Protein AF-A0A934XNY0-F1 (afdb_monomer)

Radius of gyration: 29.64 Å; Cα contacts (8 Å, |Δi|>4): 1312; chains: 1; bounding box: 90×47×57 Å

pLDDT: mean 80.92, std 17.66, range [30.84, 98.56]

Solvent-accessible surface area (backbone atoms only — not comparable to full-atom values): 29682 Å² total; per-residue (Å²): 121,48,77,48,66,52,95,84,52,57,95,85,43,47,63,35,40,42,38,36,69,52,98,40,63,52,57,97,87,58,56,65,68,63,50,52,54,54,57,52,42,64,85,30,100,63,83,58,62,68,46,78,81,41,78,51,78,46,67,49,100,87,69,50,75,28,46,38,38,31,36,40,38,45,51,100,90,44,44,24,29,36,40,34,38,40,42,73,26,31,36,36,37,42,32,34,46,43,79,50,67,70,55,57,56,48,50,54,52,53,60,72,67,64,77,80,60,96,84,54,56,39,38,70,36,61,64,69,74,48,92,74,88,77,75,50,56,65,61,52,38,53,52,51,70,75,53,88,78,90,76,70,56,70,68,55,48,51,49,59,64,50,74,72,57,76,82,74,73,87,67,75,72,51,72,67,52,53,51,47,53,51,50,49,51,53,51,53,70,71,41,63,78,80,53,75,64,85,76,68,78,80,67,76,82,72,75,87,83,63,89,37,55,56,44,51,38,58,29,36,44,38,59,84,40,96,65,72,74,36,55,20,28,24,62,52,92,75,45,43,59,42,28,46,37,29,36,38,35,58,38,60,62,69,38,68,26,31,33,35,47,49,29,32,26,77,41,72,50,79,36,52,90,55,40,12,33,31,38,30,33,40,28,79,46,72,34,64,91,43,81,45,46,40,32,42,39,41,19,12,28,71,48,73,66,56,56,77,69,37,78,44,41,52,83,34,63,39,32,21,22,11,48,33,44,45,57,80,74,73,67,98,53,86,47,76,88,53,80,35,21,33,37,37,33,32,24,40,65,92,46,90,53,31,30,22,62,52,60,23,20,31,9,34,41,51,29,61,26,39,45,67,56,42,84,56,14,29,36,39,32,19,61,63,38,60,81,24,38,43,30,37,40,61,59,35,19,50,45,70,53,60,71,21,85,82,23,36,75,44,77,35,35,43,54,101,71,44,70,79,44,70,50,44,38,32,29,30,29,31,66,68,81,73,49,67,37,58,83,49,99,84,33,48,84,46,30,21,37,41,28,30,65,49,40,58,37,66,56,62,46,61,26,39,42,34,39,19,25,29,21,46,39,81,58,9,18,30,27,29,29,32,42,75,92,40,69,43,88,49,23,34,51,32,34,89,21,55,32,74,49,63,37,69,38,52,31,20,78,87,70,46,67,27,36,47,79,44,66,55,38,65,36,38,37,33,39,30,49,23,13,23,38,20,29,38,41,36,36,39,39,27,56,47,91,82,72,72,51,81,84,34,39,74,51,64,63,106

Secondary structure (DSSP, 8-state):
-EEE--TT--TTSS--EEEEE-SSPPPTTS-HHHHHHHHHHHH-SS--EEEEEEEEEEE-TTS-EEEEEEEEEEETTEEEEEEEEEETTEEEEEEES---HH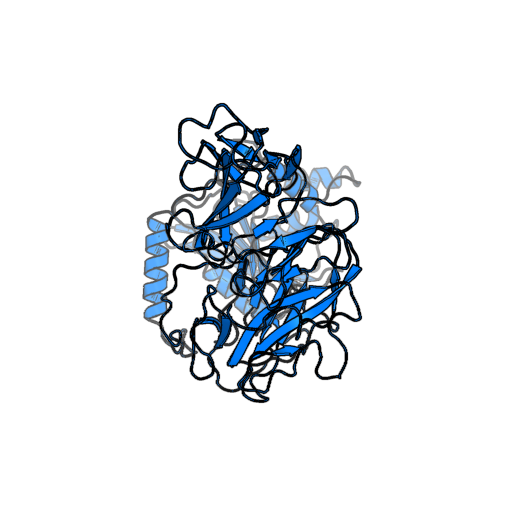HHHHHHHHHHH----TT---SHHHHHT----PPPHHHHHHHHHH--S-S--HHHHHHHHHTT----------HHHHHHHHHHHHHHHH-TTTT-S-------SS-------PPPTT-B-SS--SSS-EEEE---TT--GGGTT-EEE---TT-EEE-SSSEEEEEEEEETTTTEEEEEEEEEEEETTEEEEEEEEEESEEEE-SPTT-EE-TT-EEEEEB-----SSPPSS--S-PPPBEEEEEEESSSTT-EE--TTSBTEEE-TTTTTSSS--EEE--TTSTT--EEE-GGG-SEEE--BTTBEEEEES-BTTBPPPSSS-EEEEES-SS-B---STTTGGGS-EEEEEEEEESS-EEEEEEEEEE-SSTTS--EEEEETTB--TTTS-B----SSS-EEE--BTTSPPPEEEE-SEEEEEEEEESBTT-EEEEEEEES-TT---TTTS-SS--

Nearest PDB structures (foldseek):
  6ue4-assembly1_B  TM=6.953E-01  e=1.603E-07  Vibrio cholerae O1 biovar El Tor str. N16961
  6ue4-assembly1_A  TM=6.720E-01  e=2.760E-07  Vibrio cholerae O1 biovar El Tor str. N16961
  2vu4-assembly1_A  TM=5.791E-01  e=3.660E-02  Spinacia oleracea
  1v2b-assembly1_A  TM=5.330E-01  e=2.642E-02  Nicotiana tabacum
  2dc4-assembly1_B  TM=3.729E-01  e=2.405E+00  Pyrococcus horikoshii

Mean predicted aligned error: 16.73 Å

Foldseek 3Di:
DDKAADVQDDPPDLRIKDKDKDQAFDDPPDAPVNLVQLLVCLVPVDGFDKDWPDWDWDQDPVRDIKTWTWMWGQDPVAIKIWIWIAQQRIIMIIMTRDPDPVVVVVRVVVRVPDDADPQHDRHPCSVQVHDDDDDHSVNSSVVCVVDPDDDADPVRVVCVVVVPGPPDPPDPPDPVVVVVVVVVVVVVVVDCVNVPPPLPVQDPPDDLPDPFAADALQFAAQAADPADKWFWFQADPVCAFQNVQKTWTQDDWFGFGFGRAWFFWADFDQDQPWFGTKTWGWDWDAFLNDIFIKIKMKGQFDFAPDDHGDTHGRGDRGTTWHRGHHHPPGDPDGPDDDRTTIIIFMATPPDRGYTYHCCSHFQWFAFPCPPHRDRTGTMGGRNQDLPGKHKGFLSGFRDKDDDQLSKDWDFDQADPLGDGFPHSGWTFIPDQPLDFFAPDVRTQSSFIKGKRQFNAHAAFFKWFKKWFKAQCAQSRFFKFKDWPPDGDPLGHQFGDRNNSDTDIDQAHPVRDGHMDGDHGGTTMMMMTGRHGRMITGMMMIGPDPPDDCRRTPDRGHD

Sequence (558 aa):
MLTLYPPGSDPLDDNRIDIAFFLFEIASEQDLQTWSNAHITIGRPQLPDTEVVRSQVLVDPAGVLRRVLHSLRTTEIGPSQAVELTHGSLVLSISTYTHADYMTSLLDMIADSIEFAPGAPRNLNELFGRNESWPSLESVVEANRLQPAPTCDLACRDAQLEAGLPVLPSVSPDPDFAEYERRFYEWFDSHPVLRGVDAQTVQPEGDVQSSRKALPANWWSPIHLGSGTVNVNCTSDKHTGNAGFALDIGVPTNTNVYAAQAGQVMYRDWDSSGYGYRMDVHTSVNMANESRVYRHLYAHLTSFISALNDNVTRDTIIAKSGATTGPNPPPATPPVPIAPHLHFHINLHNASTDAVDASPLLGFVPMTTYPNSGATCGTIYPLNSAQSLRIIEPAAFTERYQPRSDHYWFCYQSDSLTSQRTTECFMKGMPNNGQGWNANPWDYWLSPELRYANVSFKQTGRYYIWVCGLGGTVNDDSLHMGRDDYPYDTSREITGYASAAWRWQSIKMNGARPYLDVSEGERVINIWMREDGMRIDRVLLTRQVGYNPTGNIRCGGY

Structure (mmCIF, N/CA/C/O backbone):
data_AF-A0A934XNY0-F1
#
_entry.id   AF-A0A934XNY0-F1
#
loop_
_atom_site.group_PDB
_atom_site.id
_atom_site.type_symbol
_atom_site.label_atom_id
_atom_site.label_alt_id
_atom_site.label_comp_id
_atom_site.label_asym_id
_atom_site.label_entity_id
_atom_site.label_seq_id
_atom_site.pdbx_PDB_ins_code
_atom_site.Cartn_x
_atom_site.Cartn_y
_atom_site.Cartn_z
_atom_site.occupancy
_atom_site.B_iso_or_equiv
_atom_site.auth_seq_id
_atom_site.auth_comp_id
_atom_site.auth_asym_id
_atom_site.auth_atom_id
_atom_site.pdbx_PDB_model_num
ATOM 1 N N . MET A 1 1 ? 29.229 1.493 6.919 1.00 56.34 1 MET A N 1
ATOM 2 C CA . MET A 1 1 ? 29.627 1.076 5.557 1.00 56.34 1 MET A CA 1
ATOM 3 C C . MET A 1 1 ? 28.634 1.663 4.561 1.00 56.34 1 MET A C 1
ATOM 5 O O . MET A 1 1 ? 27.442 1.634 4.840 1.00 56.34 1 MET A O 1
ATOM 9 N N . LEU A 1 2 ? 29.119 2.242 3.464 1.00 72.19 2 LEU A N 1
ATOM 10 C CA . LEU A 1 2 ? 28.342 2.753 2.332 1.00 72.19 2 LEU A CA 1
ATOM 11 C C . LEU A 1 2 ? 28.709 1.914 1.106 1.00 72.19 2 LEU A C 1
ATOM 13 O O . LEU A 1 2 ? 29.889 1.812 0.797 1.00 72.19 2 LEU A O 1
ATOM 17 N N . THR A 1 3 ? 27.731 1.359 0.398 1.00 71.81 3 THR A N 1
ATOM 18 C CA . THR A 1 3 ? 27.984 0.598 -0.835 1.00 71.81 3 THR A CA 1
ATOM 19 C C . THR A 1 3 ? 27.406 1.340 -2.028 1.00 71.81 3 THR A C 1
ATOM 21 O O . THR A 1 3 ? 26.230 1.706 -2.031 1.00 71.81 3 THR A O 1
ATOM 24 N N . LEU A 1 4 ? 28.236 1.553 -3.044 1.00 72.88 4 LEU A N 1
ATOM 25 C CA . LEU A 1 4 ? 27.870 2.133 -4.325 1.00 72.88 4 LEU A CA 1
ATOM 26 C C . LEU A 1 4 ? 27.820 1.023 -5.368 1.00 72.88 4 LEU A C 1
ATOM 28 O O . LEU A 1 4 ? 28.790 0.293 -5.572 1.00 72.88 4 LEU A O 1
ATOM 32 N N . TYR A 1 5 ? 26.699 0.934 -6.063 1.00 63.94 5 TYR A N 1
ATOM 33 C CA . TYR A 1 5 ? 26.550 0.049 -7.205 1.00 63.94 5 TYR A CA 1
ATOM 34 C C . TYR A 1 5 ? 26.599 0.896 -8.479 1.00 63.94 5 TYR A C 1
ATOM 36 O O . TYR A 1 5 ? 25.898 1.911 -8.555 1.00 63.94 5 TYR A O 1
ATOM 44 N N . PRO A 1 6 ? 27.406 0.519 -9.482 1.00 56.31 6 PRO A N 1
ATOM 45 C CA . PRO A 1 6 ? 27.223 0.966 -10.846 1.00 56.31 6 PRO A CA 1
ATOM 46 C C . PRO A 1 6 ? 25.751 0.850 -11.240 1.00 56.31 6 PRO A C 1
ATOM 48 O O . PRO A 1 6 ? 25.087 -0.126 -10.874 1.00 56.31 6 PRO A O 1
ATOM 51 N N . PRO A 1 7 ? 25.229 1.818 -12.005 1.00 45.16 7 PRO A N 1
ATOM 52 C CA . PRO A 1 7 ? 23.890 1.712 -12.552 1.00 45.16 7 PRO A CA 1
ATOM 53 C C . PRO A 1 7 ? 23.768 0.416 -13.368 1.00 45.16 7 PRO A C 1
ATOM 55 O O . PRO A 1 7 ? 24.326 0.307 -14.457 1.00 45.16 7 PRO A O 1
ATOM 58 N N . GLY A 1 8 ? 23.062 -0.572 -12.819 1.00 44.47 8 GLY A N 1
ATOM 59 C CA . GLY A 1 8 ? 22.724 -1.812 -13.512 1.00 44.47 8 GLY A CA 1
ATOM 60 C C . GLY A 1 8 ? 23.591 -3.034 -13.322 1.00 44.47 8 GLY A C 1
ATOM 61 O O . GLY A 1 8 ? 23.346 -4.026 -14.004 1.00 44.47 8 GLY A O 1
ATOM 62 N N . SER A 1 9 ? 24.568 -2.998 -12.420 1.00 41.72 9 SER A N 1
ATOM 63 C CA . SER A 1 9 ? 25.259 -4.214 -11.974 1.00 41.72 9 SER A CA 1
ATOM 64 C C . SER A 1 9 ? 24.443 -4.949 -10.906 1.00 41.72 9 SER A C 1
ATOM 66 O O . SER A 1 9 ? 23.788 -4.299 -10.085 1.00 41.72 9 SER A O 1
ATOM 68 N N . ASP A 1 10 ? 24.516 -6.283 -10.882 1.00 41.25 10 ASP A N 1
ATOM 69 C CA . ASP A 1 10 ? 23.934 -7.098 -9.807 1.00 41.25 10 ASP A CA 1
ATOM 70 C C . ASP A 1 10 ? 24.488 -6.627 -8.444 1.00 41.25 10 ASP A C 1
ATOM 72 O O . ASP A 1 10 ? 25.694 -6.397 -8.327 1.00 41.25 10 ASP A O 1
ATOM 76 N N . PRO A 1 11 ? 23.683 -6.482 -7.378 1.00 38.66 11 PRO A N 1
ATOM 77 C CA . PRO A 1 11 ? 24.225 -6.253 -6.041 1.00 38.66 11 PRO A CA 1
ATOM 78 C C . PRO A 1 11 ? 25.161 -7.374 -5.542 1.00 38.66 11 PRO A C 1
ATOM 80 O O . PRO A 1 11 ? 25.948 -7.161 -4.616 1.00 38.66 11 PRO A O 1
ATOM 83 N N . LEU A 1 12 ? 25.105 -8.554 -6.163 1.00 38.28 12 LEU A N 1
ATOM 84 C CA . LEU A 1 12 ? 26.024 -9.672 -5.959 1.00 38.28 12 LEU A CA 1
ATOM 85 C C . LEU A 1 12 ? 27.202 -9.689 -6.945 1.00 38.28 12 LEU A C 1
ATOM 87 O O . LEU A 1 12 ? 28.105 -10.502 -6.755 1.00 38.28 12 LEU A O 1
ATOM 91 N N . ASP A 1 13 ? 27.224 -8.810 -7.952 1.00 51.78 13 ASP A N 1
ATOM 92 C CA . ASP A 1 13 ? 28.349 -8.701 -8.880 1.00 51.78 13 ASP A CA 1
ATOM 93 C C . ASP A 1 13 ? 29.565 -8.080 -8.190 1.00 51.78 13 ASP A C 1
ATOM 95 O O . ASP A 1 13 ? 29.482 -7.246 -7.280 1.00 51.78 13 ASP A O 1
ATOM 99 N N . ASP A 1 14 ? 30.725 -8.450 -8.718 1.00 52.31 14 ASP A N 1
ATOM 100 C CA . ASP A 1 14 ? 32.033 -7.951 -8.306 1.00 52.31 14 ASP A CA 1
ATOM 101 C C . ASP A 1 14 ? 32.264 -6.471 -8.660 1.00 52.31 14 ASP A C 1
ATOM 103 O O . ASP A 1 14 ? 33.211 -5.834 -8.193 1.00 52.31 14 ASP A O 1
ATOM 107 N N . ASN A 1 15 ? 31.353 -5.900 -9.450 1.00 64.12 15 ASN A N 1
ATOM 108 C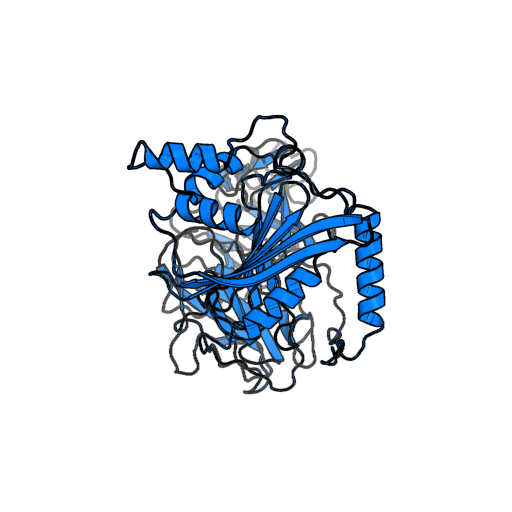 CA . ASN A 1 15 ? 31.335 -4.510 -9.868 1.00 64.12 15 ASN A CA 1
ATOM 109 C C . ASN A 1 15 ? 30.617 -3.631 -8.843 1.00 64.12 15 ASN A C 1
ATOM 111 O O . ASN A 1 15 ? 29.740 -2.881 -9.220 1.00 64.12 15 ASN A O 1
ATOM 115 N N . ARG A 1 16 ? 30.954 -3.692 -7.557 1.00 74.12 16 ARG A N 1
ATOM 116 C CA . ARG A 1 16 ? 30.456 -2.739 -6.545 1.00 74.12 16 ARG A CA 1
ATOM 117 C C . ARG A 1 16 ? 31.611 -2.022 -5.868 1.00 74.12 16 ARG A C 1
ATOM 119 O O . ARG A 1 16 ? 32.737 -2.518 -5.904 1.00 74.12 16 ARG A O 1
ATOM 126 N N . ILE A 1 17 ? 31.333 -0.873 -5.265 1.00 85.25 17 ILE A N 1
ATOM 127 C CA . ILE A 1 17 ? 32.308 -0.098 -4.500 1.00 85.25 17 ILE A CA 1
ATOM 128 C C . ILE A 1 17 ? 31.830 0.009 -3.054 1.00 85.25 17 ILE A C 1
ATOM 130 O O . ILE A 1 17 ? 30.842 0.680 -2.772 1.00 85.25 17 ILE A O 1
ATOM 134 N N . ASP A 1 18 ? 32.545 -0.625 -2.135 1.00 82.56 18 ASP A N 1
ATOM 135 C CA . ASP A 1 18 ? 32.293 -0.541 -0.699 1.00 82.56 18 ASP A CA 1
ATOM 136 C C . ASP A 1 18 ? 33.205 0.511 -0.062 1.00 82.56 18 ASP A C 1
ATOM 138 O O . ASP A 1 18 ? 34.425 0.472 -0.229 1.00 82.56 18 ASP A O 1
ATOM 142 N N . ILE A 1 19 ? 32.610 1.433 0.694 1.00 88.69 19 ILE A N 1
ATOM 143 C CA . ILE A 1 19 ? 33.278 2.521 1.408 1.00 88.69 19 ILE A CA 1
ATOM 144 C C . ILE A 1 19 ? 33.047 2.352 2.911 1.00 88.69 19 ILE A C 1
ATOM 146 O O . ILE A 1 19 ? 31.916 2.419 3.409 1.00 88.69 19 ILE A O 1
ATOM 150 N N . ALA A 1 20 ? 34.118 2.142 3.667 1.00 80.06 20 ALA A N 1
ATOM 151 C CA . ALA A 1 20 ? 34.042 1.969 5.114 1.00 80.06 20 ALA A CA 1
ATOM 152 C C . ALA A 1 20 ? 35.329 2.414 5.804 1.00 80.06 20 ALA A C 1
ATOM 154 O O . ALA A 1 20 ? 36.417 2.269 5.256 1.00 80.06 20 ALA A O 1
ATOM 155 N N . PHE A 1 21 ? 35.210 2.922 7.029 1.00 84.50 21 PHE A N 1
ATOM 156 C CA . PHE A 1 21 ? 36.370 3.064 7.900 1.00 84.50 21 PHE A CA 1
ATOM 157 C C . PHE A 1 21 ? 36.697 1.723 8.546 1.00 84.50 21 PHE A C 1
ATOM 159 O O . PHE A 1 21 ? 35.794 0.992 8.954 1.00 84.50 21 PHE A O 1
ATOM 166 N N . PHE A 1 22 ? 37.984 1.430 8.686 1.00 82.94 22 PHE A N 1
ATOM 167 C CA . PHE A 1 22 ? 38.426 0.349 9.551 1.00 82.94 22 PHE A CA 1
ATOM 168 C C . PHE A 1 22 ? 38.321 0.776 11.016 1.00 82.94 22 PHE A C 1
ATOM 170 O O . PHE A 1 22 ? 38.699 1.890 11.379 1.00 82.94 22 PHE A O 1
ATOM 177 N N . LEU A 1 23 ? 37.849 -0.127 11.878 1.00 81.31 23 LEU A N 1
ATOM 178 C CA . LEU A 1 23 ? 37.702 0.116 13.321 1.00 81.31 23 LEU A CA 1
ATOM 179 C C . LEU A 1 23 ? 39.019 -0.052 14.097 1.00 81.31 23 LEU A C 1
ATOM 181 O O . LEU A 1 23 ? 39.039 -0.503 15.241 1.00 81.31 23 LEU A O 1
ATOM 185 N N . PHE A 1 24 ? 40.128 0.318 13.463 1.00 85.25 24 PHE A N 1
ATOM 186 C CA . PHE A 1 24 ? 41.460 0.337 14.043 1.00 85.25 24 PHE A CA 1
ATOM 187 C C . PHE A 1 24 ? 42.149 1.632 13.653 1.00 85.25 24 PHE A C 1
ATOM 189 O O . PHE A 1 24 ? 42.051 2.086 12.513 1.00 85.25 24 PHE A O 1
ATOM 196 N N . GLU A 1 25 ? 42.876 2.206 14.602 1.00 90.06 25 GLU A N 1
ATOM 197 C CA . GLU A 1 25 ? 43.658 3.403 14.345 1.00 90.06 25 GLU A CA 1
ATOM 198 C C . GLU A 1 25 ? 45.033 3.049 13.765 1.00 90.06 25 GLU A C 1
ATOM 200 O O . GLU A 1 25 ? 45.665 2.067 14.169 1.00 90.06 25 GLU A O 1
ATOM 205 N N . ILE A 1 26 ? 45.505 3.863 12.822 1.00 91.81 26 ILE A N 1
ATOM 206 C CA . ILE A 1 26 ? 46.885 3.836 12.335 1.00 91.81 26 ILE A CA 1
ATOM 207 C C . ILE A 1 26 ? 47.737 4.817 13.138 1.00 91.81 26 ILE A C 1
ATOM 209 O O . ILE A 1 26 ? 47.356 5.970 13.360 1.00 91.81 26 ILE A O 1
ATOM 213 N N . ALA A 1 27 ? 48.920 4.377 13.571 1.00 87.88 27 ALA A N 1
ATOM 214 C CA . ALA A 1 27 ? 49.836 5.254 14.287 1.00 87.88 27 ALA A CA 1
ATOM 215 C C . ALA A 1 27 ? 50.472 6.301 13.352 1.00 87.88 27 ALA A C 1
ATOM 217 O O . ALA A 1 27 ? 50.717 6.071 12.162 1.00 87.88 27 ALA A O 1
ATOM 218 N N . SER A 1 28 ? 50.814 7.464 13.911 1.00 82.75 28 SER A N 1
ATOM 219 C CA . SER A 1 28 ? 51.361 8.592 13.147 1.00 82.75 28 SER A CA 1
ATOM 220 C C . SER A 1 28 ? 52.687 8.291 12.449 1.00 82.75 28 SER A C 1
ATOM 222 O O . SER A 1 28 ? 52.995 8.964 11.482 1.00 82.75 28 SER A O 1
ATOM 224 N N . GLU A 1 29 ? 53.460 7.297 12.881 1.00 83.69 29 GLU A N 1
ATOM 225 C CA . GLU A 1 29 ? 54.734 6.909 12.245 1.00 83.69 29 GLU A CA 1
ATOM 226 C C . GLU A 1 29 ? 54.620 5.628 11.408 1.00 83.69 29 GLU A C 1
ATOM 228 O O . GLU A 1 29 ? 55.590 5.178 10.800 1.00 83.69 29 GLU A O 1
ATOM 233 N N . GLN A 1 30 ? 53.444 5.000 11.391 1.00 86.75 30 GLN A N 1
ATOM 234 C CA . GLN A 1 30 ? 53.268 3.701 10.767 1.00 86.75 30 GLN A CA 1
ATOM 235 C C . GLN A 1 30 ? 52.990 3.832 9.272 1.00 86.75 30 GLN A C 1
ATOM 237 O O . GLN A 1 30 ? 52.105 4.572 8.838 1.00 86.75 30 GLN A O 1
ATOM 242 N N . ASP A 1 31 ? 53.749 3.080 8.483 1.00 91.50 31 ASP A N 1
ATOM 243 C CA . ASP A 1 31 ? 53.526 2.961 7.050 1.00 91.50 31 ASP A CA 1
ATOM 244 C C . ASP A 1 31 ? 52.163 2.306 6.759 1.00 91.50 31 ASP A C 1
ATOM 246 O O . ASP A 1 31 ? 51.807 1.287 7.360 1.00 91.50 31 ASP A O 1
ATOM 250 N N . LEU A 1 32 ? 51.402 2.897 5.831 1.00 93.75 32 LEU A N 1
ATOM 251 C CA . LEU A 1 32 ? 50.031 2.473 5.535 1.00 93.75 32 LEU A CA 1
ATOM 252 C C . LEU A 1 32 ? 49.995 1.072 4.917 1.00 93.75 32 LEU A C 1
ATOM 254 O O . LEU A 1 32 ? 49.122 0.286 5.265 1.00 93.75 32 LEU A O 1
ATOM 258 N N . GLN A 1 33 ? 50.968 0.715 4.075 1.00 92.69 33 GLN A N 1
ATOM 259 C CA . GLN A 1 33 ? 51.046 -0.633 3.506 1.00 92.69 33 GLN A CA 1
ATOM 260 C C . GLN A 1 33 ? 51.327 -1.684 4.580 1.00 92.69 33 GLN A C 1
ATOM 262 O O . GLN A 1 33 ? 50.702 -2.745 4.604 1.00 92.69 33 GLN A O 1
ATOM 267 N N . THR A 1 34 ? 52.241 -1.381 5.496 1.00 90.31 34 THR A N 1
ATOM 268 C CA . THR A 1 34 ? 52.565 -2.251 6.629 1.00 90.31 34 THR A CA 1
ATOM 269 C C . THR A 1 34 ? 51.353 -2.445 7.542 1.00 90.31 34 THR A C 1
ATOM 271 O O . THR A 1 34 ? 51.041 -3.578 7.911 1.00 90.31 34 THR A O 1
ATOM 274 N N . TRP A 1 35 ? 50.639 -1.362 7.862 1.00 92.69 35 TRP A N 1
ATOM 275 C CA . TRP A 1 35 ? 49.403 -1.408 8.646 1.00 92.69 35 TRP A CA 1
ATOM 276 C C . TRP A 1 35 ? 48.300 -2.203 7.927 1.00 92.69 35 TRP A C 1
ATOM 278 O O . TRP A 1 35 ? 47.711 -3.104 8.515 1.00 92.69 35 TRP A O 1
ATOM 288 N N . SER A 1 36 ? 48.088 -1.956 6.632 1.00 91.00 36 SER A N 1
ATOM 289 C CA . SER A 1 36 ? 47.091 -2.647 5.801 1.00 91.00 36 SER A CA 1
ATOM 290 C C . SER A 1 36 ? 47.330 -4.157 5.742 1.00 91.00 36 SER A C 1
ATOM 292 O O . SER A 1 36 ? 46.416 -4.968 5.910 1.00 91.00 36 SER A O 1
ATOM 294 N N . ASN A 1 37 ? 48.592 -4.562 5.586 1.00 88.44 37 ASN A N 1
ATOM 295 C CA . ASN A 1 37 ? 48.977 -5.968 5.627 1.00 88.44 37 ASN A CA 1
ATOM 296 C C . ASN A 1 37 ? 48.693 -6.590 7.003 1.00 88.44 37 ASN A C 1
ATOM 298 O O . ASN A 1 37 ? 48.135 -7.683 7.069 1.00 88.44 37 ASN A O 1
ATOM 302 N N . ALA A 1 38 ? 49.013 -5.898 8.100 1.00 84.62 38 ALA A N 1
ATOM 303 C CA . ALA A 1 38 ? 48.672 -6.367 9.444 1.00 84.62 38 ALA A CA 1
ATOM 304 C C . ALA A 1 38 ? 47.149 -6.463 9.664 1.00 84.62 38 ALA A C 1
ATOM 306 O O . ALA A 1 38 ? 46.679 -7.375 10.336 1.00 84.62 38 ALA A O 1
ATOM 307 N N . HIS A 1 39 ? 46.359 -5.571 9.063 1.00 86.00 39 HIS A N 1
ATOM 308 C CA . HIS A 1 39 ? 44.901 -5.609 9.168 1.00 86.00 39 HIS A CA 1
ATOM 309 C C . HIS A 1 39 ? 44.329 -6.876 8.526 1.00 86.00 39 HIS A C 1
ATOM 311 O O . HIS A 1 39 ? 43.479 -7.560 9.096 1.00 86.00 39 HIS A O 1
ATOM 317 N N . ILE A 1 40 ? 44.859 -7.255 7.367 1.00 78.88 40 ILE A N 1
ATOM 318 C CA . ILE A 1 40 ? 44.413 -8.448 6.641 1.00 78.88 40 ILE A CA 1
ATOM 319 C C . ILE A 1 40 ? 44.730 -9.731 7.395 1.00 78.88 40 ILE A C 1
ATOM 321 O O . ILE A 1 40 ? 43.940 -10.680 7.345 1.00 78.88 40 ILE A O 1
ATOM 325 N N . THR A 1 41 ? 45.840 -9.766 8.132 1.00 76.31 41 THR A N 1
ATOM 326 C CA . THR A 1 41 ? 46.203 -10.962 8.894 1.00 76.31 41 THR A CA 1
ATOM 327 C C . THR A 1 41 ? 45.301 -11.216 10.103 1.00 76.31 41 THR A C 1
ATOM 329 O O . THR A 1 41 ? 45.318 -12.323 10.640 1.00 76.31 41 THR A O 1
ATOM 332 N N . ILE A 1 42 ? 44.441 -10.261 10.497 1.00 67.75 42 ILE A N 1
ATOM 333 C CA . ILE A 1 42 ? 43.392 -10.505 11.503 1.00 67.75 42 ILE A CA 1
ATOM 334 C C . ILE A 1 42 ? 42.440 -11.608 11.027 1.00 67.75 42 ILE A C 1
ATOM 336 O O . ILE A 1 42 ? 42.101 -12.502 11.802 1.00 67.75 42 ILE A O 1
ATOM 340 N N . GLY A 1 43 ? 41.992 -11.528 9.771 1.00 63.75 43 GLY A N 1
ATOM 341 C CA . GLY A 1 43 ? 41.013 -12.450 9.192 1.00 63.75 43 GLY A CA 1
ATOM 342 C C . GLY A 1 43 ? 41.634 -13.630 8.444 1.00 63.75 43 GLY A C 1
ATOM 343 O O . GLY A 1 43 ? 40.917 -14.562 8.080 1.00 63.75 43 GLY A O 1
ATOM 344 N N . ARG A 1 44 ? 42.949 -13.596 8.179 1.00 64.38 44 ARG A N 1
ATOM 345 C CA . ARG A 1 44 ? 43.651 -14.591 7.355 1.00 64.38 44 ARG A CA 1
ATOM 346 C C . ARG A 1 44 ? 45.036 -14.925 7.929 1.00 64.38 44 ARG A C 1
ATOM 348 O O . ARG A 1 44 ? 45.842 -14.026 8.119 1.00 64.38 44 ARG A O 1
ATOM 355 N N . PRO A 1 45 ? 45.390 -16.208 8.128 1.00 62.38 45 PRO A N 1
ATOM 356 C CA . PRO A 1 45 ? 46.703 -16.579 8.672 1.00 62.38 45 PRO A CA 1
ATOM 357 C C . PRO A 1 45 ? 47.897 -16.202 7.781 1.00 62.38 45 PRO A C 1
ATOM 359 O O . PRO A 1 45 ? 49.027 -16.148 8.263 1.00 62.38 45 PRO A O 1
ATOM 362 N N . GLN A 1 46 ? 47.669 -15.994 6.480 1.00 72.62 46 GLN A N 1
ATOM 363 C CA . GLN A 1 46 ? 48.696 -15.648 5.498 1.00 72.62 46 GLN A CA 1
ATOM 364 C C . GLN A 1 46 ? 48.246 -14.451 4.664 1.00 72.62 46 GLN A C 1
ATOM 366 O O . GLN A 1 46 ? 47.060 -14.306 4.361 1.00 72.62 46 GLN A O 1
ATOM 371 N N . LEU A 1 47 ? 49.211 -13.608 4.294 1.00 79.25 47 LEU A N 1
ATOM 372 C CA . LEU A 1 47 ? 48.966 -12.499 3.382 1.00 79.25 47 LEU A CA 1
ATOM 373 C C . LEU A 1 47 ? 48.633 -13.040 1.985 1.00 79.25 47 LEU A C 1
ATOM 375 O O . LEU A 1 47 ? 49.335 -13.933 1.510 1.00 79.25 47 LEU A O 1
ATOM 379 N N . PRO A 1 48 ? 47.592 -12.509 1.329 1.00 81.00 48 PRO A N 1
ATOM 380 C CA . PRO A 1 48 ? 47.292 -12.849 -0.052 1.00 81.00 48 PRO A CA 1
ATOM 381 C C . PRO A 1 48 ? 48.320 -12.243 -1.009 1.00 81.00 48 PRO A C 1
ATOM 383 O O . PRO A 1 48 ? 48.983 -11.253 -0.674 1.00 81.00 48 PRO A O 1
ATOM 386 N N . ASP A 1 49 ? 48.390 -12.791 -2.223 1.00 85.31 49 ASP A N 1
ATOM 387 C CA . ASP A 1 49 ? 49.166 -12.195 -3.310 1.00 85.31 49 ASP A CA 1
ATOM 388 C C . ASP A 1 49 ? 48.678 -10.760 -3.526 1.00 85.31 49 ASP A C 1
ATOM 390 O O . ASP A 1 49 ? 47.515 -10.528 -3.872 1.00 85.31 49 ASP A O 1
ATOM 394 N N . THR A 1 50 ? 49.561 -9.805 -3.234 1.00 88.25 50 THR A N 1
ATOM 395 C CA . THR A 1 50 ? 49.253 -8.375 -3.189 1.00 88.25 50 THR A CA 1
ATOM 396 C C . THR A 1 50 ? 50.187 -7.622 -4.124 1.00 88.25 50 THR A C 1
ATOM 398 O O . THR A 1 50 ? 51.409 -7.714 -4.003 1.00 88.25 50 THR A O 1
ATOM 401 N N . GLU A 1 51 ? 49.602 -6.827 -5.008 1.00 93.88 51 GLU A N 1
ATOM 402 C CA . GLU A 1 51 ? 50.292 -5.873 -5.868 1.00 93.88 51 GLU A CA 1
ATOM 403 C C . GLU A 1 51 ? 49.949 -4.450 -5.415 1.00 93.88 51 GLU A C 1
ATOM 405 O O . GLU A 1 51 ? 48.796 -4.145 -5.113 1.00 93.88 51 GLU A O 1
ATOM 410 N N . VAL A 1 52 ? 50.949 -3.568 -5.347 1.00 94.94 52 VAL A N 1
ATOM 411 C CA . VAL A 1 52 ? 50.739 -2.152 -5.018 1.00 94.94 52 VAL A CA 1
ATOM 412 C C . VAL A 1 52 ? 50.728 -1.342 -6.303 1.00 94.94 52 VAL A C 1
ATOM 414 O O . VAL A 1 52 ? 51.754 -1.223 -6.968 1.00 94.94 52 VAL A O 1
ATOM 417 N N . VAL A 1 53 ? 49.578 -0.744 -6.604 1.00 93.00 53 VAL A N 1
ATOM 418 C CA . VAL A 1 53 ? 49.389 0.163 -7.747 1.00 93.00 53 VAL A CA 1
ATOM 419 C C . VAL A 1 53 ? 49.871 1.564 -7.403 1.00 93.00 53 VAL A C 1
ATOM 421 O O . VAL A 1 53 ? 50.516 2.230 -8.209 1.00 93.00 53 VAL A O 1
ATOM 424 N N . ARG A 1 54 ? 49.565 2.017 -6.182 1.00 92.06 54 ARG A N 1
ATOM 425 C CA . ARG A 1 54 ? 49.837 3.380 -5.718 1.00 92.06 54 ARG A CA 1
ATOM 426 C C . ARG A 1 54 ? 50.197 3.359 -4.244 1.00 92.06 54 ARG A C 1
ATOM 428 O O . ARG A 1 54 ? 49.485 2.762 -3.447 1.00 92.06 54 ARG A O 1
ATOM 435 N N . SER A 1 55 ? 51.271 4.043 -3.873 1.00 94.50 55 SER A N 1
ATOM 436 C CA . SER A 1 55 ? 51.609 4.327 -2.477 1.00 94.50 55 SER A CA 1
ATOM 437 C C . SER A 1 55 ? 52.233 5.711 -2.407 1.00 94.50 55 SER A C 1
ATOM 439 O O . SER A 1 55 ? 53.265 5.965 -3.031 1.00 94.50 55 SER A O 1
ATOM 441 N N . GLN A 1 56 ? 51.564 6.637 -1.727 1.00 90.38 56 GLN A N 1
ATOM 442 C CA . GLN A 1 56 ? 51.957 8.043 -1.713 1.00 90.38 56 GLN A CA 1
ATOM 443 C C . GLN A 1 56 ? 51.490 8.755 -0.442 1.00 90.38 56 GLN A C 1
ATOM 445 O O . GLN A 1 56 ? 50.544 8.337 0.230 1.00 90.38 56 GLN A O 1
ATOM 450 N N . VAL A 1 57 ? 52.121 9.892 -0.161 1.00 88.50 57 VAL A N 1
ATOM 451 C CA . VAL A 1 57 ? 51.662 10.852 0.842 1.00 88.50 57 VAL A CA 1
ATOM 452 C C . VAL A 1 57 ? 51.257 12.127 0.118 1.00 88.50 57 VAL A C 1
ATOM 454 O O . VAL A 1 57 ? 52.070 12.750 -0.561 1.00 88.50 57 VAL A O 1
ATOM 457 N N . LEU A 1 58 ? 49.991 12.491 0.257 1.00 83.50 58 LEU A N 1
ATOM 458 C CA . LEU A 1 58 ? 49.421 13.746 -0.198 1.00 83.50 58 LEU A CA 1
ATOM 459 C C . LEU A 1 58 ? 49.429 14.765 0.935 1.00 83.50 58 LEU A C 1
ATOM 461 O O . LEU A 1 58 ? 49.368 14.416 2.113 1.00 83.50 58 LEU A O 1
ATOM 465 N N . VAL A 1 59 ? 49.473 16.034 0.553 1.00 79.50 59 VAL A N 1
ATOM 466 C CA . VAL A 1 59 ? 49.248 17.161 1.454 1.00 79.50 59 VAL A CA 1
ATOM 467 C C . VAL A 1 59 ? 48.009 17.870 0.940 1.00 79.50 59 VAL A C 1
ATOM 469 O O . VAL A 1 59 ? 47.997 18.304 -0.213 1.00 79.50 59 VAL A O 1
ATOM 472 N N . ASP A 1 60 ? 46.959 17.934 1.752 1.00 66.81 60 ASP A N 1
ATOM 473 C CA . ASP A 1 60 ? 45.751 18.660 1.371 1.00 66.81 60 ASP A CA 1
ATOM 474 C C . ASP A 1 60 ? 45.986 20.191 1.401 1.00 66.81 60 ASP A C 1
ATOM 476 O O . ASP A 1 60 ? 47.005 20.663 1.925 1.00 66.81 60 ASP A O 1
ATOM 480 N N . PRO A 1 61 ? 45.069 21.009 0.848 1.00 61.62 61 PRO A N 1
ATOM 481 C CA . PRO A 1 61 ? 45.201 22.468 0.869 1.00 61.62 61 PRO A CA 1
ATOM 482 C C . PRO A 1 61 ? 45.280 23.084 2.278 1.00 61.62 61 PRO A C 1
ATOM 484 O O . PRO A 1 61 ? 45.749 24.213 2.423 1.00 61.62 61 PRO A O 1
ATOM 487 N N . ALA A 1 62 ? 44.839 22.360 3.311 1.00 65.00 62 ALA A N 1
ATOM 488 C CA . ALA A 1 62 ? 44.922 22.755 4.714 1.00 65.00 62 ALA A CA 1
ATOM 489 C C . ALA A 1 62 ? 46.241 22.315 5.390 1.00 65.00 62 ALA A C 1
ATOM 491 O O . ALA A 1 62 ? 46.444 22.588 6.576 1.00 65.00 62 ALA A O 1
ATOM 492 N N . GLY A 1 63 ? 47.159 21.679 4.653 1.00 70.12 63 GLY A N 1
ATOM 493 C CA . GLY A 1 63 ? 48.458 21.216 5.144 1.00 70.12 63 GLY A CA 1
ATOM 494 C C . GLY A 1 63 ? 48.413 19.878 5.888 1.00 70.12 63 GLY A C 1
ATOM 495 O O . GLY A 1 63 ? 49.403 19.503 6.520 1.00 70.12 63 GLY A O 1
ATOM 496 N N . VAL A 1 64 ? 47.291 19.158 5.848 1.00 76.25 64 VAL A N 1
ATOM 497 C CA . VAL A 1 64 ? 47.130 17.854 6.497 1.00 76.25 64 VAL A CA 1
ATOM 498 C C . VAL A 1 64 ? 47.724 16.767 5.609 1.00 76.25 64 VAL A C 1
ATOM 500 O O . VAL A 1 64 ? 47.456 16.686 4.409 1.00 76.25 64 VAL A O 1
ATOM 503 N N . LEU A 1 65 ? 48.550 15.914 6.215 1.00 82.31 65 LEU A N 1
ATOM 504 C CA . LEU A 1 65 ? 49.134 14.763 5.538 1.00 82.31 65 LEU A CA 1
ATOM 505 C C . LEU A 1 65 ? 48.096 13.649 5.403 1.00 82.31 65 LEU A C 1
ATOM 507 O O . LEU A 1 65 ? 47.519 13.201 6.394 1.00 82.31 65 LEU A O 1
ATOM 511 N N . ARG A 1 66 ? 47.929 13.151 4.180 1.00 86.94 66 ARG A N 1
ATOM 512 C CA . ARG A 1 66 ? 47.065 12.022 3.844 1.00 86.94 66 ARG A CA 1
ATOM 513 C C . ARG A 1 66 ? 47.881 10.938 3.159 1.00 86.94 66 ARG A C 1
ATOM 515 O O . ARG A 1 66 ? 48.457 11.164 2.102 1.00 86.94 66 ARG A O 1
ATOM 522 N N . ARG A 1 67 ? 47.930 9.747 3.742 1.00 93.19 67 ARG A N 1
ATOM 523 C CA . ARG A 1 67 ? 48.535 8.568 3.115 1.00 93.19 67 ARG A CA 1
ATOM 524 C C . ARG A 1 67 ? 47.494 7.905 2.230 1.00 93.19 67 ARG A C 1
ATOM 526 O O . ARG A 1 67 ? 46.337 7.792 2.635 1.00 93.19 67 ARG A O 1
ATOM 533 N N . VAL A 1 68 ? 47.922 7.488 1.045 1.00 94.44 68 VAL A N 1
ATOM 534 C CA . VAL A 1 68 ? 47.094 6.785 0.067 1.00 94.44 68 VAL A CA 1
ATOM 535 C C . VAL A 1 68 ? 47.798 5.503 -0.340 1.00 94.44 68 VAL A C 1
ATOM 537 O O . VAL A 1 68 ? 48.966 5.546 -0.733 1.00 94.44 68 VAL A O 1
ATOM 540 N N . LEU A 1 69 ? 47.081 4.387 -0.273 1.00 97.25 69 LEU A N 1
ATOM 541 C CA . LEU A 1 69 ? 47.541 3.084 -0.737 1.00 97.25 69 LEU A CA 1
ATOM 542 C C . LEU A 1 69 ? 46.478 2.460 -1.638 1.00 97.25 69 LEU A C 1
ATOM 544 O O . LEU A 1 69 ? 45.385 2.171 -1.172 1.00 97.25 69 LEU A O 1
ATOM 548 N N . HIS A 1 70 ? 46.806 2.199 -2.898 1.00 97.19 70 HIS A N 1
ATOM 549 C CA . HIS A 1 70 ? 45.990 1.396 -3.803 1.00 97.19 70 HIS A CA 1
ATOM 550 C C . HIS A 1 70 ? 46.656 0.034 -3.986 1.00 97.19 70 HIS A C 1
ATOM 552 O O . HIS A 1 70 ? 47.802 -0.049 -4.441 1.00 97.19 70 HIS A O 1
ATOM 558 N N . SER A 1 71 ? 45.947 -1.033 -3.624 1.00 95.81 71 SER A N 1
ATOM 559 C CA . SER A 1 71 ? 46.435 -2.407 -3.743 1.00 95.81 71 SER A CA 1
ATOM 560 C C . SER A 1 71 ? 45.447 -3.314 -4.472 1.00 95.81 71 SER A C 1
ATOM 562 O O . SER A 1 71 ? 44.247 -3.260 -4.202 1.00 95.81 71 SER A O 1
ATOM 564 N N . LEU A 1 72 ? 45.966 -4.169 -5.355 1.00 93.62 72 LEU A N 1
ATOM 565 C CA . LEU A 1 72 ? 45.266 -5.322 -5.921 1.00 93.62 72 LEU A CA 1
ATOM 566 C C . LEU A 1 72 ? 45.609 -6.552 -5.092 1.00 93.62 72 LEU A C 1
ATOM 568 O O . LEU A 1 72 ? 46.750 -6.740 -4.668 1.00 93.62 72 LEU A O 1
ATOM 572 N N . ARG A 1 73 ? 44.618 -7.407 -4.864 1.00 87.62 73 ARG A N 1
ATOM 573 C CA . ARG A 1 73 ? 44.752 -8.622 -4.061 1.00 87.62 73 ARG A CA 1
ATOM 574 C C . ARG A 1 73 ? 44.025 -9.776 -4.721 1.00 87.62 73 ARG A C 1
ATOM 576 O O . ARG A 1 73 ? 42.917 -9.591 -5.224 1.00 87.62 73 ARG A O 1
ATOM 583 N N . THR A 1 74 ? 44.620 -10.961 -4.664 1.00 83.12 74 THR A N 1
ATOM 584 C CA . THR A 1 74 ? 43.971 -12.206 -5.095 1.00 83.12 74 THR A CA 1
ATOM 585 C C . THR A 1 74 ? 43.839 -13.142 -3.909 1.00 83.12 74 THR A C 1
ATOM 587 O O . THR A 1 74 ? 44.819 -13.454 -3.234 1.00 83.12 74 THR A O 1
ATOM 590 N N . THR A 1 75 ? 42.617 -13.588 -3.640 1.00 73.44 75 THR A N 1
ATOM 591 C CA . THR A 1 75 ? 42.312 -14.510 -2.540 1.00 73.44 75 THR A CA 1
ATOM 592 C C . THR A 1 75 ? 41.531 -15.718 -3.059 1.00 73.44 75 THR A C 1
ATOM 594 O O . THR A 1 75 ? 41.140 -15.766 -4.222 1.00 73.44 75 THR A O 1
ATOM 597 N N . GLU A 1 76 ? 41.245 -16.685 -2.186 1.00 68.06 76 GLU A N 1
ATOM 598 C CA . GLU A 1 76 ? 40.387 -17.839 -2.505 1.00 68.06 76 GLU A CA 1
ATOM 599 C C . GLU A 1 76 ? 38.945 -17.477 -2.906 1.00 68.06 76 GLU A C 1
ATOM 601 O O . GLU A 1 76 ? 38.261 -18.307 -3.498 1.00 68.06 76 GLU A O 1
ATOM 606 N N . ILE A 1 77 ? 38.493 -16.253 -2.606 1.00 60.09 77 ILE A N 1
ATOM 607 C CA . ILE A 1 77 ? 37.170 -15.733 -2.989 1.00 60.09 77 ILE A CA 1
ATOM 608 C C . ILE A 1 77 ? 37.203 -14.901 -4.280 1.00 60.09 77 ILE A C 1
ATOM 610 O O . ILE A 1 77 ? 36.149 -14.483 -4.738 1.00 60.09 77 ILE A O 1
ATOM 614 N N . GLY A 1 78 ? 38.381 -14.694 -4.883 1.00 74.56 78 GLY A N 1
ATOM 615 C CA . GLY A 1 78 ? 38.533 -13.974 -6.148 1.00 74.56 78 GLY A CA 1
ATOM 616 C C . GLY A 1 78 ? 39.464 -12.755 -6.086 1.00 74.56 78 GLY A C 1
ATOM 617 O O . GLY A 1 78 ? 40.106 -12.503 -5.052 1.00 74.56 78 GLY A O 1
ATOM 618 N N . PRO A 1 79 ? 39.592 -12.032 -7.217 1.00 84.06 79 PRO A N 1
ATOM 619 C CA . PRO A 1 79 ? 40.325 -10.774 -7.299 1.00 84.06 79 PRO A CA 1
ATOM 620 C C . PRO A 1 79 ? 39.593 -9.660 -6.543 1.00 84.06 79 PRO A C 1
ATOM 622 O O . PRO A 1 79 ? 38.375 -9.607 -6.503 1.00 84.06 79 PRO A O 1
ATOM 625 N N . SER A 1 80 ? 40.334 -8.738 -5.948 1.00 87.81 80 SER A N 1
ATOM 626 C CA . SER A 1 80 ? 39.798 -7.520 -5.334 1.00 87.81 80 SER A CA 1
ATOM 627 C C . SER A 1 80 ? 40.831 -6.406 -5.410 1.00 87.81 80 SER A C 1
ATOM 629 O O . SER A 1 80 ? 42.027 -6.685 -5.525 1.00 87.81 80 SER A O 1
ATOM 631 N N . GLN A 1 81 ? 40.397 -5.157 -5.318 1.00 92.56 81 GLN A N 1
ATOM 632 C CA . GLN A 1 81 ? 41.296 -4.020 -5.153 1.00 92.56 81 GLN A CA 1
ATOM 633 C C . GLN A 1 81 ? 40.685 -2.984 -4.217 1.00 92.56 81 GLN A C 1
ATOM 635 O O . GLN A 1 81 ? 39.462 -2.864 -4.120 1.00 92.56 81 GLN A O 1
ATOM 640 N N . ALA A 1 82 ? 41.538 -2.260 -3.501 1.00 93.81 82 ALA A N 1
ATOM 641 C CA . ALA A 1 82 ? 41.106 -1.226 -2.576 1.00 93.81 82 ALA A CA 1
ATOM 642 C C . ALA A 1 82 ? 42.069 -0.043 -2.563 1.00 93.81 82 ALA A C 1
ATOM 644 O O . ALA A 1 82 ? 43.291 -0.234 -2.588 1.00 93.81 82 ALA A O 1
ATOM 645 N N . VAL A 1 83 ? 41.498 1.158 -2.461 1.00 96.81 83 VAL A N 1
ATOM 646 C CA . VAL A 1 83 ? 42.210 2.392 -2.131 1.00 96.81 83 VAL A CA 1
ATOM 647 C C . VAL A 1 83 ? 41.949 2.734 -0.668 1.00 96.81 83 VAL A C 1
ATOM 649 O O . VAL A 1 83 ? 40.808 2.927 -0.252 1.00 96.81 83 VAL A O 1
ATOM 652 N N . GLU A 1 84 ? 43.015 2.802 0.118 1.00 96.75 84 GLU A N 1
ATOM 653 C CA . GLU A 1 84 ? 43.000 3.148 1.534 1.00 96.75 84 GLU A CA 1
ATOM 654 C C . GLU A 1 84 ? 43.552 4.557 1.742 1.00 96.75 84 GLU A C 1
ATOM 656 O O . GLU A 1 84 ? 44.573 4.933 1.163 1.00 96.75 84 GLU A O 1
ATOM 661 N N . LEU A 1 85 ? 42.860 5.339 2.569 1.00 93.50 85 LEU A N 1
ATOM 662 C CA . LEU A 1 85 ? 43.071 6.772 2.736 1.00 93.50 85 LEU A CA 1
ATOM 663 C C . LEU A 1 85 ? 43.057 7.130 4.219 1.00 93.50 85 LEU A C 1
ATOM 665 O O . LEU A 1 85 ? 42.080 6.846 4.911 1.00 93.50 85 LEU A O 1
ATOM 669 N N . THR A 1 86 ? 44.095 7.801 4.715 1.00 93.81 86 THR A N 1
ATOM 670 C CA . THR A 1 86 ? 44.115 8.229 6.125 1.00 93.81 86 THR A CA 1
ATOM 671 C C . THR A 1 86 ? 43.401 9.561 6.339 1.00 93.81 86 THR A C 1
ATOM 673 O O . THR A 1 86 ? 43.593 10.495 5.561 1.00 93.81 86 THR A O 1
ATOM 676 N N . HIS A 1 87 ? 42.678 9.691 7.448 1.00 90.69 87 HIS A N 1
ATOM 677 C CA . HIS A 1 87 ? 42.191 10.969 7.976 1.00 90.69 87 HIS A CA 1
ATOM 678 C C . HIS A 1 87 ? 42.427 11.016 9.485 1.00 90.69 87 HIS A C 1
ATOM 680 O O . HIS A 1 87 ? 41.741 10.350 10.257 1.00 90.69 87 HIS A O 1
ATOM 686 N N . GLY A 1 88 ? 43.460 11.748 9.910 1.00 90.25 88 GLY A N 1
ATOM 687 C CA . GLY A 1 88 ? 43.992 11.592 11.265 1.00 90.25 88 GLY A CA 1
ATOM 688 C C . GLY A 1 88 ? 44.556 10.182 11.474 1.00 90.25 88 GLY A C 1
ATOM 689 O O . GLY A 1 88 ? 45.386 9.735 10.683 1.00 90.25 88 GLY A O 1
ATOM 690 N N . SER A 1 89 ? 44.109 9.496 12.525 1.00 91.88 89 SER A N 1
ATOM 691 C CA . SER A 1 89 ? 44.419 8.087 12.790 1.00 91.88 89 SER A CA 1
ATOM 692 C C . SER A 1 89 ? 43.384 7.116 12.207 1.00 91.88 89 SER A C 1
ATOM 694 O O . SER A 1 89 ? 43.563 5.908 12.325 1.00 91.88 89 SER A O 1
ATOM 696 N N . LEU A 1 90 ? 42.327 7.601 11.543 1.00 93.00 90 LEU A N 1
ATOM 697 C CA . LEU A 1 90 ? 41.354 6.747 10.857 1.00 93.00 90 LEU A CA 1
ATOM 698 C C . LEU A 1 90 ? 41.857 6.331 9.471 1.00 93.00 90 LEU A C 1
ATOM 700 O O . LEU A 1 90 ? 42.511 7.114 8.778 1.00 93.00 90 LEU A O 1
ATOM 704 N N . VAL A 1 91 ? 41.484 5.125 9.037 1.00 94.06 91 VAL A N 1
ATOM 705 C CA . VAL A 1 91 ? 41.747 4.614 7.684 1.00 94.06 91 VAL A CA 1
ATOM 706 C C . VAL A 1 91 ? 40.419 4.317 6.991 1.00 94.06 91 VAL A C 1
ATOM 708 O O . VAL A 1 91 ? 39.658 3.462 7.442 1.00 94.06 91 VAL A O 1
ATOM 711 N N . LEU A 1 92 ? 40.136 5.036 5.906 1.00 93.44 92 LEU A N 1
ATOM 712 C CA . LEU A 1 92 ? 38.990 4.820 5.023 1.00 93.44 92 LEU A CA 1
ATOM 713 C C . LEU A 1 92 ? 39.397 3.875 3.892 1.00 93.44 92 LEU A C 1
ATOM 715 O O . LEU A 1 92 ? 40.373 4.150 3.201 1.00 93.44 92 LEU A O 1
ATOM 719 N N . SER A 1 93 ? 38.642 2.805 3.677 1.00 94.06 93 SER A N 1
ATOM 720 C CA . SER A 1 93 ? 38.804 1.879 2.558 1.00 94.06 93 SER A CA 1
ATOM 721 C C . SER A 1 93 ? 37.709 2.102 1.520 1.00 94.06 93 SER A C 1
ATOM 723 O O . SER A 1 93 ? 36.540 2.250 1.878 1.00 94.06 93 SER A O 1
ATOM 725 N N . ILE A 1 94 ? 38.100 2.120 0.248 1.00 94.69 94 ILE A N 1
ATOM 726 C CA . ILE A 1 94 ? 37.231 2.174 -0.930 1.00 94.69 94 ILE A CA 1
ATOM 727 C C . ILE A 1 94 ? 37.582 0.949 -1.767 1.00 94.69 94 ILE A C 1
ATOM 729 O O . ILE A 1 94 ? 38.673 0.883 -2.330 1.00 94.69 94 ILE A O 1
ATOM 733 N N . SER A 1 95 ? 36.703 -0.043 -1.805 1.00 90.62 95 SER A N 1
ATOM 734 C CA . SER A 1 95 ? 37.049 -1.396 -2.253 1.00 90.62 95 SER A CA 1
ATOM 735 C C . SER A 1 95 ? 36.085 -1.944 -3.296 1.00 90.62 95 SER A C 1
ATOM 737 O O . SER A 1 95 ? 34.907 -1.612 -3.293 1.00 90.62 95 SER A O 1
ATOM 739 N N . THR A 1 96 ? 36.591 -2.787 -4.192 1.00 89.19 96 THR A N 1
ATOM 740 C CA . THR A 1 96 ? 35.823 -3.502 -5.220 1.00 89.19 96 THR A CA 1
ATOM 741 C C . THR A 1 96 ? 36.375 -4.917 -5.399 1.00 89.19 96 THR A C 1
ATOM 743 O O . THR A 1 96 ? 37.502 -5.209 -4.987 1.00 89.19 96 THR A O 1
ATOM 746 N N . TYR A 1 97 ? 35.609 -5.809 -6.023 1.00 87.50 97 TYR A N 1
ATOM 747 C CA . TYR A 1 97 ? 35.902 -7.249 -6.071 1.00 87.50 97 TYR A CA 1
ATOM 748 C C . TYR A 1 97 ? 36.332 -7.697 -7.473 1.00 87.50 97 TYR A C 1
ATOM 750 O O . TYR A 1 97 ? 36.064 -8.802 -7.919 1.00 87.50 97 TYR A O 1
ATOM 758 N N . THR A 1 98 ? 37.023 -6.812 -8.192 1.00 81.81 98 THR A N 1
ATOM 759 C CA . THR A 1 98 ? 37.536 -7.060 -9.543 1.00 81.81 98 THR A CA 1
ATOM 760 C C . THR A 1 98 ? 38.898 -6.398 -9.736 1.00 81.81 98 THR A C 1
ATOM 762 O O . THR A 1 98 ? 39.213 -5.418 -9.065 1.00 81.81 98 THR A O 1
ATOM 765 N N . HIS A 1 99 ? 39.707 -6.894 -10.675 1.00 88.00 99 HIS A N 1
ATOM 766 C CA . HIS A 1 99 ? 40.952 -6.248 -11.135 1.00 88.00 99 HIS A CA 1
ATOM 767 C C . HIS A 1 99 ? 40.758 -5.438 -12.421 1.00 88.00 99 HIS A C 1
ATOM 769 O O . HIS A 1 99 ? 41.724 -5.124 -13.103 1.00 88.00 99 HIS A O 1
ATOM 775 N N . ALA A 1 100 ? 39.517 -5.130 -12.803 1.00 81.00 100 ALA A N 1
ATOM 776 C CA . ALA A 1 100 ? 39.267 -4.409 -14.042 1.00 81.00 100 ALA A CA 1
ATOM 777 C C . ALA A 1 100 ? 39.932 -3.017 -14.046 1.00 81.00 100 ALA A C 1
ATOM 779 O O . ALA A 1 100 ? 39.676 -2.206 -13.156 1.00 81.00 100 ALA A O 1
ATOM 780 N N . ASP A 1 101 ? 40.707 -2.710 -15.092 1.00 81.88 101 ASP A N 1
ATOM 781 C CA . ASP A 1 101 ? 41.467 -1.452 -15.226 1.00 81.88 101 ASP A CA 1
ATOM 782 C C . ASP A 1 101 ? 40.588 -0.192 -15.121 1.00 81.88 101 ASP A C 1
ATOM 784 O O . ASP A 1 101 ? 41.006 0.853 -14.609 1.00 81.88 101 ASP A O 1
ATOM 788 N N . TYR A 1 102 ? 39.340 -0.279 -15.597 1.00 78.00 102 TYR A N 1
ATOM 789 C CA . TYR A 1 102 ? 38.390 0.826 -15.480 1.00 78.00 102 TYR A CA 1
ATOM 790 C C . TYR A 1 102 ? 37.976 1.063 -14.022 1.00 78.00 102 TYR A C 1
ATOM 792 O O . TYR A 1 102 ? 37.798 2.215 -13.632 1.00 78.00 102 TYR A O 1
ATOM 800 N N . MET A 1 103 ? 37.871 0.004 -13.209 1.00 83.38 103 MET A N 1
ATOM 801 C CA . MET A 1 103 ? 37.628 0.130 -11.772 1.00 83.38 103 MET A CA 1
ATOM 802 C C . MET A 1 103 ? 38.862 0.664 -11.056 1.00 83.38 103 MET A C 1
ATOM 804 O O . MET A 1 103 ? 38.717 1.524 -10.197 1.00 83.38 103 MET A O 1
ATOM 808 N N . THR A 1 104 ? 40.066 0.247 -11.453 1.00 88.31 104 THR A N 1
ATOM 809 C CA . THR A 1 104 ? 41.318 0.809 -10.921 1.00 88.31 104 THR A CA 1
ATOM 810 C C . THR A 1 104 ? 41.350 2.326 -11.102 1.00 88.31 104 THR A C 1
ATOM 812 O O . THR A 1 104 ? 41.533 3.073 -10.143 1.00 88.31 104 THR A O 1
ATOM 815 N N . SER A 1 105 ? 41.058 2.790 -12.319 1.00 83.69 105 SER A N 1
ATOM 816 C CA . SER A 1 105 ? 41.002 4.222 -12.637 1.00 83.69 105 SER A CA 1
ATOM 817 C C . SER A 1 105 ? 39.883 4.951 -11.880 1.00 83.69 105 SER A C 1
ATOM 819 O O . SER A 1 105 ? 40.058 6.091 -11.449 1.00 83.69 105 SER A O 1
ATOM 821 N N . LEU A 1 106 ? 38.725 4.304 -11.712 1.00 83.69 106 LEU A N 1
ATOM 822 C CA . LEU A 1 106 ? 37.576 4.868 -11.007 1.00 83.69 106 LEU A CA 1
ATOM 823 C C . LEU A 1 106 ? 37.831 5.019 -9.504 1.00 83.69 106 LEU A C 1
ATOM 825 O O . LEU A 1 106 ? 37.505 6.061 -8.940 1.00 83.69 106 LEU A O 1
ATOM 829 N N . LEU A 1 107 ? 38.427 4.014 -8.860 1.00 90.25 107 LEU A N 1
ATOM 830 C CA . LEU A 1 107 ? 38.752 4.075 -7.438 1.00 90.25 107 LEU A CA 1
ATOM 831 C C . LEU A 1 107 ? 39.753 5.189 -7.132 1.00 90.25 107 LEU A C 1
ATOM 833 O O . LEU A 1 107 ? 39.555 5.911 -6.157 1.00 90.25 107 LEU A O 1
ATOM 837 N N . ASP A 1 108 ? 40.775 5.376 -7.973 1.00 87.56 108 ASP A N 1
ATOM 838 C CA . ASP A 1 108 ? 41.716 6.488 -7.813 1.00 87.56 108 ASP A CA 1
ATOM 839 C C . ASP A 1 108 ? 41.028 7.850 -7.995 1.00 87.56 108 ASP A C 1
ATOM 841 O O . ASP A 1 108 ? 41.262 8.753 -7.192 1.00 87.56 108 ASP A O 1
ATOM 845 N N . MET A 1 109 ? 40.113 7.992 -8.965 1.00 83.31 109 MET A N 1
ATOM 846 C CA . MET A 1 109 ? 39.306 9.216 -9.109 1.00 83.31 109 MET A CA 1
ATOM 847 C C . MET A 1 109 ? 38.455 9.504 -7.869 1.00 83.31 109 MET A C 1
ATOM 849 O O . MET A 1 109 ? 38.441 10.637 -7.389 1.00 83.31 109 MET A O 1
ATOM 853 N N . ILE A 1 110 ? 37.751 8.498 -7.340 1.00 86.00 110 ILE A N 1
ATOM 854 C CA . ILE A 1 110 ? 36.921 8.663 -6.141 1.00 86.00 110 ILE A CA 1
ATOM 855 C C . ILE A 1 110 ? 37.807 9.048 -4.956 1.00 86.00 110 ILE A C 1
ATOM 857 O O . ILE A 1 110 ? 37.518 10.025 -4.269 1.00 86.00 110 ILE A O 1
ATOM 861 N N . ALA A 1 111 ? 38.904 8.324 -4.742 1.00 88.38 111 ALA A N 1
ATOM 862 C CA . ALA A 1 111 ? 39.837 8.578 -3.654 1.00 88.38 111 ALA A CA 1
ATOM 863 C C . ALA A 1 111 ? 40.405 10.004 -3.683 1.00 88.38 111 ALA A C 1
ATOM 865 O O . ALA A 1 111 ? 40.447 10.668 -2.642 1.00 88.38 111 ALA A O 1
ATOM 866 N N . ASP A 1 112 ? 40.785 10.478 -4.870 1.00 83.25 112 ASP A N 1
ATOM 867 C CA . ASP A 1 112 ? 41.330 11.819 -5.080 1.00 83.25 112 ASP A CA 1
ATOM 868 C C . ASP A 1 112 ? 40.265 12.917 -4.946 1.00 83.25 112 ASP A C 1
ATOM 870 O O . ASP A 1 112 ? 40.603 14.051 -4.614 1.00 83.25 112 ASP A O 1
ATOM 874 N N . SER A 1 113 ? 38.984 12.587 -5.145 1.00 82.00 113 SER A N 1
ATOM 875 C CA . SER A 1 113 ? 37.862 13.522 -4.973 1.00 82.00 113 SER A CA 1
ATOM 876 C C . SER A 1 113 ? 37.363 13.664 -3.531 1.00 82.00 113 SER A C 1
ATOM 878 O O . SER A 1 113 ? 36.576 14.562 -3.243 1.00 82.00 113 SER A O 1
ATOM 880 N N . ILE A 1 114 ? 37.779 12.783 -2.614 1.00 83.75 114 ILE A N 1
ATOM 881 C CA . ILE A 1 114 ? 37.305 12.828 -1.225 1.00 83.75 114 ILE A CA 1
ATOM 882 C C . ILE A 1 114 ? 37.982 13.963 -0.468 1.00 83.75 114 ILE A C 1
ATOM 884 O O . ILE A 1 114 ? 39.199 13.946 -0.264 1.00 83.75 114 ILE A O 1
ATOM 888 N N . GLU A 1 115 ? 37.157 14.855 0.066 1.00 80.00 115 GLU A N 1
ATOM 889 C CA . GLU A 1 115 ? 37.544 15.922 0.980 1.00 80.00 115 GLU A CA 1
ATOM 890 C C . GLU A 1 115 ? 36.845 15.731 2.331 1.00 80.00 115 GLU A C 1
ATOM 892 O O . GLU A 1 115 ? 35.656 15.416 2.403 1.00 80.00 115 GLU A O 1
ATOM 897 N N . PHE A 1 116 ? 37.589 15.912 3.422 1.00 80.06 116 PHE A N 1
ATOM 898 C CA . PHE A 1 116 ? 37.035 15.838 4.771 1.00 80.06 116 PHE A CA 1
ATOM 899 C C . PHE A 1 116 ? 36.645 17.232 5.251 1.00 80.06 116 PHE A C 1
ATOM 901 O O . PHE A 1 116 ? 37.449 18.164 5.195 1.00 80.06 116 PHE A O 1
ATOM 908 N N . ALA A 1 117 ? 35.421 17.367 5.764 1.00 76.38 117 ALA A N 1
ATOM 909 C CA . ALA A 1 117 ? 34.969 18.613 6.372 1.00 76.38 117 ALA A CA 1
ATOM 910 C C . ALA A 1 117 ? 35.879 19.012 7.559 1.00 76.38 117 ALA A C 1
ATOM 912 O O . ALA A 1 117 ? 36.415 18.127 8.235 1.00 76.38 117 ALA A O 1
ATOM 913 N N . PRO A 1 118 ? 36.021 20.312 7.885 1.00 72.56 118 PRO A N 1
ATOM 914 C CA . PRO A 1 118 ? 36.891 20.770 8.974 1.00 72.56 118 PRO A CA 1
ATOM 915 C C . PRO A 1 118 ? 36.626 20.097 10.334 1.00 72.56 118 PRO A C 1
ATOM 917 O O . PRO A 1 118 ? 37.567 19.868 11.096 1.00 72.56 118 PRO A O 1
ATOM 920 N N . GLY A 1 119 ? 35.365 19.751 10.619 1.00 77.81 119 GLY A N 1
ATOM 921 C CA . GLY A 1 119 ? 34.929 19.050 11.834 1.00 77.81 119 GLY A CA 1
ATOM 922 C C . GLY A 1 119 ? 34.862 17.522 11.727 1.00 77.81 119 GLY A C 1
ATOM 923 O O . GLY A 1 119 ? 34.333 16.882 12.633 1.00 77.81 119 GLY A O 1
ATOM 924 N N . ALA A 1 120 ? 35.341 16.921 10.633 1.00 83.06 120 ALA A N 1
ATOM 925 C CA . ALA A 1 120 ? 35.296 15.473 10.456 1.00 83.06 120 ALA A CA 1
ATOM 926 C C . ALA A 1 120 ? 36.178 14.756 11.505 1.00 83.06 120 ALA A C 1
ATOM 928 O O . ALA A 1 120 ? 37.349 15.132 11.647 1.00 83.06 120 ALA A O 1
ATOM 929 N N . PRO A 1 121 ? 35.664 13.708 12.183 1.00 86.56 121 PRO A N 1
ATOM 930 C CA . PRO A 1 121 ? 36.393 12.965 13.211 1.00 86.56 121 PRO A CA 1
ATOM 931 C C . PRO A 1 121 ? 37.754 12.456 12.744 1.00 86.56 121 PRO A C 1
ATOM 933 O O . PRO A 1 121 ? 37.864 11.928 11.643 1.00 86.56 121 PRO A O 1
ATOM 936 N N . ARG A 1 122 ? 38.781 12.568 13.588 1.00 89.56 122 ARG A N 1
ATOM 937 C CA . ARG A 1 122 ? 40.172 12.192 13.269 1.00 89.56 122 ARG A CA 1
ATOM 938 C C . ARG A 1 122 ? 40.659 10.933 13.980 1.00 89.56 122 ARG A C 1
ATOM 940 O O . ARG A 1 122 ? 41.781 10.508 13.730 1.00 89.56 122 ARG A O 1
ATOM 947 N N . ASN A 1 123 ? 39.859 10.375 14.882 1.00 90.19 123 ASN A N 1
ATOM 948 C CA . ASN A 1 123 ? 40.142 9.169 15.664 1.00 90.19 123 ASN A CA 1
ATOM 949 C C . ASN A 1 123 ? 38.816 8.504 16.087 1.00 90.19 123 ASN A C 1
ATOM 951 O O . ASN A 1 123 ? 37.742 9.088 15.912 1.00 90.19 123 ASN A O 1
ATOM 955 N N . LEU A 1 124 ? 38.865 7.283 16.628 1.00 84.00 124 LEU A N 1
ATOM 956 C CA . LEU A 1 124 ? 37.666 6.506 16.976 1.00 84.00 124 LEU A CA 1
ATOM 957 C C . LEU A 1 124 ? 36.873 7.142 18.127 1.00 84.00 124 LEU A C 1
ATOM 959 O O . LEU A 1 124 ? 35.646 7.058 18.157 1.00 84.00 124 LEU A O 1
ATOM 963 N N . ASN A 1 125 ? 37.551 7.828 19.048 1.00 86.06 125 ASN A N 1
ATOM 964 C CA . ASN A 1 125 ? 36.901 8.551 20.142 1.00 86.06 125 ASN A CA 1
ATOM 965 C C . ASN A 1 125 ? 36.042 9.716 19.629 1.00 86.06 125 ASN A C 1
ATOM 967 O O . ASN A 1 125 ? 34.890 9.856 20.041 1.00 86.06 125 ASN A O 1
ATOM 971 N N . GLU A 1 126 ? 36.556 10.502 18.683 1.00 87.25 126 GLU A N 1
ATOM 972 C CA . GLU A 1 126 ? 35.784 11.543 17.997 1.00 87.25 126 GLU A CA 1
ATOM 973 C C . GLU A 1 126 ? 34.655 10.945 17.147 1.00 87.25 126 GLU A C 1
ATOM 975 O O . GLU A 1 126 ? 33.545 11.473 17.160 1.00 87.25 126 GLU A O 1
ATOM 980 N N . LEU A 1 127 ? 34.912 9.830 16.450 1.00 81.75 127 LEU A N 1
ATOM 981 C CA . LEU A 1 127 ? 33.934 9.192 15.563 1.00 81.75 127 LEU A CA 1
ATOM 982 C C . LEU A 1 127 ? 32.715 8.670 16.332 1.00 81.75 127 LEU A C 1
ATOM 984 O O . LEU A 1 127 ? 31.582 8.842 15.887 1.00 81.75 127 LEU A O 1
ATOM 988 N N . PHE A 1 128 ? 32.942 8.054 17.494 1.00 78.38 128 PHE A N 1
ATOM 989 C CA . PHE A 1 128 ? 31.884 7.466 18.318 1.00 78.38 128 PHE A CA 1
ATOM 990 C C . PHE A 1 128 ? 31.405 8.366 19.462 1.00 78.38 128 PHE A C 1
ATOM 992 O O . PHE A 1 128 ? 30.499 7.980 20.202 1.00 78.38 128 PHE A O 1
ATOM 999 N N . GLY A 1 129 ? 32.001 9.550 19.639 1.00 77.75 129 GLY A N 1
ATOM 1000 C CA . GLY A 1 129 ? 31.699 10.440 20.763 1.00 77.75 129 GLY A CA 1
ATOM 1001 C C . GLY A 1 129 ? 32.022 9.812 22.123 1.00 77.75 129 GLY A C 1
ATOM 1002 O O . GLY A 1 129 ? 31.294 10.020 23.097 1.00 77.75 129 GLY A O 1
ATOM 1003 N N . ARG A 1 130 ? 33.082 9.001 22.189 1.00 78.81 130 ARG A N 1
ATOM 1004 C CA . ARG A 1 130 ? 33.512 8.269 23.389 1.00 78.81 130 ARG A CA 1
ATOM 1005 C C . ARG A 1 130 ? 34.892 8.729 23.843 1.00 78.81 130 ARG A C 1
ATOM 1007 O O . ARG A 1 130 ? 35.608 9.413 23.125 1.00 78.81 130 ARG A O 1
ATOM 1014 N N . ASN A 1 131 ? 35.247 8.373 25.071 1.00 83.56 131 ASN A N 1
ATOM 1015 C CA . ASN A 1 131 ? 36.577 8.606 25.622 1.00 83.56 131 ASN A CA 1
ATOM 1016 C C . ASN A 1 131 ? 37.075 7.305 26.254 1.00 83.56 131 ASN A C 1
ATOM 1018 O O . ASN A 1 131 ? 37.053 7.141 27.475 1.00 83.56 131 ASN A O 1
ATOM 1022 N N . GLU A 1 132 ? 37.429 6.350 25.398 1.00 79.88 132 GLU A N 1
ATOM 1023 C CA . GLU A 1 132 ? 37.908 5.028 25.792 1.00 79.88 132 GLU A CA 1
ATOM 1024 C C . GLU A 1 132 ? 39.227 4.665 25.098 1.00 79.88 132 GLU A C 1
ATOM 1026 O O . GLU A 1 132 ? 39.662 5.311 24.141 1.00 79.88 132 GLU A O 1
ATOM 1031 N N . SER A 1 133 ? 39.913 3.657 25.641 1.00 81.56 133 SER A N 1
ATOM 1032 C CA . SER A 1 133 ? 41.146 3.134 25.056 1.00 81.56 133 SER A CA 1
ATOM 1033 C 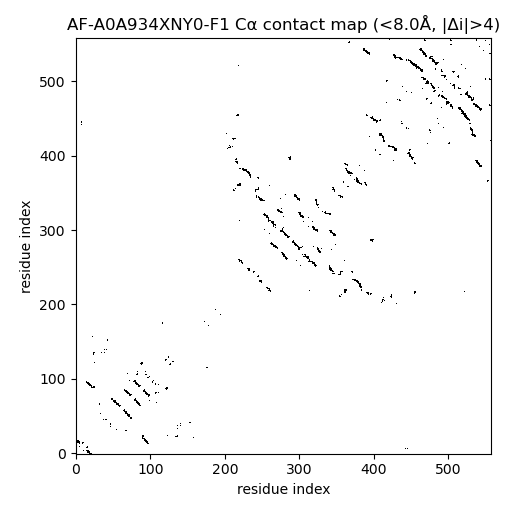C . SER A 1 133 ? 40.795 2.024 24.077 1.00 81.56 133 SER A C 1
ATOM 1035 O O . SER A 1 133 ? 40.369 0.946 24.489 1.00 81.56 133 SER A O 1
ATOM 1037 N N . TRP A 1 134 ? 41.019 2.275 22.793 1.00 78.81 134 TRP A N 1
ATOM 1038 C CA . TRP A 1 134 ? 40.815 1.291 21.735 1.00 78.81 134 TRP A CA 1
ATOM 1039 C C . TRP A 1 134 ? 42.024 0.344 21.639 1.00 78.81 134 TRP A C 1
ATOM 1041 O O . TRP A 1 134 ? 43.162 0.781 21.836 1.00 78.81 134 TRP A O 1
ATOM 1051 N N . PRO A 1 135 ? 41.818 -0.959 21.380 1.00 78.31 135 PRO A N 1
ATOM 1052 C CA . PRO A 1 135 ? 42.921 -1.892 21.172 1.00 78.31 135 PRO A CA 1
ATOM 1053 C C . PRO A 1 135 ? 43.671 -1.560 19.875 1.00 78.31 135 PRO A C 1
ATOM 1055 O O . PRO A 1 135 ? 43.051 -1.264 18.855 1.00 78.31 135 PRO A O 1
ATOM 1058 N N . SER A 1 136 ? 45.006 -1.645 19.893 1.00 81.62 136 SER A N 1
ATOM 1059 C CA . SER A 1 136 ? 45.795 -1.463 18.668 1.00 81.62 136 SER A CA 1
ATOM 1060 C C . SER A 1 136 ? 45.644 -2.672 17.747 1.00 81.62 136 SER A C 1
ATOM 1062 O O . SER A 1 136 ? 45.436 -3.799 18.215 1.00 81.62 136 SER A O 1
ATOM 1064 N N . LEU A 1 137 ? 45.808 -2.453 16.445 1.00 82.75 137 LEU A N 1
ATOM 1065 C CA . LEU A 1 137 ? 45.776 -3.517 15.449 1.00 82.75 137 LEU A CA 1
ATOM 1066 C C . LEU A 1 137 ? 46.785 -4.633 15.777 1.00 82.75 137 LEU A C 1
ATOM 1068 O O . LEU A 1 137 ? 46.440 -5.813 15.797 1.00 82.75 137 LEU A O 1
ATOM 1072 N N . GLU A 1 138 ? 48.013 -4.263 16.128 1.00 81.19 138 GLU A N 1
ATOM 1073 C CA . GLU A 1 138 ? 49.099 -5.191 16.462 1.00 81.19 138 GLU A CA 1
ATOM 1074 C C . GLU A 1 138 ? 48.756 -6.038 17.687 1.00 81.19 138 GLU A C 1
ATOM 1076 O O . GLU A 1 138 ? 49.032 -7.237 17.707 1.00 81.19 138 GLU A O 1
ATOM 1081 N N . SER A 1 139 ? 48.121 -5.430 18.698 1.00 78.94 139 SER A N 1
ATOM 1082 C CA . SER A 1 139 ? 47.705 -6.145 19.906 1.00 78.94 139 SER A CA 1
ATOM 1083 C C . SER A 1 139 ? 46.664 -7.226 19.601 1.00 78.94 139 SER A C 1
ATOM 1085 O O . SER A 1 139 ? 46.708 -8.308 20.186 1.00 78.94 139 SER A O 1
ATOM 1087 N N . VAL A 1 140 ? 45.770 -6.970 18.640 1.00 74.69 140 VAL A N 1
ATOM 1088 C CA . VAL A 1 140 ? 44.750 -7.930 18.197 1.00 74.69 140 VAL A CA 1
ATOM 1089 C C . VAL A 1 140 ? 45.358 -9.020 17.317 1.00 74.69 140 VAL A C 1
ATOM 1091 O O . VAL A 1 140 ? 45.034 -10.193 17.501 1.00 74.69 140 VAL A O 1
ATOM 1094 N N . VAL A 1 141 ? 46.271 -8.668 16.409 1.00 74.25 141 VAL A N 1
ATOM 1095 C CA . VAL A 1 141 ? 46.990 -9.642 15.571 1.00 74.25 141 VAL A CA 1
ATOM 1096 C C . VAL A 1 141 ? 47.807 -10.610 16.437 1.00 74.25 141 VAL A C 1
ATOM 1098 O O . VAL A 1 141 ? 47.740 -11.822 16.229 1.00 74.25 141 VAL A O 1
ATOM 1101 N N . GLU A 1 142 ? 48.522 -10.112 17.452 1.00 76.31 142 GLU A N 1
ATOM 1102 C CA . GLU A 1 142 ? 49.294 -10.966 18.364 1.00 76.31 142 GLU A CA 1
ATOM 1103 C C . GLU A 1 142 ? 48.385 -11.843 19.241 1.00 76.31 142 GLU A C 1
ATOM 1105 O O . GLU A 1 142 ? 48.664 -13.029 19.424 1.00 76.31 142 GLU A O 1
ATOM 1110 N N . ALA A 1 143 ? 47.255 -11.313 19.725 1.00 69.75 143 ALA A N 1
ATOM 1111 C CA . ALA A 1 143 ? 46.273 -12.104 20.470 1.00 69.75 143 ALA A CA 1
ATOM 1112 C C . ALA A 1 143 ? 45.703 -13.265 19.630 1.00 69.75 143 ALA A C 1
ATOM 1114 O O . ALA A 1 143 ? 45.645 -14.401 20.110 1.00 69.75 143 ALA A O 1
ATOM 1115 N N . ASN A 1 144 ? 45.365 -13.012 18.360 1.00 65.19 144 ASN A N 1
ATOM 1116 C CA . ASN A 1 144 ? 44.875 -14.037 17.431 1.00 65.19 144 ASN A CA 1
ATOM 1117 C C . ASN A 1 144 ? 45.933 -15.112 17.128 1.00 65.19 144 ASN A C 1
ATOM 1119 O O . ASN A 1 144 ? 45.595 -16.281 16.933 1.00 65.19 144 ASN A O 1
ATOM 1123 N N . ARG A 1 145 ? 47.222 -14.749 17.129 1.00 66.75 145 ARG A N 1
ATOM 1124 C CA . ARG A 1 145 ? 48.340 -15.684 16.924 1.00 66.75 145 ARG A CA 1
ATOM 1125 C C . ARG A 1 145 ? 48.520 -16.663 18.090 1.00 66.75 145 ARG A C 1
ATOM 1127 O O . ARG A 1 145 ? 48.974 -17.787 17.876 1.00 66.75 145 ARG A O 1
ATOM 1134 N N . LEU A 1 146 ? 48.184 -16.245 19.312 1.00 65.69 146 LEU A N 1
ATOM 1135 C CA . LEU A 1 146 ? 48.404 -17.014 20.544 1.00 65.69 146 LEU A CA 1
ATOM 1136 C C . LEU A 1 146 ? 47.250 -17.974 20.901 1.00 65.69 146 LEU A C 1
ATOM 1138 O O . LEU A 1 146 ? 47.483 -18.927 21.647 1.00 65.69 146 LEU A O 1
ATOM 1142 N N . GLN A 1 147 ? 46.034 -17.772 20.376 1.00 57.78 147 GLN A N 1
ATOM 1143 C CA . GLN A 1 147 ? 44.873 -18.653 20.602 1.00 57.78 147 GLN A CA 1
ATOM 1144 C C . GLN A 1 147 ? 44.026 -18.849 19.327 1.00 57.78 147 GLN A C 1
ATOM 1146 O O . GLN A 1 147 ? 43.081 -18.098 19.087 1.00 57.78 147 GLN A O 1
ATOM 1151 N N . PRO A 1 148 ? 44.299 -19.882 18.511 1.00 54.22 148 PRO A N 1
ATOM 1152 C CA . PRO A 1 148 ? 43.513 -20.138 17.310 1.00 54.22 148 PRO A CA 1
ATOM 1153 C C . PRO A 1 148 ? 42.280 -21.012 17.626 1.00 54.22 148 PRO A C 1
ATOM 1155 O O . PRO A 1 148 ? 42.402 -22.235 17.604 1.00 54.22 148 PRO A O 1
ATOM 1158 N N . ALA A 1 149 ? 41.126 -20.389 17.944 1.00 38.25 149 ALA A N 1
ATOM 1159 C CA . ALA A 1 149 ? 39.712 -20.839 17.761 1.00 38.25 149 ALA A CA 1
ATOM 1160 C C . ALA A 1 149 ? 38.781 -20.409 18.928 1.00 38.25 149 ALA A C 1
ATOM 1162 O O . ALA A 1 149 ? 39.264 -20.203 20.037 1.00 38.25 149 ALA A O 1
ATOM 1163 N N . PRO A 1 150 ? 37.438 -20.509 18.803 1.00 47.16 150 PRO A N 1
ATOM 1164 C CA . PRO A 1 150 ? 36.510 -19.985 17.804 1.00 47.16 150 PRO A CA 1
ATOM 1165 C C . PRO A 1 150 ? 35.575 -18.961 18.484 1.00 47.16 150 PRO A C 1
ATOM 1167 O O . PRO A 1 150 ? 34.696 -19.327 19.263 1.00 47.16 150 PRO A O 1
ATOM 1170 N N . THR A 1 151 ? 35.731 -17.674 18.212 1.00 38.78 151 THR A N 1
ATOM 1171 C CA . THR A 1 151 ? 34.917 -16.638 18.862 1.00 38.78 151 THR A CA 1
ATOM 1172 C C . THR A 1 151 ? 34.760 -15.470 17.914 1.00 38.78 151 THR A C 1
ATOM 1174 O O . THR A 1 151 ? 35.755 -14.815 17.644 1.00 38.78 151 THR A O 1
ATOM 1177 N N . CYS A 1 152 ? 33.523 -15.250 17.449 1.00 42.12 152 CYS A N 1
ATOM 1178 C CA . CYS A 1 152 ? 33.005 -14.002 16.873 1.00 42.12 152 CYS A CA 1
ATOM 1179 C C . CYS A 1 152 ? 33.936 -13.354 15.825 1.00 42.12 152 CYS A C 1
ATOM 1181 O O . CYS A 1 152 ? 34.916 -12.696 16.165 1.00 42.12 152 CYS A O 1
ATOM 1183 N N . ASP A 1 153 ? 33.627 -13.558 14.541 1.00 40.06 153 ASP A N 1
ATOM 1184 C CA . ASP A 1 153 ? 34.348 -12.908 13.442 1.00 40.06 153 ASP A CA 1
ATOM 1185 C C . ASP A 1 153 ? 34.234 -11.368 13.487 1.00 40.06 153 ASP A C 1
ATOM 1187 O O . ASP A 1 153 ? 33.555 -10.795 14.343 1.00 40.06 153 ASP A O 1
ATOM 1191 N N . LEU A 1 154 ? 34.929 -10.690 12.566 1.00 38.94 154 LEU A N 1
ATOM 1192 C CA . LEU A 1 154 ? 34.972 -9.226 12.481 1.00 38.94 154 LEU A CA 1
ATOM 1193 C C . LEU A 1 154 ? 33.562 -8.614 12.481 1.00 38.94 154 LEU A C 1
ATOM 1195 O O . LEU A 1 154 ? 33.282 -7.711 13.260 1.00 38.94 154 LEU A O 1
ATOM 1199 N N . ALA A 1 155 ? 32.654 -9.185 11.687 1.00 36.59 155 ALA A N 1
ATOM 1200 C CA . ALA A 1 155 ? 31.276 -8.725 11.568 1.00 36.59 155 ALA A CA 1
ATOM 1201 C C . ALA A 1 155 ? 30.497 -8.888 12.880 1.00 36.59 155 ALA A C 1
ATOM 1203 O O . ALA A 1 155 ? 29.738 -8.009 13.276 1.00 36.59 155 ALA A O 1
ATOM 1204 N N . CYS A 1 156 ? 30.710 -9.994 13.591 1.00 41.75 156 CYS A N 1
ATOM 1205 C CA . CYS A 1 156 ? 30.115 -10.235 14.897 1.00 41.75 156 CYS A CA 1
ATOM 1206 C C . CYS A 1 156 ? 30.647 -9.256 15.965 1.00 41.75 156 CYS A C 1
ATOM 1208 O O . CYS A 1 156 ? 29.886 -8.827 16.836 1.00 41.75 156 CYS A O 1
ATOM 1210 N N . ARG A 1 157 ? 31.926 -8.866 15.897 1.00 50.34 157 ARG A N 1
ATOM 1211 C CA . ARG A 1 157 ? 32.546 -7.936 16.854 1.00 50.34 157 ARG A CA 1
ATOM 1212 C C . ARG A 1 157 ? 32.171 -6.480 16.572 1.00 50.34 157 ARG A C 1
ATOM 1214 O O . ARG A 1 157 ? 31.859 -5.755 17.514 1.00 50.34 157 ARG A O 1
ATOM 1221 N N . ASP A 1 158 ? 32.116 -6.098 15.299 1.00 43.59 158 ASP A N 1
ATOM 1222 C CA . ASP A 1 158 ? 31.633 -4.793 14.839 1.00 43.59 158 ASP A CA 1
ATOM 1223 C C . ASP A 1 158 ? 30.153 -4.627 15.206 1.00 43.59 158 ASP A C 1
ATOM 1225 O O . ASP A 1 158 ? 29.788 -3.643 15.841 1.00 43.59 158 ASP A O 1
ATOM 1229 N N . ALA A 1 159 ? 29.326 -5.654 14.979 1.00 42.66 159 ALA A N 1
ATOM 1230 C CA . ALA A 1 159 ? 27.925 -5.658 15.401 1.00 42.66 159 ALA A CA 1
ATOM 1231 C C . ALA A 1 159 ? 27.752 -5.537 16.928 1.00 42.66 159 ALA A C 1
ATOM 1233 O O . ALA A 1 159 ? 26.812 -4.895 17.396 1.00 42.66 159 ALA A O 1
ATOM 1234 N N . GLN A 1 160 ? 28.646 -6.127 17.728 1.00 51.28 160 GLN A N 1
ATOM 1235 C CA . GLN A 1 160 ? 28.619 -5.988 19.191 1.00 51.28 160 GLN A CA 1
ATOM 1236 C C . GLN A 1 160 ? 29.054 -4.595 19.665 1.00 51.28 160 GLN A C 1
ATOM 1238 O O . GLN A 1 160 ? 28.492 -4.086 20.637 1.00 51.28 160 GLN A O 1
ATOM 1243 N N . LEU A 1 161 ? 30.024 -3.972 18.989 1.00 49.56 161 LEU A N 1
ATOM 1244 C CA . LEU A 1 161 ? 30.460 -2.599 19.265 1.00 49.56 161 LEU A CA 1
ATOM 1245 C C . LEU A 1 161 ? 29.401 -1.573 18.826 1.00 49.56 161 LEU A C 1
ATOM 1247 O O . LEU A 1 161 ? 29.177 -0.589 19.536 1.00 49.56 161 LEU A O 1
ATOM 1251 N N . GLU A 1 162 ? 28.700 -1.842 17.722 1.00 45.97 162 GLU A N 1
ATOM 1252 C CA . GLU A 1 162 ? 27.619 -1.014 17.178 1.00 45.97 162 GLU A CA 1
ATOM 1253 C C . GLU A 1 162 ? 26.309 -1.119 17.972 1.00 45.97 162 GLU A C 1
ATOM 1255 O O . GLU A 1 162 ? 25.601 -0.122 18.117 1.00 45.97 162 GLU A O 1
ATOM 1260 N N . ALA A 1 163 ? 25.998 -2.281 18.562 1.00 46.00 163 ALA A N 1
ATOM 1261 C CA . ALA A 1 163 ? 24.741 -2.533 19.282 1.00 46.00 163 ALA A CA 1
ATOM 1262 C C . ALA A 1 163 ? 24.485 -1.602 20.488 1.00 46.00 163 ALA A C 1
ATOM 1264 O O . ALA A 1 163 ? 23.359 -1.529 20.983 1.00 46.00 163 ALA A O 1
ATOM 1265 N N . GLY A 1 164 ? 25.516 -0.902 20.973 1.00 50.06 164 GLY A N 1
ATOM 1266 C CA . GLY A 1 164 ? 25.427 0.078 22.060 1.00 50.06 164 GLY A CA 1
ATOM 1267 C C . GLY A 1 164 ? 25.665 1.528 21.632 1.00 50.06 164 GLY A C 1
ATOM 1268 O O . GLY A 1 164 ? 25.816 2.389 22.503 1.00 50.06 164 GLY A O 1
ATOM 1269 N N . LEU A 1 165 ? 25.771 1.819 20.332 1.00 43.53 165 LEU A N 1
ATOM 1270 C CA . LEU A 1 165 ? 25.946 3.187 19.851 1.00 43.53 165 LEU A CA 1
ATOM 1271 C C . LEU A 1 165 ? 24.591 3.910 19.842 1.00 43.53 165 LEU A C 1
ATOM 1273 O O . LEU A 1 165 ? 23.624 3.400 19.273 1.00 43.53 165 LEU A O 1
ATOM 1277 N N . PRO A 1 166 ? 24.476 5.095 20.468 1.00 42.53 166 PRO A N 1
ATOM 1278 C CA . PRO A 1 166 ? 23.285 5.908 20.297 1.00 42.53 166 PRO A CA 1
ATOM 1279 C C . PRO A 1 166 ? 23.168 6.306 18.823 1.00 42.53 166 PRO A C 1
ATOM 1281 O O . PRO A 1 166 ? 24.144 6.743 18.215 1.00 42.53 166 PRO A O 1
ATOM 1284 N N . VAL A 1 167 ? 21.963 6.191 18.259 1.00 42.56 167 VAL A N 1
ATOM 1285 C CA . VAL A 1 167 ? 21.638 6.832 16.981 1.00 42.56 167 VAL A CA 1
ATOM 1286 C C . VAL A 1 167 ? 21.863 8.324 17.187 1.00 42.56 167 VAL A C 1
ATOM 1288 O O . VAL A 1 167 ? 21.115 8.964 17.933 1.00 42.56 167 VAL A O 1
ATOM 1291 N N . LEU A 1 168 ? 22.929 8.868 16.595 1.00 38.62 168 LEU A N 1
ATOM 1292 C CA . LEU A 1 168 ? 23.154 10.305 16.637 1.00 38.62 168 LEU A CA 1
ATOM 1293 C C . LEU A 1 168 ? 21.928 10.965 15.987 1.00 38.62 168 LEU A C 1
ATOM 1295 O O . LEU A 1 168 ? 21.526 10.548 14.896 1.00 38.62 168 LEU A O 1
ATOM 1299 N N . PRO A 1 169 ? 21.282 11.941 16.652 1.00 36.88 169 PRO A N 1
ATOM 1300 C CA . PRO A 1 169 ? 20.197 12.680 16.025 1.00 36.88 169 PRO A CA 1
ATOM 1301 C C . PRO A 1 169 ? 20.714 13.276 14.716 1.00 36.88 169 PRO A C 1
ATOM 1303 O O . PRO A 1 169 ? 21.888 13.640 14.639 1.00 36.88 169 PRO A O 1
ATOM 1306 N N . SER A 1 170 ? 19.852 13.383 13.700 1.00 39.22 170 SER A N 1
ATOM 1307 C CA . SER A 1 170 ? 20.193 14.102 12.474 1.00 39.22 170 SER A CA 1
ATOM 1308 C C . SER A 1 170 ? 20.580 15.527 12.862 1.00 39.22 170 SER A C 1
ATOM 1310 O O . SER A 1 170 ? 19.718 16.363 13.154 1.00 39.22 170 SER A O 1
ATOM 1312 N N . VAL A 1 171 ? 21.879 15.790 12.951 1.00 40.53 171 VAL A N 1
ATOM 1313 C CA . VAL A 1 171 ? 22.379 17.142 13.129 1.00 40.53 171 VAL A CA 1
ATOM 1314 C C . VAL A 1 171 ? 21.984 17.864 11.849 1.00 40.53 171 VAL A C 1
ATOM 1316 O O . VAL A 1 171 ? 22.168 17.326 10.756 1.00 40.53 171 VAL A O 1
ATOM 1319 N N . SER A 1 172 ? 21.377 19.045 11.978 1.00 45.59 172 SER A N 1
ATOM 1320 C CA . SER A 1 172 ? 21.270 19.961 10.842 1.00 45.59 172 SER A CA 1
ATOM 1321 C C . SER A 1 172 ? 22.646 20.004 10.169 1.00 45.59 172 SER A C 1
ATOM 1323 O O . SER A 1 172 ? 23.624 20.146 10.911 1.00 45.59 172 SER A O 1
ATOM 1325 N N . PRO A 1 173 ? 22.751 19.817 8.840 1.00 47.00 173 PRO A N 1
ATOM 1326 C CA . PRO A 1 173 ? 24.046 19.765 8.180 1.00 47.00 173 PRO A CA 1
ATOM 1327 C C . PRO A 1 173 ? 24.873 20.979 8.593 1.00 47.00 173 PRO A C 1
ATOM 1329 O O . PRO A 1 173 ? 24.342 22.089 8.709 1.00 47.00 173 PRO A O 1
ATOM 1332 N N . ASP A 1 174 ? 26.144 20.724 8.892 1.00 52.19 174 ASP A N 1
ATOM 1333 C CA . ASP A 1 174 ? 27.103 21.748 9.280 1.00 52.19 174 ASP A CA 1
ATOM 1334 C C . ASP A 1 174 ? 27.026 22.933 8.287 1.00 52.19 174 ASP A C 1
ATOM 1336 O O . ASP A 1 174 ? 26.889 22.697 7.083 1.00 52.19 174 ASP A O 1
ATOM 1340 N N . PRO A 1 175 ? 27.052 24.201 8.737 1.00 54.59 175 PRO A N 1
ATOM 1341 C CA . PRO A 1 175 ? 26.946 25.351 7.838 1.00 54.59 175 PRO A CA 1
ATOM 1342 C C . PRO A 1 175 ? 27.992 25.351 6.715 1.00 54.59 175 PRO A C 1
ATOM 1344 O O . PRO A 1 175 ? 27.687 25.790 5.605 1.00 54.59 175 PRO A O 1
ATOM 1347 N N . ASP A 1 176 ? 29.187 24.813 6.971 1.00 48.16 176 ASP A N 1
ATOM 1348 C CA . ASP A 1 176 ? 30.237 24.664 5.967 1.00 48.16 176 ASP A CA 1
ATOM 1349 C C . ASP A 1 176 ? 29.921 23.514 5.002 1.00 48.16 176 ASP A C 1
ATOM 1351 O O . ASP A 1 176 ? 30.232 23.618 3.819 1.00 48.16 176 ASP A O 1
ATOM 1355 N N . PHE A 1 177 ? 29.238 22.454 5.456 1.00 45.00 177 PHE A N 1
ATOM 1356 C CA . PHE A 1 177 ? 28.703 21.411 4.572 1.00 45.00 177 PHE A CA 1
ATOM 1357 C C . PHE A 1 177 ? 27.593 21.954 3.668 1.00 45.00 177 PHE A C 1
ATOM 1359 O O . PHE A 1 177 ? 27.599 21.676 2.475 1.00 45.00 177 PHE A O 1
ATOM 1366 N N . ALA A 1 178 ? 26.674 22.765 4.195 1.00 49.06 178 ALA A N 1
ATOM 1367 C CA . ALA A 1 178 ? 25.628 23.398 3.389 1.00 49.06 178 ALA A CA 1
ATOM 1368 C C . ALA A 1 178 ? 26.219 24.370 2.348 1.00 49.06 178 ALA A C 1
ATOM 1370 O O . ALA A 1 178 ? 25.743 24.445 1.216 1.00 49.06 178 ALA A O 1
ATOM 1371 N N . GLU A 1 179 ? 27.287 25.088 2.705 1.00 53.66 179 GLU A N 1
ATOM 1372 C CA . GLU A 1 179 ? 28.037 25.945 1.782 1.00 53.66 179 GLU A CA 1
ATOM 1373 C C . GLU A 1 179 ? 28.835 25.130 0.752 1.00 53.66 179 GLU A C 1
ATOM 1375 O O . GLU A 1 179 ? 28.912 25.518 -0.415 1.00 53.66 179 GLU A O 1
ATOM 1380 N N . TYR A 1 180 ? 29.399 23.988 1.150 1.00 45.09 180 TYR A N 1
ATOM 1381 C CA . TYR A 1 180 ? 30.073 23.057 0.248 1.00 45.09 180 TYR A CA 1
ATOM 1382 C C . TYR A 1 180 ? 29.094 22.435 -0.747 1.00 45.09 180 TYR A C 1
ATOM 1384 O O . TYR A 1 180 ? 29.353 22.435 -1.944 1.00 45.09 180 TYR A O 1
ATOM 1392 N N . GLU A 1 181 ? 27.938 21.983 -0.271 1.00 44.34 181 GLU A N 1
ATOM 1393 C CA . GLU A 1 181 ? 26.844 21.455 -1.079 1.00 44.34 181 GLU A CA 1
ATOM 1394 C C . GLU A 1 181 ? 26.333 22.523 -2.060 1.00 44.34 181 GLU A C 1
ATOM 1396 O O . GLU A 1 181 ? 26.200 22.258 -3.254 1.00 44.34 181 GLU A O 1
ATOM 1401 N N . ARG A 1 182 ? 26.167 23.771 -1.605 1.00 60.09 182 ARG A N 1
ATOM 1402 C CA . ARG A 1 182 ? 25.837 24.913 -2.471 1.00 60.09 182 ARG A CA 1
ATOM 1403 C C . ARG A 1 182 ? 26.888 25.121 -3.566 1.00 60.09 182 ARG A C 1
ATOM 1405 O O . ARG A 1 182 ? 26.520 25.248 -4.730 1.00 60.09 182 ARG A O 1
ATOM 1412 N N . ARG A 1 183 ? 28.182 25.128 -3.224 1.00 48.81 183 ARG A N 1
ATOM 1413 C CA . ARG A 1 183 ? 29.288 25.287 -4.191 1.00 48.81 183 ARG A CA 1
ATOM 1414 C C . ARG A 1 183 ? 29.411 24.108 -5.141 1.00 48.81 183 ARG A C 1
ATOM 1416 O O . ARG A 1 183 ? 29.723 24.316 -6.308 1.00 48.81 183 ARG A O 1
ATOM 1423 N N . PHE A 1 184 ? 29.160 22.897 -4.658 1.00 43.91 184 PHE A N 1
ATOM 1424 C CA . PHE A 1 184 ? 29.083 21.702 -5.480 1.00 43.91 184 PHE A CA 1
ATOM 1425 C C . PHE A 1 184 ? 27.958 21.846 -6.502 1.00 43.91 184 PHE A C 1
ATOM 1427 O O . PHE A 1 184 ? 28.215 21.641 -7.681 1.00 43.91 184 PHE A O 1
ATOM 1434 N N . TYR A 1 185 ? 26.764 22.294 -6.102 1.00 45.06 185 TYR A N 1
ATOM 1435 C CA . TYR A 1 185 ? 25.670 22.562 -7.040 1.00 45.06 185 TYR A CA 1
ATOM 1436 C C . TYR A 1 185 ? 25.986 23.707 -8.015 1.00 45.06 185 TYR A C 1
ATOM 1438 O O . TYR A 1 185 ? 25.693 23.577 -9.198 1.00 45.06 185 TYR A O 1
ATOM 1446 N N . GLU A 1 186 ? 26.658 24.780 -7.586 1.00 54.44 186 GLU A N 1
ATOM 1447 C CA . GLU A 1 186 ? 27.118 25.860 -8.482 1.00 54.44 186 GLU A CA 1
ATOM 1448 C C . GLU A 1 186 ? 28.189 25.392 -9.483 1.00 54.44 186 GLU A C 1
ATOM 1450 O O . GLU A 1 186 ? 28.185 25.766 -10.662 1.00 54.44 186 GLU A O 1
ATOM 1455 N N . TRP A 1 187 ? 29.121 24.556 -9.029 1.00 45.75 187 TRP A N 1
ATOM 1456 C CA . TRP A 1 187 ? 30.131 23.927 -9.872 1.00 45.75 187 TRP A CA 1
ATOM 1457 C C . TRP A 1 187 ? 29.484 22.931 -10.843 1.00 45.75 187 TRP A C 1
ATOM 1459 O O . TRP A 1 187 ? 29.766 22.963 -12.039 1.00 45.75 187 TRP A O 1
ATOM 1469 N N . PHE A 1 188 ? 28.545 22.118 -10.369 1.00 39.69 188 PHE A N 1
ATOM 1470 C CA . PHE A 1 188 ? 27.779 21.172 -11.176 1.00 39.69 188 PHE A CA 1
ATOM 1471 C C . PHE A 1 188 ? 26.936 21.894 -12.241 1.00 39.69 188 PHE A C 1
ATOM 1473 O O . PHE A 1 188 ? 26.931 21.503 -13.409 1.00 39.69 188 PHE A O 1
ATOM 1480 N N . ASP A 1 189 ? 26.312 23.019 -11.886 1.00 46.47 189 ASP A N 1
ATOM 1481 C CA . ASP A 1 189 ? 25.544 23.863 -12.806 1.00 46.47 189 ASP A CA 1
ATOM 1482 C C . ASP A 1 189 ? 26.402 24.557 -13.870 1.00 46.47 189 ASP A C 1
ATOM 1484 O O . ASP A 1 189 ? 25.915 24.844 -14.967 1.00 46.47 189 ASP A O 1
ATOM 1488 N N . SER A 1 190 ? 27.683 24.798 -13.583 1.00 42.03 190 SER A N 1
ATOM 1489 C CA . SER A 1 190 ? 28.623 25.425 -14.520 1.00 42.03 190 SER A CA 1
ATOM 1490 C C . SER A 1 190 ? 29.339 24.441 -15.458 1.00 42.03 190 SER A C 1
ATOM 1492 O O . SER A 1 190 ? 30.030 24.889 -16.374 1.00 42.03 190 SER A O 1
ATOM 1494 N N . HIS A 1 191 ? 29.128 23.125 -15.311 1.00 40.00 191 HIS A N 1
ATOM 1495 C CA . HIS A 1 191 ? 29.750 22.078 -16.140 1.00 40.00 191 HIS A CA 1
ATOM 1496 C C . HIS A 1 191 ? 28.701 21.246 -16.920 1.00 40.00 191 HIS A C 1
ATOM 1498 O O . HIS A 1 191 ? 28.479 20.068 -16.634 1.00 40.00 191 HIS A O 1
ATOM 1504 N N . PRO A 1 192 ? 28.076 21.816 -17.973 1.00 37.62 192 PRO A N 1
ATOM 1505 C CA . PRO A 1 192 ? 26.925 21.236 -18.679 1.00 37.62 192 PRO A CA 1
ATOM 1506 C C . PRO A 1 192 ? 27.208 19.943 -19.460 1.00 37.62 192 PRO A C 1
ATOM 1508 O O . PRO A 1 192 ? 26.272 19.276 -19.882 1.00 37.62 192 PRO A O 1
ATOM 1511 N N . VAL A 1 193 ? 28.469 19.538 -19.633 1.00 34.03 193 VAL A N 1
ATOM 1512 C CA . VAL A 1 193 ? 28.811 18.229 -20.227 1.00 34.03 193 VAL A CA 1
ATOM 1513 C C . VAL A 1 193 ? 28.452 17.074 -19.275 1.00 34.03 193 VAL A C 1
ATOM 1515 O O . VAL A 1 193 ? 28.153 15.979 -19.739 1.00 34.03 193 VAL A O 1
ATOM 1518 N N . LEU A 1 194 ? 28.378 17.332 -17.961 1.00 35.06 194 LEU A N 1
ATOM 1519 C CA . LEU A 1 194 ? 27.826 16.398 -16.971 1.00 35.06 194 LEU A CA 1
ATOM 1520 C C . LEU A 1 194 ? 26.286 16.453 -16.887 1.00 35.06 194 LEU A C 1
ATOM 1522 O O . LEU A 1 194 ? 25.684 15.541 -16.333 1.00 35.06 194 LEU A O 1
ATOM 1526 N N . ARG A 1 195 ? 25.631 17.455 -17.506 1.00 41.22 195 ARG A N 1
ATOM 1527 C CA . ARG A 1 195 ? 24.169 17.479 -17.749 1.00 41.22 195 ARG A CA 1
ATOM 1528 C C . ARG A 1 195 ? 23.751 16.627 -18.955 1.00 41.22 195 ARG A C 1
ATOM 1530 O O . ARG A 1 195 ? 22.646 16.785 -19.462 1.00 41.22 195 ARG A O 1
ATOM 1537 N N . GLY A 1 196 ? 24.625 15.760 -19.457 1.00 32.12 196 GLY A N 1
ATOM 1538 C CA . GLY A 1 196 ? 24.426 14.990 -20.682 1.00 32.12 196 GLY A CA 1
ATOM 1539 C C . GLY A 1 196 ? 23.398 13.859 -20.601 1.00 32.12 196 GLY A C 1
ATOM 1540 O O . GLY A 1 196 ? 23.727 12.757 -21.011 1.00 32.12 196 GLY A O 1
ATOM 1541 N N . VAL A 1 197 ? 22.183 14.133 -20.122 1.00 30.84 197 VAL A N 1
ATOM 1542 C CA . VAL A 1 197 ? 20.915 13.715 -20.739 1.00 30.84 197 VAL A CA 1
ATOM 1543 C C . VAL A 1 197 ? 19.933 14.841 -20.413 1.00 30.84 197 VAL A C 1
ATOM 1545 O O . VAL A 1 197 ? 19.793 15.203 -19.246 1.00 30.84 197 VAL A O 1
ATOM 1548 N N . ASP A 1 198 ? 19.299 15.441 -21.421 1.00 33.41 198 ASP A N 1
ATOM 1549 C CA . ASP A 1 198 ? 18.196 16.381 -21.221 1.00 33.41 198 ASP A CA 1
ATOM 1550 C C . ASP A 1 198 ? 17.159 15.735 -20.290 1.00 33.41 198 ASP A C 1
ATOM 1552 O O . ASP A 1 198 ? 16.320 14.949 -20.731 1.00 33.41 198 ASP A O 1
ATOM 1556 N N . ALA A 1 199 ? 17.170 16.108 -19.009 1.00 34.16 199 ALA A N 1
ATOM 1557 C CA . ALA A 1 199 ? 15.979 16.048 -18.188 1.00 34.16 199 ALA A CA 1
ATOM 1558 C C . ALA A 1 199 ? 15.003 17.044 -18.819 1.00 34.16 199 ALA A C 1
ATOM 1560 O O . ALA A 1 199 ? 14.896 18.202 -18.402 1.00 34.16 199 ALA A O 1
ATOM 1561 N N . GLN A 1 200 ? 14.292 16.600 -19.861 1.00 33.72 200 GLN A N 1
ATOM 1562 C CA . GLN A 1 200 ? 12.974 17.135 -20.130 1.00 33.72 200 GLN A CA 1
ATOM 1563 C C . GLN A 1 200 ? 12.287 17.132 -18.775 1.00 33.72 200 GLN A C 1
ATOM 1565 O O . GLN A 1 200 ? 12.112 16.088 -18.150 1.00 33.72 200 GLN A O 1
ATOM 1570 N N . THR A 1 201 ? 11.981 18.319 -18.269 1.00 35.38 201 THR A N 1
ATOM 1571 C CA . THR A 1 201 ? 11.111 18.452 -17.116 1.00 35.38 201 THR A CA 1
ATOM 1572 C C . THR A 1 201 ? 9.781 17.867 -17.565 1.00 35.38 201 THR A C 1
ATOM 1574 O O . THR A 1 201 ? 8.978 18.551 -18.196 1.00 35.38 201 THR A O 1
ATOM 1577 N N . VAL A 1 202 ? 9.574 16.572 -17.316 1.00 41.00 202 VAL A N 1
ATOM 1578 C CA . VAL A 1 202 ? 8.279 15.925 -17.489 1.00 41.00 202 VAL A CA 1
ATOM 1579 C C . VAL A 1 202 ? 7.406 16.523 -16.399 1.00 41.00 202 VAL A C 1
ATOM 1581 O O . VAL A 1 202 ? 7.368 16.058 -15.261 1.00 41.00 202 VAL A O 1
ATOM 1584 N N . GLN A 1 203 ? 6.791 17.655 -16.726 1.00 39.56 203 GLN A N 1
ATOM 1585 C CA . GLN A 1 203 ? 5.793 18.280 -15.882 1.00 39.56 203 GLN A CA 1
ATOM 1586 C C . GLN A 1 203 ? 4.599 17.320 -15.816 1.00 39.56 203 GLN A C 1
ATOM 1588 O O . GLN A 1 203 ? 4.194 16.788 -16.855 1.00 39.56 203 GLN A O 1
ATOM 1593 N N . PRO A 1 204 ? 4.031 17.061 -14.629 1.00 42.06 204 PRO A N 1
ATOM 1594 C CA . PRO A 1 204 ? 2.826 16.257 -14.543 1.00 42.06 204 PRO A CA 1
ATOM 1595 C C . PRO A 1 204 ? 1.719 16.873 -15.418 1.00 42.06 204 PRO A C 1
ATOM 1597 O O . PRO A 1 204 ? 1.408 18.055 -15.302 1.00 42.06 204 PRO A O 1
ATOM 1600 N N . GLU A 1 205 ? 1.122 16.078 -16.309 1.00 43.44 205 GLU A N 1
ATOM 1601 C CA . GLU A 1 205 ? -0.074 16.464 -17.072 1.00 43.44 205 GLU A CA 1
ATOM 1602 C C . GLU A 1 205 ? -1.302 16.722 -16.168 1.00 43.44 205 GLU A C 1
ATOM 1604 O O . GLU A 1 205 ? -2.070 15.813 -15.875 1.00 43.44 205 GLU A O 1
ATOM 1609 N N . GLY A 1 206 ? -1.548 17.966 -15.761 1.00 41.97 206 GLY A N 1
ATOM 1610 C CA . GLY A 1 206 ? -2.840 18.378 -15.192 1.00 41.97 206 GLY A CA 1
ATOM 1611 C C . GLY A 1 206 ? -2.831 18.777 -13.716 1.00 41.97 206 GLY A C 1
ATOM 1612 O O . GLY A 1 206 ? -1.801 18.821 -13.048 1.00 41.97 206 GLY A O 1
ATOM 1613 N N . ASP A 1 207 ? -4.021 19.125 -13.231 1.00 40.22 207 ASP A N 1
ATOM 1614 C CA . ASP A 1 207 ? -4.258 19.693 -11.906 1.00 40.22 207 ASP A CA 1
ATOM 1615 C C . ASP A 1 207 ? -4.396 18.602 -10.828 1.00 40.22 207 ASP A C 1
ATOM 1617 O O . ASP A 1 207 ? -5.331 17.798 -10.843 1.00 40.22 207 ASP A O 1
ATOM 1621 N N . VAL A 1 208 ? -3.512 18.613 -9.824 1.00 43.62 208 VAL A N 1
ATOM 1622 C CA . VAL A 1 208 ? -3.692 17.845 -8.577 1.00 43.62 208 VAL A CA 1
ATOM 1623 C C . VAL A 1 208 ? -4.602 18.653 -7.642 1.00 43.62 208 VAL A C 1
ATOM 1625 O O . VAL A 1 208 ? -4.142 19.255 -6.676 1.00 43.62 208 VAL A O 1
ATOM 1628 N N . GLN A 1 209 ? -5.899 18.739 -7.952 1.00 44.25 209 GLN A N 1
ATOM 1629 C CA . GLN A 1 209 ? -6.869 19.539 -7.179 1.00 44.25 209 GLN A CA 1
ATOM 1630 C C . GLN A 1 209 ? -7.825 18.705 -6.310 1.00 44.25 209 GLN A C 1
ATOM 1632 O O . GLN A 1 209 ? -8.972 19.091 -6.086 1.00 44.25 209 GLN A O 1
ATOM 1637 N N . SER A 1 210 ? -7.357 17.591 -5.738 1.00 54.50 210 SER A N 1
ATOM 1638 C CA . SER A 1 210 ? -8.112 16.900 -4.687 1.00 54.50 210 SER A CA 1
ATOM 1639 C C . SER A 1 210 ? -7.323 16.734 -3.412 1.00 54.50 210 SER A C 1
ATOM 1641 O O . SER A 1 210 ? -6.177 16.294 -3.392 1.00 54.50 210 SER A O 1
ATOM 1643 N N . SER A 1 211 ? -8.012 17.052 -2.329 1.00 63.72 211 SER A N 1
ATOM 1644 C CA . SER A 1 211 ? -7.573 16.886 -0.958 1.00 63.72 211 SER A CA 1
ATOM 1645 C C . SER A 1 211 ? -7.858 15.482 -0.401 1.00 63.72 211 SER A C 1
ATOM 1647 O O . SER A 1 211 ? -7.422 15.172 0.705 1.00 63.72 211 SER A O 1
ATOM 1649 N N . ARG A 1 212 ? -8.522 14.593 -1.162 1.00 75.88 212 ARG A N 1
ATOM 1650 C CA . ARG A 1 212 ? -8.754 13.193 -0.761 1.00 75.88 212 ARG A CA 1
ATOM 1651 C C . ARG A 1 212 ? -7.472 12.374 -0.836 1.00 75.88 212 ARG A C 1
ATOM 1653 O O . ARG A 1 212 ? -6.648 12.578 -1.721 1.00 75.88 212 ARG A O 1
ATOM 1660 N N . LYS A 1 213 ? -7.339 11.398 0.065 1.00 86.50 213 LYS A N 1
ATOM 1661 C CA . LYS A 1 213 ? -6.145 10.552 0.199 1.00 86.50 213 LYS A CA 1
ATOM 1662 C C . LYS A 1 213 ? -6.510 9.072 0.276 1.00 86.50 213 LYS A C 1
ATOM 1664 O O . LYS A 1 213 ? -7.491 8.703 0.919 1.00 86.50 213 LYS A O 1
ATOM 1669 N N . ALA A 1 214 ? -5.731 8.239 -0.405 1.00 90.38 214 ALA A N 1
ATOM 1670 C CA . ALA A 1 214 ? -5.900 6.796 -0.488 1.00 90.38 214 ALA A CA 1
ATOM 1671 C C . ALA A 1 214 ? -5.494 6.088 0.811 1.00 90.38 214 ALA A C 1
ATOM 1673 O O . ALA A 1 214 ? -4.463 6.410 1.403 1.00 90.38 214 ALA A O 1
ATOM 1674 N N . LEU A 1 215 ? -6.277 5.088 1.222 1.00 93.38 215 LEU A N 1
ATOM 1675 C CA . LEU A 1 215 ? -6.028 4.324 2.441 1.00 93.38 215 LEU A CA 1
ATOM 1676 C C . LEU A 1 215 ? -4.943 3.247 2.223 1.00 93.38 215 LEU A C 1
ATOM 1678 O O . LEU A 1 215 ? -5.039 2.478 1.264 1.00 93.38 215 LEU A O 1
ATOM 1682 N N . PRO A 1 216 ? -3.945 3.117 3.117 1.00 92.56 216 PRO A N 1
ATOM 1683 C CA . PRO A 1 216 ? -2.979 2.021 3.065 1.00 92.56 216 PRO A CA 1
ATOM 1684 C C . PRO A 1 216 ? -3.625 0.637 3.226 1.00 92.56 216 PRO A C 1
ATOM 1686 O O . PRO A 1 216 ? -4.501 0.438 4.069 1.00 92.56 216 PRO A O 1
ATOM 1689 N N . ALA A 1 217 ? -3.096 -0.368 2.523 1.00 90.81 217 ALA A N 1
ATOM 1690 C CA . ALA A 1 217 ? -3.575 -1.760 2.554 1.00 90.81 217 ALA A CA 1
ATOM 1691 C C . ALA A 1 217 ? -3.231 -2.539 3.850 1.00 90.81 217 ALA A C 1
ATOM 1693 O O . ALA A 1 217 ? -3.201 -3.773 3.871 1.00 90.81 217 ALA A O 1
ATOM 1694 N N . ASN A 1 218 ? -2.929 -1.827 4.936 1.00 92.31 218 ASN A N 1
ATOM 1695 C CA . ASN A 1 218 ? -2.562 -2.387 6.236 1.00 92.31 218 ASN A CA 1
ATOM 1696 C C . ASN A 1 218 ? -3.583 -2.062 7.342 1.00 92.31 218 ASN A C 1
ATOM 1698 O O . ASN A 1 218 ? -3.315 -2.307 8.519 1.00 92.31 218 ASN A O 1
ATOM 1702 N N . TRP A 1 219 ? -4.751 -1.538 6.970 1.00 96.06 219 TRP A N 1
ATOM 1703 C CA . TRP A 1 219 ? -5.880 -1.267 7.859 1.00 96.06 219 TRP A CA 1
ATOM 1704 C C . TRP A 1 219 ? -6.847 -2.448 7.904 1.00 96.06 219 TRP A C 1
ATOM 1706 O O . TRP A 1 219 ? -7.021 -3.141 6.901 1.00 96.06 219 TRP A O 1
ATOM 1716 N N . TRP A 1 220 ? -7.479 -2.698 9.051 1.00 95.75 220 TRP A N 1
ATOM 1717 C CA . TRP A 1 220 ? -8.380 -3.839 9.253 1.00 95.75 220 TRP A CA 1
ATOM 1718 C C . TRP A 1 220 ? -9.803 -3.385 9.567 1.00 95.75 220 TRP A C 1
ATOM 1720 O O . TRP A 1 220 ? -10.026 -2.310 10.119 1.00 95.75 220 TRP A O 1
ATOM 1730 N N . SER A 1 221 ? -10.782 -4.216 9.216 1.00 96.44 221 SER A N 1
ATOM 1731 C CA . SER A 1 221 ? -12.164 -4.013 9.636 1.00 96.44 221 SER A CA 1
ATOM 1732 C C . SER A 1 221 ? -12.239 -3.914 11.164 1.00 96.44 221 SER A C 1
ATOM 1734 O O . SER A 1 221 ? -11.645 -4.746 11.848 1.00 96.44 221 SER A O 1
ATOM 1736 N N . PRO A 1 222 ? -13.021 -2.973 11.719 1.00 97.56 222 PRO A N 1
ATOM 1737 C CA . PRO A 1 222 ? -13.149 -2.806 13.166 1.00 97.56 222 PRO A CA 1
ATOM 1738 C 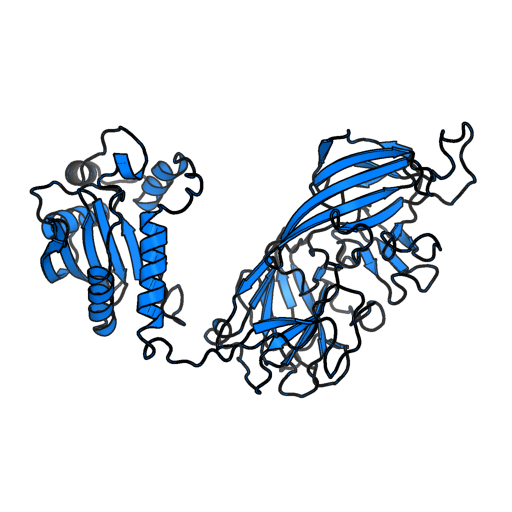C . PRO A 1 222 ? -13.954 -3.925 13.848 1.00 97.56 222 PRO A C 1
ATOM 1740 O O . PRO A 1 222 ? -14.127 -3.912 15.067 1.00 97.56 222 PRO A O 1
ATOM 1743 N N . ILE A 1 223 ? -14.472 -4.888 13.076 1.00 97.50 223 ILE A N 1
ATOM 1744 C CA . ILE A 1 223 ? -15.197 -6.062 13.560 1.00 97.50 223 ILE A CA 1
ATOM 1745 C C . ILE A 1 223 ? -14.427 -7.318 13.154 1.00 97.50 223 ILE A C 1
ATOM 1747 O O . ILE A 1 223 ? -14.366 -7.684 11.980 1.00 97.50 223 ILE A O 1
ATOM 1751 N N . HIS A 1 224 ? -13.868 -8.017 14.140 1.00 94.75 224 HIS A N 1
ATOM 1752 C CA . HIS A 1 224 ? -13.162 -9.275 13.915 1.00 94.75 224 HIS A CA 1
ATOM 1753 C C . HIS A 1 224 ? -14.123 -10.455 14.087 1.00 94.75 224 HIS A C 1
ATOM 1755 O O . HIS A 1 224 ? -14.636 -10.712 15.177 1.00 94.75 224 HIS A O 1
ATOM 1761 N N . LEU A 1 225 ? -14.364 -11.188 13.000 1.00 94.69 225 LEU A N 1
ATOM 1762 C CA . LEU A 1 225 ? -15.216 -12.376 12.996 1.00 94.69 225 LEU A CA 1
ATOM 1763 C C . LEU A 1 225 ? -14.370 -13.640 13.175 1.00 94.69 225 LEU A C 1
ATOM 1765 O O . LEU A 1 225 ? -13.378 -13.823 12.475 1.00 94.69 225 LEU A O 1
ATOM 1769 N N . GLY A 1 226 ? -14.788 -14.540 14.068 1.00 90.50 226 GLY A N 1
ATOM 1770 C CA . GLY A 1 226 ? -14.199 -15.883 14.170 1.00 90.50 226 GLY A CA 1
ATOM 1771 C C . GLY A 1 226 ? -14.714 -16.851 13.095 1.00 90.50 226 GLY A C 1
ATOM 1772 O O . GLY A 1 226 ? -14.018 -17.784 12.709 1.00 90.50 226 GLY A O 1
ATOM 1773 N N . SER A 1 227 ? -15.938 -16.631 12.606 1.00 90.81 227 SER A N 1
ATOM 1774 C CA . SER A 1 227 ? -16.573 -17.355 11.496 1.00 90.81 227 SER A CA 1
ATOM 1775 C C . SER A 1 227 ? -17.776 -16.555 10.971 1.00 90.81 227 SER A C 1
ATOM 1777 O O . SER A 1 227 ? -18.168 -15.561 11.584 1.00 90.81 227 SER A O 1
ATOM 1779 N N . GLY A 1 228 ? -18.370 -16.986 9.853 1.00 94.38 228 GLY A N 1
ATOM 1780 C CA . GLY A 1 228 ? -19.536 -16.323 9.260 1.00 94.38 228 GLY A CA 1
ATOM 1781 C C . GLY A 1 228 ? -19.201 -14.989 8.590 1.00 94.38 228 GLY A C 1
ATOM 1782 O O . GLY A 1 228 ? -18.044 -14.718 8.281 1.00 94.38 228 GLY A O 1
ATOM 1783 N N . THR A 1 229 ? -20.226 -14.179 8.329 1.00 96.56 229 THR A N 1
ATOM 1784 C CA . THR A 1 229 ? -20.113 -12.888 7.635 1.00 96.56 229 THR A CA 1
ATOM 1785 C C . THR A 1 229 ? -21.108 -11.882 8.193 1.00 96.56 229 THR A C 1
ATOM 1787 O O . THR A 1 229 ? -22.149 -12.273 8.721 1.00 96.56 229 THR A O 1
ATOM 1790 N N . VAL A 1 230 ? -20.827 -10.592 8.020 1.00 96.00 230 VAL A N 1
ATOM 1791 C CA . VAL A 1 230 ? -21.739 -9.506 8.408 1.00 96.00 230 VAL A CA 1
ATOM 1792 C C . VAL A 1 230 ? -21.981 -8.573 7.228 1.00 96.00 230 VAL A C 1
ATOM 1794 O O . VAL A 1 230 ? -21.036 -8.157 6.563 1.00 96.00 230 VAL A O 1
ATOM 1797 N N . ASN A 1 231 ? -23.243 -8.230 6.972 1.00 94.56 231 ASN A N 1
ATOM 1798 C CA . ASN A 1 231 ? -23.596 -7.270 5.930 1.00 94.56 231 ASN A CA 1
ATOM 1799 C C . ASN A 1 231 ? -23.225 -5.845 6.349 1.00 94.56 231 ASN A C 1
ATOM 1801 O O . ASN A 1 231 ? -23.365 -5.465 7.515 1.00 94.56 231 ASN A O 1
ATOM 1805 N N . VAL A 1 232 ? -22.800 -5.055 5.367 1.00 95.44 232 VAL A N 1
ATOM 1806 C CA . VAL A 1 232 ? -22.515 -3.630 5.523 1.00 95.44 232 VAL A CA 1
ATOM 1807 C C . VAL A 1 232 ? -23.508 -2.839 4.682 1.00 95.44 232 VAL A C 1
ATOM 1809 O O . VAL A 1 232 ? -23.686 -3.119 3.492 1.00 95.44 232 VAL A O 1
ATOM 1812 N N . AS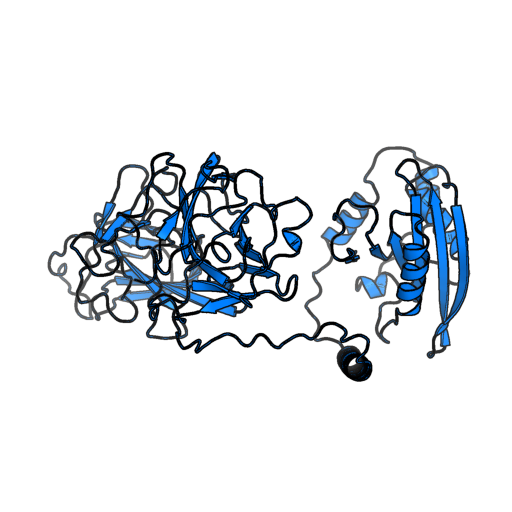N A 1 233 ? -24.163 -1.866 5.306 1.00 92.69 233 ASN A N 1
ATOM 1813 C CA . ASN A 1 233 ? -25.041 -0.909 4.647 1.00 92.69 233 ASN A CA 1
ATOM 1814 C C . ASN A 1 233 ? -24.340 0.455 4.553 1.00 92.69 233 ASN A C 1
ATOM 1816 O O . ASN A 1 233 ? -23.536 0.807 5.410 1.00 92.69 233 ASN A O 1
ATOM 1820 N N . CYS A 1 234 ? -24.639 1.201 3.498 1.00 89.44 234 CYS A N 1
ATOM 1821 C CA . CYS A 1 234 ? -24.082 2.520 3.240 1.00 89.44 234 CYS A CA 1
ATOM 1822 C C . CYS A 1 234 ? -25.129 3.499 2.657 1.00 89.44 234 CYS A C 1
ATOM 1824 O O . CYS A 1 234 ? -24.788 4.501 2.041 1.00 89.44 234 CYS A O 1
ATOM 1826 N N . THR A 1 235 ? -26.433 3.207 2.777 1.00 83.00 235 THR A N 1
ATOM 1827 C CA . THR A 1 235 ? -27.510 4.034 2.187 1.00 83.00 235 THR A CA 1
ATOM 1828 C C . THR A 1 235 ? -28.045 5.116 3.116 1.00 83.00 235 THR A C 1
ATOM 1830 O O . THR A 1 235 ? -29.155 5.600 2.909 1.00 83.00 235 THR A O 1
ATOM 1833 N N . SER A 1 236 ? -27.346 5.440 4.198 1.00 84.81 236 SER A N 1
ATOM 1834 C CA . SER A 1 236 ? -27.824 6.463 5.122 1.00 84.81 236 SER A CA 1
ATOM 1835 C C . SER A 1 236 ? -27.640 7.846 4.502 1.00 84.81 236 SER A C 1
ATOM 1837 O O . SER A 1 236 ? -26.535 8.203 4.109 1.00 84.81 236 SER A O 1
ATOM 1839 N N . ASP A 1 237 ? -28.680 8.683 4.515 1.00 84.81 237 ASP A N 1
ATOM 1840 C CA . ASP A 1 237 ? -28.596 10.090 4.076 1.00 84.81 237 ASP A CA 1
ATOM 1841 C C . ASP A 1 237 ? -27.578 10.913 4.896 1.00 84.81 237 ASP A C 1
ATOM 1843 O O . ASP A 1 237 ? -27.247 12.051 4.560 1.00 84.81 237 ASP A O 1
ATOM 1847 N N . LYS A 1 238 ? -27.082 10.356 6.011 1.00 85.19 238 LYS A N 1
ATOM 1848 C CA . LYS A 1 238 ? -26.015 10.935 6.834 1.00 85.19 238 LYS A CA 1
ATOM 1849 C C . LYS A 1 238 ? -24.608 10.588 6.341 1.00 85.19 238 LYS A C 1
ATOM 1851 O O . LYS A 1 238 ? -23.660 11.224 6.795 1.00 85.19 238 LYS A O 1
ATOM 1856 N N . HIS A 1 239 ? -24.451 9.645 5.409 1.00 89.12 239 HIS A N 1
ATOM 1857 C CA . HIS A 1 239 ? -23.172 9.279 4.784 1.00 89.12 239 HIS A CA 1
ATOM 1858 C C . HIS A 1 239 ? -22.784 10.317 3.720 1.00 89.12 239 HIS A C 1
ATOM 1860 O O . HIS A 1 239 ? -22.779 10.073 2.517 1.00 89.12 239 HIS A O 1
ATOM 1866 N N . THR A 1 240 ? -22.501 11.536 4.173 1.00 86.75 240 THR A N 1
ATOM 1867 C CA . THR A 1 240 ? -22.134 12.683 3.330 1.00 86.75 240 THR A CA 1
ATOM 1868 C C . THR A 1 240 ? -20.906 13.393 3.899 1.00 86.75 240 THR A C 1
ATOM 1870 O O . THR A 1 240 ? -20.526 13.169 5.051 1.00 86.75 240 THR A O 1
ATOM 1873 N N . GLY A 1 241 ? -20.248 14.235 3.093 1.00 86.44 241 GLY A N 1
ATOM 1874 C CA . GLY A 1 241 ? -19.028 14.943 3.503 1.00 86.44 241 GLY A CA 1
ATOM 1875 C C . GLY A 1 241 ? -17.965 13.973 4.028 1.00 86.44 241 GLY A C 1
ATOM 1876 O O . GLY A 1 241 ? -17.623 13.014 3.342 1.00 86.44 241 GLY A O 1
ATOM 1877 N N . ASN A 1 242 ? -17.529 14.170 5.277 1.00 87.88 242 ASN A N 1
ATOM 1878 C CA . ASN A 1 242 ? -16.552 13.326 5.987 1.00 87.88 242 ASN A CA 1
ATOM 1879 C C . ASN A 1 242 ? -16.962 11.858 6.161 1.00 87.88 242 ASN A C 1
ATOM 1881 O O . ASN A 1 242 ? -16.104 11.007 6.384 1.00 87.88 242 ASN A O 1
ATOM 1885 N N . ALA A 1 243 ? -18.257 11.564 6.070 1.00 89.56 243 ALA A N 1
ATOM 1886 C CA . ALA A 1 243 ? -18.813 10.221 6.171 1.00 89.56 243 ALA A CA 1
ATOM 1887 C C . ALA A 1 243 ? -19.241 9.670 4.798 1.00 89.56 243 ALA A C 1
ATOM 1889 O O . ALA A 1 243 ? -19.973 8.691 4.736 1.00 89.56 243 ALA A O 1
ATOM 1890 N N . GLY A 1 244 ? -18.806 10.276 3.686 1.00 89.88 244 GLY A N 1
ATOM 1891 C CA . GLY A 1 244 ? -19.221 9.884 2.330 1.00 89.88 244 GLY A CA 1
ATOM 1892 C C . GLY A 1 244 ? -18.837 8.460 1.900 1.00 89.88 244 GLY A C 1
ATOM 1893 O O . GLY A 1 244 ? -19.361 7.973 0.903 1.00 89.88 244 GLY A O 1
ATOM 1894 N N . PHE A 1 245 ? -17.935 7.812 2.645 1.00 91.56 245 PHE A N 1
ATOM 1895 C CA . PHE A 1 245 ? -17.484 6.424 2.471 1.00 91.56 245 PHE A CA 1
ATOM 1896 C C . PHE A 1 245 ? -17.774 5.555 3.708 1.00 91.56 245 PHE A C 1
ATOM 1898 O O . PHE A 1 245 ? -17.136 4.516 3.907 1.00 91.56 245 PHE A O 1
ATOM 1905 N N . ALA A 1 246 ? -18.694 6.004 4.567 1.00 93.81 246 ALA A N 1
ATOM 1906 C CA . ALA A 1 246 ? -19.003 5.339 5.820 1.00 93.81 246 ALA A CA 1
ATOM 1907 C C . ALA A 1 246 ? -19.629 3.955 5.634 1.00 93.81 246 ALA A C 1
ATOM 1909 O O . ALA A 1 246 ? -20.229 3.634 4.612 1.00 93.81 246 ALA A O 1
ATOM 1910 N N . LEU A 1 247 ? -19.465 3.137 6.668 1.00 95.25 247 LEU A N 1
ATOM 1911 C CA . LEU A 1 247 ? -19.908 1.759 6.756 1.00 95.25 247 LEU A CA 1
ATOM 1912 C C . LEU A 1 247 ? -20.818 1.622 7.977 1.00 95.25 247 LEU A C 1
ATOM 1914 O O . LEU A 1 247 ? -20.367 1.818 9.105 1.00 95.25 247 LEU A O 1
ATOM 1918 N N . ASP A 1 248 ? -22.064 1.213 7.766 1.00 94.75 248 ASP A N 1
ATOM 1919 C CA . ASP A 1 248 ? -22.958 0.771 8.835 1.00 94.75 248 ASP A CA 1
ATOM 1920 C C . ASP A 1 248 ? -22.914 -0.765 8.891 1.00 94.75 248 ASP A C 1
ATOM 1922 O O . ASP A 1 248 ? -23.532 -1.473 8.090 1.00 94.75 248 ASP A O 1
ATOM 1926 N N . ILE A 1 249 ? -22.119 -1.299 9.819 1.00 96.00 249 ILE A N 1
ATOM 1927 C CA . ILE A 1 249 ? -21.824 -2.731 9.944 1.00 96.00 249 ILE A CA 1
ATOM 1928 C C . ILE A 1 249 ? -22.844 -3.371 10.892 1.00 96.00 249 ILE A C 1
ATOM 1930 O O . ILE A 1 249 ? -22.840 -3.092 12.094 1.00 96.00 249 ILE A O 1
ATOM 1934 N N . GLY A 1 250 ? -23.715 -4.238 10.368 1.00 93.38 250 GLY A N 1
ATOM 1935 C CA . GLY A 1 250 ? -24.843 -4.816 11.108 1.00 93.38 250 GLY A CA 1
ATOM 1936 C C . GLY A 1 250 ? -24.434 -5.857 12.153 1.00 93.38 250 GLY A C 1
ATOM 1937 O O . GLY A 1 250 ? -24.462 -7.056 11.882 1.00 93.38 250 GLY A O 1
ATOM 1938 N N . VAL A 1 251 ? -24.077 -5.412 13.358 1.00 94.19 251 VAL A N 1
ATOM 1939 C CA . VAL A 1 251 ? -23.659 -6.271 14.477 1.00 94.19 251 VAL A CA 1
ATOM 1940 C C . VAL A 1 251 ? -24.575 -6.116 15.693 1.00 94.19 251 VAL A C 1
ATOM 1942 O O . VAL A 1 251 ? -25.068 -5.018 15.950 1.00 94.19 251 VAL A O 1
ATOM 1945 N N . PRO A 1 252 ? -24.768 -7.170 16.510 1.00 92.88 252 PRO A N 1
ATOM 1946 C CA . PRO A 1 252 ? -25.494 -7.050 17.770 1.00 92.88 252 PRO A CA 1
ATOM 1947 C C . PRO A 1 252 ? -24.870 -6.007 18.700 1.00 92.88 252 PRO A C 1
ATOM 1949 O O . PRO A 1 252 ? -23.665 -5.744 18.648 1.00 92.88 252 PRO A O 1
ATOM 1952 N N . THR A 1 253 ? -25.675 -5.467 19.613 1.00 91.62 253 THR A N 1
ATOM 1953 C CA . THR A 1 253 ? -25.180 -4.666 20.737 1.00 91.62 253 THR A CA 1
ATOM 1954 C C . THR A 1 253 ? -24.138 -5.446 21.547 1.00 91.62 253 THR A C 1
ATOM 1956 O O . THR A 1 253 ? -24.248 -6.661 21.708 1.00 91.62 253 THR A O 1
ATOM 1959 N N . ASN A 1 254 ? -23.148 -4.743 22.094 1.00 94.06 254 ASN A N 1
ATOM 1960 C CA . ASN A 1 254 ? -22.033 -5.281 22.878 1.00 94.06 254 ASN A CA 1
ATOM 1961 C C . ASN A 1 254 ? -21.018 -6.144 22.105 1.00 94.06 254 ASN A C 1
ATOM 1963 O O . ASN A 1 254 ? -20.172 -6.801 22.731 1.00 94.06 254 ASN A O 1
ATOM 1967 N N . THR A 1 255 ? -21.030 -6.092 20.769 1.00 96.56 255 THR A N 1
ATOM 1968 C CA . THR A 1 255 ? -19.951 -6.663 19.948 1.00 96.56 255 THR A CA 1
ATOM 1969 C C . THR A 1 255 ? -18.660 -5.879 20.191 1.00 96.56 255 THR A C 1
ATOM 1971 O O . THR A 1 255 ? -18.689 -4.658 20.338 1.00 96.56 255 THR A O 1
ATOM 1974 N N . ASN A 1 256 ? -17.524 -6.578 20.287 1.00 98.12 256 ASN A N 1
ATOM 1975 C CA . ASN A 1 256 ? -16.212 -5.938 20.408 1.00 98.12 256 ASN A CA 1
ATOM 1976 C C . ASN A 1 256 ? -15.918 -5.089 19.170 1.00 98.12 256 ASN A C 1
ATOM 1978 O O . ASN A 1 256 ? -16.032 -5.585 18.050 1.00 98.12 256 ASN A O 1
ATOM 1982 N N . VAL A 1 257 ? -15.494 -3.849 19.396 1.00 98.56 257 VAL A N 1
ATOM 1983 C CA . VAL A 1 257 ? -14.989 -2.951 18.358 1.00 98.56 257 VAL A CA 1
ATOM 1984 C C . VAL A 1 257 ? -13.482 -2.845 18.524 1.00 98.56 257 VAL A C 1
ATOM 1986 O O . VAL A 1 257 ? -13.001 -2.498 19.605 1.00 98.56 257 VAL A O 1
ATOM 1989 N N . TYR A 1 258 ? -12.758 -3.162 17.460 1.00 98.44 258 TYR A N 1
ATOM 1990 C CA . TYR A 1 258 ? -11.303 -3.137 17.395 1.00 98.44 258 TYR A CA 1
ATOM 1991 C C . TYR A 1 258 ? -10.835 -1.859 16.700 1.00 98.44 258 TYR A C 1
ATOM 1993 O O . TYR A 1 258 ? -11.514 -1.353 15.803 1.00 98.44 258 TYR A O 1
ATOM 2001 N N . ALA A 1 259 ? -9.679 -1.334 17.100 1.00 98.12 259 ALA A N 1
ATOM 2002 C CA . ALA A 1 259 ? -9.058 -0.241 16.363 1.00 98.12 259 ALA A CA 1
ATOM 2003 C C . ALA A 1 259 ? -8.661 -0.721 14.956 1.00 98.12 259 ALA A C 1
ATOM 2005 O O . ALA A 1 259 ? -7.879 -1.651 14.809 1.00 98.12 259 ALA A O 1
ATOM 2006 N N . ALA A 1 260 ? -9.158 -0.069 13.907 1.00 97.31 260 ALA A N 1
ATOM 2007 C CA . ALA A 1 260 ? -8.861 -0.427 12.518 1.00 97.31 260 ALA A CA 1
ATOM 2008 C C . ALA A 1 260 ? -7.378 -0.220 12.139 1.00 97.31 260 ALA A C 1
ATOM 2010 O O . ALA A 1 260 ? -6.886 -0.803 11.172 1.00 97.31 260 ALA A O 1
ATOM 2011 N N . GLN A 1 261 ? -6.664 0.614 12.898 1.00 96.56 261 GLN A N 1
ATOM 2012 C CA . GLN A 1 261 ? -5.235 0.895 12.766 1.00 96.56 261 GLN A CA 1
ATOM 2013 C C . GLN A 1 261 ? -4.649 1.312 14.124 1.00 96.56 261 GLN A C 1
ATOM 2015 O O . GLN A 1 261 ? -5.384 1.758 15.004 1.00 96.56 261 GLN A O 1
ATOM 2020 N N . ALA A 1 262 ? -3.337 1.152 14.305 1.00 95.81 262 ALA A N 1
ATOM 2021 C CA . ALA A 1 262 ? -2.633 1.694 15.457 1.00 95.81 262 ALA A CA 1
ATOM 2022 C C . ALA A 1 262 ? -2.701 3.229 15.471 1.00 95.81 262 ALA A C 1
ATOM 2024 O O . ALA A 1 262 ? -2.620 3.870 14.423 1.00 95.81 262 ALA A O 1
ATOM 2025 N N . GLY A 1 263 ? -2.843 3.827 16.647 1.00 96.00 263 GLY A N 1
ATOM 2026 C CA . GLY A 1 263 ? -3.022 5.271 16.772 1.00 96.00 263 GLY A CA 1
ATOM 2027 C C . GLY A 1 263 ? -3.299 5.700 18.203 1.00 96.00 263 GLY A C 1
ATOM 2028 O O . GLY A 1 263 ? -3.196 4.896 19.128 1.00 96.00 263 GLY A O 1
ATOM 2029 N N . GLN A 1 264 ? -3.672 6.964 18.376 1.00 97.31 264 GLN A N 1
ATOM 2030 C CA . GLN A 1 264 ? -4.042 7.528 19.673 1.00 97.31 264 GLN A CA 1
ATOM 2031 C C . GLN A 1 264 ? -5.540 7.837 19.725 1.00 97.31 264 GLN A C 1
ATOM 2033 O O . GLN A 1 264 ? -6.089 8.387 18.771 1.00 97.31 264 GLN A O 1
ATOM 2038 N N . VAL A 1 265 ? -6.212 7.511 20.831 1.00 97.06 265 VAL A N 1
ATOM 2039 C CA . VAL A 1 265 ? -7.608 7.908 21.076 1.00 97.06 265 VAL A CA 1
ATOM 2040 C C . VAL A 1 265 ? -7.665 9.415 21.310 1.00 97.06 265 VAL A C 1
ATOM 2042 O O . VAL A 1 265 ? -7.215 9.900 22.345 1.00 97.06 265 VAL A O 1
ATOM 2045 N N . MET A 1 266 ? -8.263 10.152 20.378 1.00 95.19 266 MET A N 1
ATOM 2046 C CA . MET A 1 266 ? -8.306 11.621 20.412 1.00 95.19 266 MET A CA 1
ATOM 2047 C C . MET A 1 266 ? -9.671 12.181 20.806 1.00 95.19 266 MET A C 1
ATOM 2049 O O . MET A 1 266 ? -9.790 13.358 21.140 1.00 95.19 266 MET A O 1
ATOM 2053 N N . TYR A 1 267 ? -10.708 11.346 20.800 1.00 94.81 267 TYR A N 1
ATOM 2054 C CA . TYR A 1 267 ? -12.043 11.726 21.242 1.00 94.81 267 TYR A CA 1
ATOM 2055 C C . TYR A 1 267 ? -12.796 10.500 21.749 1.00 94.81 267 TYR A C 1
ATOM 2057 O O . TYR A 1 267 ? -12.713 9.430 21.147 1.00 94.81 267 TYR A O 1
ATOM 2065 N N . ARG A 1 268 ? -13.555 10.660 22.836 1.00 95.00 268 ARG A N 1
ATOM 2066 C CA . ARG A 1 268 ? -14.529 9.664 23.302 1.00 95.00 268 ARG A CA 1
ATOM 2067 C C . ARG A 1 268 ? -15.621 10.303 24.150 1.00 95.00 268 ARG A C 1
ATOM 2069 O O . ARG A 1 268 ? -15.450 10.471 25.355 1.00 95.00 268 ARG A O 1
ATOM 2076 N N . ASP A 1 269 ? -16.739 10.646 23.529 1.00 94.25 269 ASP A N 1
ATOM 2077 C CA . ASP A 1 269 ? -17.891 11.203 24.239 1.00 94.25 269 ASP A CA 1
ATOM 2078 C C . ASP A 1 269 ? -19.184 11.051 23.419 1.00 94.25 269 ASP A C 1
ATOM 2080 O O . ASP A 1 269 ? -19.210 10.400 22.369 1.00 94.25 269 ASP A O 1
ATOM 2084 N N . TRP A 1 270 ? -20.275 11.615 23.926 1.00 91.44 270 TRP A N 1
ATOM 2085 C CA . TRP A 1 270 ? -21.537 11.760 23.223 1.00 91.44 270 TRP A CA 1
ATOM 2086 C C . TRP A 1 270 ? -21.477 12.869 22.164 1.00 91.44 270 TRP A C 1
ATOM 2088 O O . TRP A 1 270 ? -21.129 14.014 22.456 1.00 91.44 270 TRP A O 1
ATOM 2098 N N . ASP A 1 271 ? -21.920 12.548 20.951 1.00 89.38 271 ASP A N 1
ATOM 2099 C CA . ASP A 1 271 ? -22.074 13.481 19.840 1.00 89.38 271 ASP A CA 1
ATOM 2100 C C . ASP A 1 271 ? -23.540 13.515 19.371 1.00 89.38 271 ASP A C 1
ATOM 2102 O O . ASP A 1 271 ? -24.109 12.514 18.921 1.00 89.38 271 ASP A O 1
ATOM 2106 N N . SER A 1 272 ? -24.154 14.699 19.460 1.00 85.06 272 SER A N 1
ATOM 2107 C CA . SER A 1 272 ? -25.568 14.918 19.134 1.00 85.06 272 SER A CA 1
ATOM 2108 C C . SER A 1 272 ? -25.878 15.064 17.644 1.00 85.06 272 SER A C 1
ATOM 2110 O O . SER A 1 272 ? -27.039 15.229 17.276 1.00 85.06 272 SER A O 1
ATOM 2112 N N . SER A 1 273 ? -24.875 15.013 16.767 1.00 83.75 273 SER A N 1
ATOM 2113 C CA . SER A 1 273 ? -25.018 15.190 15.307 1.00 83.75 273 SER A CA 1
ATOM 2114 C C . SER A 1 273 ? -25.479 13.914 14.596 1.00 83.75 273 SER A C 1
ATOM 2116 O O . SER A 1 273 ? -25.438 13.823 13.370 1.00 83.75 273 SER A O 1
ATOM 2118 N N . GLY A 1 274 ? -25.923 12.922 15.367 1.00 83.31 274 GLY A N 1
ATOM 2119 C CA . GLY A 1 274 ? -26.389 11.628 14.886 1.00 83.31 274 GLY A CA 1
ATOM 2120 C C . GLY A 1 274 ? -25.481 10.466 15.267 1.00 83.31 274 GLY A C 1
ATOM 2121 O O . GLY A 1 274 ? -25.950 9.342 15.211 1.00 83.31 274 GLY A O 1
ATOM 2122 N N . TYR A 1 275 ? -24.244 10.702 15.716 1.00 89.25 275 TYR A N 1
ATOM 2123 C CA . TYR A 1 275 ? -23.291 9.631 16.039 1.00 89.25 275 TYR A CA 1
ATOM 2124 C C . TYR A 1 275 ? -23.552 8.932 17.385 1.00 89.25 275 TYR A C 1
ATOM 2126 O O . TYR A 1 275 ? -23.157 7.777 17.547 1.00 89.25 275 TYR A O 1
ATOM 2134 N N . GLY A 1 276 ? -24.208 9.594 18.347 1.00 90.69 276 GLY A N 1
ATOM 2135 C CA . GLY A 1 276 ? -24.388 9.044 19.695 1.00 90.69 276 GLY A CA 1
ATOM 2136 C C . GLY A 1 276 ? -23.051 8.929 20.425 1.00 90.69 276 GLY A C 1
ATOM 2137 O O . GLY A 1 276 ? -22.206 9.814 20.298 1.00 90.69 276 GLY A O 1
ATOM 2138 N N . TYR A 1 277 ? -22.825 7.848 21.177 1.00 93.06 277 TYR A N 1
ATOM 2139 C CA . TYR A 1 277 ? -21.493 7.620 21.745 1.00 93.06 277 TYR A CA 1
ATOM 2140 C C . TYR A 1 277 ? -20.503 7.294 20.634 1.00 93.06 277 TYR A C 1
ATOM 2142 O O . TYR A 1 277 ? -20.661 6.309 19.905 1.00 93.06 277 TYR A O 1
ATOM 2150 N N . ARG A 1 278 ? -19.469 8.127 20.543 1.00 94.50 278 ARG A N 1
ATOM 2151 C CA . ARG A 1 278 ? -18.473 8.092 19.484 1.00 94.50 278 ARG A CA 1
ATOM 2152 C C . ARG A 1 278 ? -17.071 8.086 20.061 1.00 94.50 278 ARG A C 1
ATOM 2154 O O . ARG A 1 278 ? -16.793 8.780 21.034 1.00 94.50 278 ARG A O 1
ATOM 2161 N N . MET A 1 279 ? -16.186 7.337 19.421 1.00 97.56 279 MET A N 1
ATOM 2162 C CA . MET A 1 279 ? -14.750 7.373 19.653 1.00 97.56 279 MET A CA 1
ATOM 2163 C C . MET A 1 279 ? -14.030 7.710 18.349 1.00 97.56 279 MET A C 1
ATOM 2165 O O . MET A 1 279 ? -14.413 7.215 17.293 1.00 97.56 279 MET A O 1
ATOM 2169 N N . ASP A 1 280 ? -12.985 8.526 18.436 1.00 95.81 280 ASP A N 1
ATOM 2170 C CA . ASP A 1 280 ? -12.071 8.796 17.330 1.00 95.81 280 ASP A CA 1
ATOM 2171 C C . ASP A 1 280 ? -10.664 8.372 17.725 1.00 95.81 280 ASP A C 1
ATOM 2173 O O . ASP A 1 280 ? -10.187 8.698 18.817 1.00 95.81 280 ASP A O 1
ATOM 2177 N N . VAL A 1 281 ? -9.988 7.682 16.817 1.00 96.94 281 VAL A N 1
ATOM 2178 C CA . VAL A 1 281 ? -8.562 7.383 16.938 1.00 96.94 281 VAL A CA 1
ATOM 2179 C C . VAL A 1 281 ? -7.841 8.025 15.747 1.00 96.94 281 VAL A C 1
ATOM 2181 O O . VAL A 1 281 ? -8.366 8.083 14.630 1.00 96.94 281 VAL A O 1
ATOM 2184 N N . HIS A 1 282 ? -6.685 8.632 16.002 1.00 94.81 282 HIS A N 1
ATOM 2185 C CA . HIS A 1 282 ? -5.873 9.279 14.975 1.00 94.81 282 HIS A CA 1
ATOM 2186 C C . HIS A 1 282 ? -4.619 8.449 14.712 1.00 94.81 282 HIS A C 1
ATOM 2188 O O . HIS A 1 282 ? -3.889 8.090 15.638 1.00 94.81 282 HIS A O 1
ATOM 2194 N N . THR A 1 283 ? -4.360 8.188 13.436 1.00 93.75 283 THR A N 1
ATOM 2195 C CA . THR A 1 283 ? -3.190 7.465 12.945 1.00 93.75 283 THR A CA 1
ATOM 2196 C C . THR A 1 283 ? -2.384 8.384 12.040 1.00 93.75 283 THR A C 1
ATOM 2198 O O . THR A 1 283 ? -2.880 8.817 11.000 1.00 93.75 283 THR A O 1
ATOM 2201 N N . SER A 1 284 ? -1.118 8.604 12.387 1.00 90.44 284 SER A N 1
ATOM 2202 C CA . SER A 1 284 ? -0.147 9.265 11.513 1.00 90.44 284 SER A CA 1
ATOM 2203 C C . SER A 1 284 ? 0.637 8.229 10.709 1.00 90.44 284 SER A C 1
ATOM 2205 O O . SER A 1 284 ? 1.142 7.261 11.276 1.00 90.44 284 SER A O 1
ATOM 2207 N N . VAL A 1 285 ? 0.761 8.432 9.398 1.00 84.38 285 VAL A N 1
ATOM 2208 C CA . VAL A 1 285 ? 1.583 7.600 8.507 1.00 84.38 285 VAL A CA 1
ATOM 2209 C C . VAL A 1 285 ? 2.381 8.473 7.546 1.00 84.38 285 VAL A C 1
ATOM 2211 O O . VAL A 1 285 ? 1.890 9.501 7.085 1.00 84.38 285 VAL A O 1
ATOM 2214 N N . ASN A 1 286 ? 3.594 8.039 7.211 1.00 79.94 286 ASN A N 1
ATOM 2215 C CA . ASN A 1 286 ? 4.381 8.631 6.133 1.00 79.94 286 ASN A CA 1
ATOM 2216 C C . ASN A 1 286 ? 4.233 7.747 4.896 1.00 79.94 286 ASN A C 1
ATOM 2218 O O . ASN A 1 286 ? 4.534 6.554 4.944 1.00 79.94 286 ASN A O 1
ATOM 2222 N N . MET A 1 287 ? 3.707 8.315 3.821 1.00 81.06 287 MET A N 1
ATOM 2223 C CA . MET A 1 287 ? 3.432 7.612 2.570 1.00 81.06 287 MET A CA 1
ATOM 2224 C C . MET A 1 287 ? 3.260 8.630 1.449 1.00 81.06 287 MET A C 1
ATOM 2226 O O . MET A 1 287 ? 2.959 9.790 1.716 1.00 81.06 287 MET A O 1
ATOM 2230 N N . ALA A 1 288 ? 3.420 8.208 0.200 1.00 71.19 288 ALA A N 1
ATOM 2231 C CA . ALA A 1 288 ? 3.272 9.077 -0.962 1.00 71.19 288 ALA A CA 1
ATOM 2232 C C . ALA A 1 288 ? 4.107 10.376 -0.876 1.00 71.19 288 ALA A C 1
ATOM 2234 O O . ALA A 1 288 ? 3.685 11.427 -1.351 1.00 71.19 288 ALA A O 1
ATOM 2235 N N . ASN A 1 289 ? 5.294 10.297 -0.257 1.00 68.81 289 ASN A N 1
ATOM 2236 C CA . ASN A 1 289 ? 6.199 11.421 0.020 1.00 68.81 289 ASN A CA 1
ATOM 2237 C C . ASN A 1 289 ? 5.596 12.546 0.888 1.00 68.81 289 ASN A C 1
ATOM 2239 O O . ASN A 1 289 ? 6.049 13.687 0.829 1.00 68.81 289 ASN A O 1
ATOM 2243 N N . GLU A 1 290 ? 4.597 12.242 1.716 1.00 71.81 290 GLU A N 1
ATOM 2244 C CA . GLU A 1 290 ? 3.981 13.193 2.641 1.00 71.81 290 GLU A CA 1
ATOM 2245 C C . GLU A 1 290 ? 3.616 12.524 3.976 1.00 71.81 290 GLU A C 1
ATOM 2247 O O . GLU A 1 290 ? 3.537 11.298 4.096 1.00 71.81 290 GLU A O 1
ATOM 2252 N N . SER A 1 291 ? 3.378 13.342 5.001 1.00 80.81 291 SER A N 1
ATOM 2253 C CA . SER A 1 291 ? 2.823 12.867 6.268 1.00 80.81 291 SER A CA 1
ATOM 2254 C C . SER A 1 291 ? 1.306 13.026 6.253 1.00 80.81 291 SER A C 1
ATOM 2256 O O . SER A 1 291 ? 0.791 14.124 6.034 1.00 80.81 291 SER A O 1
ATOM 2258 N N . ARG A 1 292 ? 0.578 11.931 6.480 1.00 83.69 292 ARG A N 1
ATOM 2259 C CA . ARG A 1 292 ? -0.889 11.896 6.516 1.00 83.69 292 ARG A CA 1
ATOM 2260 C C . ARG A 1 292 ? -1.364 11.559 7.917 1.00 83.69 292 ARG A C 1
ATOM 2262 O O . ARG A 1 292 ? -0.841 10.645 8.549 1.00 83.69 292 ARG A O 1
ATOM 2269 N N . VAL A 1 293 ? -2.409 12.247 8.365 1.00 88.06 293 VAL A N 1
ATOM 2270 C CA . VAL A 1 293 ? -3.100 11.925 9.617 1.00 88.06 293 VAL A CA 1
ATOM 2271 C C . VAL A 1 293 ? -4.527 11.510 9.290 1.00 88.06 293 VAL A C 1
ATOM 2273 O O . VAL A 1 293 ? -5.351 12.332 8.883 1.00 88.06 293 VAL A O 1
ATOM 2276 N N . TYR A 1 294 ? -4.806 10.224 9.466 1.00 92.81 294 TYR A N 1
ATOM 2277 C CA . TYR A 1 294 ? -6.133 9.648 9.311 1.00 92.81 294 TYR A CA 1
ATOM 2278 C C . TYR A 1 294 ? -6.856 9.649 10.648 1.00 92.81 294 TYR A C 1
ATOM 2280 O O . TYR A 1 294 ? -6.307 9.229 11.665 1.00 92.81 294 TYR A O 1
ATOM 2288 N N . ARG A 1 295 ? -8.118 10.056 10.628 1.00 93.25 295 ARG A N 1
ATOM 2289 C CA . ARG A 1 295 ? -9.055 9.876 11.726 1.00 93.25 295 ARG A CA 1
ATOM 2290 C C . ARG A 1 295 ? -10.021 8.767 11.345 1.00 93.25 295 ARG A C 1
ATOM 2292 O O . ARG A 1 295 ? -10.759 8.908 10.373 1.00 93.25 295 ARG A O 1
ATOM 2299 N N . HIS A 1 296 ? -10.049 7.694 12.128 1.00 94.38 296 HIS A N 1
ATOM 2300 C CA . HIS A 1 296 ? -11.129 6.710 12.061 1.00 94.38 296 HIS A CA 1
ATOM 2301 C C . HIS A 1 296 ? -12.109 6.889 13.218 1.00 94.38 296 HIS A C 1
ATOM 2303 O O . HIS A 1 296 ? -11.729 7.002 14.385 1.00 94.38 296 HIS A O 1
ATOM 2309 N N . LEU A 1 297 ? -13.383 6.952 12.857 1.00 96.00 297 LEU A N 1
ATOM 2310 C CA . LEU A 1 297 ? -14.490 7.259 13.743 1.00 96.00 297 LEU A CA 1
ATOM 2311 C C . LEU A 1 297 ? -15.333 6.006 13.937 1.00 96.00 297 LEU A C 1
ATOM 2313 O O . LEU A 1 297 ? -15.715 5.351 12.969 1.00 96.00 297 LEU A O 1
ATOM 2317 N N . TYR A 1 298 ? -15.654 5.717 15.193 1.00 98.00 298 TYR A N 1
ATOM 2318 C CA . TYR A 1 298 ? -16.477 4.592 15.624 1.00 98.00 298 TYR A CA 1
ATOM 2319 C C . TYR A 1 298 ? -17.678 5.158 16.377 1.00 98.00 298 TYR A C 1
ATOM 2321 O O . TYR A 1 298 ? -17.496 5.862 17.368 1.00 98.00 298 TYR A O 1
ATOM 2329 N N . ALA A 1 299 ? -18.894 4.884 15.919 1.00 95.69 299 ALA A N 1
ATOM 2330 C CA . ALA A 1 299 ? -20.111 5.499 16.447 1.00 95.69 299 ALA A CA 1
ATOM 2331 C C . ALA A 1 299 ? -21.210 4.478 16.755 1.00 95.69 299 ALA A C 1
ATOM 2333 O O . ALA A 1 299 ? -21.084 3.282 16.480 1.00 95.69 299 ALA A O 1
ATOM 2334 N N . HIS A 1 300 ? -22.281 4.977 17.372 1.00 92.88 300 HIS A N 1
ATOM 2335 C CA . HIS A 1 300 ? -23.379 4.196 17.936 1.00 92.88 300 HIS A CA 1
ATOM 2336 C C . HIS A 1 300 ? -22.936 3.232 19.040 1.00 92.88 300 HIS A C 1
ATOM 2338 O O . HIS A 1 300 ? -23.554 2.190 19.241 1.00 92.88 300 HIS A O 1
ATOM 2344 N N . LEU A 1 301 ? -21.875 3.566 19.776 1.00 94.94 301 LEU A N 1
ATOM 2345 C CA . LEU A 1 301 ? -21.278 2.699 20.792 1.00 94.94 301 LEU A CA 1
ATOM 2346 C C . LEU A 1 301 ? -22.167 2.579 22.046 1.00 94.94 301 LEU A C 1
ATOM 2348 O O . LEU A 1 301 ? -23.001 3.445 22.318 1.00 94.94 301 LEU A O 1
ATOM 2352 N N . THR A 1 302 ? -21.992 1.513 22.834 1.00 91.62 302 THR A N 1
ATOM 2353 C CA . THR A 1 302 ? -22.603 1.376 24.176 1.00 91.62 302 THR A CA 1
ATOM 2354 C C . THR A 1 302 ? -21.632 1.631 25.315 1.00 91.62 302 THR A C 1
ATOM 2356 O O . THR A 1 302 ? -22.054 2.058 26.388 1.00 91.62 302 THR A O 1
ATOM 2359 N N . SER A 1 303 ? -20.344 1.360 25.115 1.00 93.56 303 SER A N 1
ATOM 2360 C CA . SER A 1 303 ? -19.314 1.625 26.113 1.00 93.56 303 SER A CA 1
ATOM 2361 C C . SER A 1 303 ? -17.949 1.846 25.475 1.00 93.56 303 SER A C 1
ATOM 2363 O O . SER A 1 303 ? -17.646 1.330 24.397 1.00 93.56 303 SER A O 1
ATOM 2365 N N . PHE A 1 304 ? -17.120 2.612 26.181 1.00 97.44 304 PHE A N 1
ATOM 2366 C CA . PHE A 1 304 ? -15.716 2.828 25.857 1.00 97.44 304 PHE A CA 1
ATOM 2367 C C . PHE A 1 304 ? -14.852 1.912 26.722 1.00 97.44 304 PHE A C 1
ATOM 2369 O O . PHE A 1 304 ? -15.058 1.842 27.934 1.00 97.44 304 PHE A O 1
ATOM 2376 N N . ILE A 1 305 ? -13.889 1.234 26.102 1.00 98.06 305 ILE A N 1
ATOM 2377 C CA . ILE A 1 305 ? -12.891 0.413 26.797 1.00 98.06 305 ILE A CA 1
ATOM 2378 C C . ILE A 1 305 ? -11.588 1.203 26.925 1.00 98.06 305 ILE A C 1
ATOM 2380 O O . ILE A 1 305 ? -11.067 1.320 28.030 1.00 98.06 305 ILE A O 1
ATOM 2384 N N . SER A 1 306 ? -11.116 1.818 25.838 1.00 97.75 306 SER A N 1
ATOM 2385 C CA . SER A 1 306 ? -9.935 2.689 25.864 1.00 97.75 306 SER A CA 1
ATOM 2386 C C . SER A 1 306 ? -10.263 4.090 26.390 1.00 97.75 306 SER A C 1
ATOM 2388 O O . SER A 1 306 ? -11.347 4.640 26.148 1.00 97.75 306 SER A O 1
ATOM 2390 N N . ALA A 1 307 ? -9.336 4.676 27.139 1.00 96.88 307 ALA A N 1
ATOM 2391 C CA . ALA A 1 307 ? -9.383 6.040 27.648 1.00 96.88 307 ALA A CA 1
ATOM 2392 C C . ALA A 1 307 ? -8.935 7.068 26.599 1.00 96.88 307 ALA A C 1
ATOM 2394 O O . ALA A 1 307 ? -8.371 6.737 25.561 1.00 96.88 307 ALA A O 1
ATOM 2395 N N . LEU A 1 308 ? -9.247 8.340 26.861 1.00 95.88 308 LEU A N 1
ATOM 2396 C CA . LEU A 1 308 ? -8.757 9.447 26.046 1.00 95.88 308 LEU A CA 1
ATOM 2397 C C . LEU A 1 308 ? -7.230 9.508 26.180 1.00 95.88 308 LEU A C 1
ATOM 2399 O O . LEU A 1 308 ? -6.718 9.398 27.292 1.00 95.88 308 LEU A O 1
ATOM 2403 N N . ASN A 1 309 ? -6.534 9.731 25.066 1.00 93.75 309 ASN A N 1
ATOM 2404 C CA . ASN A 1 309 ? -5.076 9.726 24.913 1.00 93.75 309 ASN A CA 1
ATOM 2405 C C . ASN A 1 309 ? -4.395 8.348 24.977 1.00 93.75 309 ASN A C 1
ATOM 2407 O O . ASN A 1 309 ? -3.168 8.295 24.860 1.00 93.75 309 ASN A O 1
ATOM 2411 N N . ASP A 1 310 ? -5.145 7.248 25.104 1.00 97.06 310 ASP A N 1
ATOM 2412 C CA . ASP A 1 310 ? -4.571 5.903 25.014 1.00 97.06 310 ASP A CA 1
ATOM 2413 C C . ASP A 1 310 ? -3.963 5.663 23.629 1.00 97.06 310 ASP A C 1
ATOM 2415 O O . ASP A 1 310 ? -4.573 5.980 22.605 1.00 97.06 310 ASP A O 1
ATOM 2419 N N . ASN A 1 311 ? -2.790 5.028 23.602 1.00 97.50 311 ASN A N 1
ATOM 2420 C CA . ASN A 1 311 ? -2.226 4.459 22.385 1.00 97.50 311 ASN A CA 1
ATOM 2421 C C . ASN A 1 311 ? -2.782 3.048 22.187 1.00 97.50 311 ASN A C 1
ATOM 2423 O O . ASN A 1 311 ? -2.686 2.201 23.076 1.00 97.50 311 ASN A O 1
ATOM 2427 N N . VAL A 1 312 ? -3.344 2.790 21.012 1.00 96.69 312 VAL A N 1
ATOM 2428 C CA . VAL A 1 312 ? -3.979 1.521 20.653 1.00 96.69 312 VAL A CA 1
ATOM 2429 C C . VAL A 1 312 ? -3.260 0.886 19.471 1.00 96.69 312 VAL A C 1
ATOM 2431 O O . VAL A 1 312 ? -2.674 1.567 18.630 1.00 96.69 312 VAL A O 1
ATOM 2434 N N . THR A 1 313 ? -3.313 -0.438 19.394 1.00 95.25 313 THR A N 1
ATOM 2435 C CA . THR A 1 313 ? -2.856 -1.225 18.241 1.00 95.25 313 THR A CA 1
ATOM 2436 C C . THR A 1 313 ? -4.055 -1.822 17.504 1.00 95.25 313 THR A C 1
ATOM 2438 O O . THR A 1 313 ? -5.155 -1.868 18.052 1.00 95.25 313 THR A O 1
ATOM 2441 N N . ARG A 1 314 ? -3.848 -2.342 16.287 1.00 89.19 314 ARG A N 1
ATOM 2442 C CA . ARG A 1 314 ? -4.905 -2.936 15.439 1.00 89.19 314 ARG A CA 1
ATOM 2443 C C . ARG A 1 314 ? -5.750 -4.049 16.088 1.00 89.19 314 ARG A C 1
ATOM 2445 O O . ARG A 1 314 ? -6.872 -4.292 15.670 1.00 89.19 314 ARG A O 1
ATOM 2452 N N . ASP A 1 315 ? -5.228 -4.737 17.101 1.00 87.94 315 ASP A N 1
ATOM 2453 C CA . ASP A 1 315 ? -5.951 -5.800 17.821 1.00 87.94 315 ASP A CA 1
ATOM 2454 C C . ASP A 1 315 ? -6.558 -5.328 19.152 1.00 87.94 315 ASP A C 1
ATOM 2456 O O . ASP A 1 315 ? -7.182 -6.107 19.877 1.00 87.94 315 ASP A O 1
ATOM 2460 N N . THR A 1 316 ? -6.397 -4.049 19.495 1.00 97.56 316 THR A N 1
ATOM 2461 C CA . THR A 1 316 ? -6.937 -3.494 20.738 1.00 97.56 316 THR A CA 1
ATOM 2462 C C . THR A 1 316 ? -8.450 -3.354 20.624 1.00 97.56 316 THR A C 1
ATOM 2464 O O . THR A 1 316 ? -8.953 -2.702 19.709 1.00 97.56 316 THR A O 1
ATOM 2467 N N . ILE A 1 317 ? -9.182 -3.937 21.576 1.00 98.44 317 ILE A N 1
ATOM 2468 C CA . ILE A 1 317 ? -10.618 -3.690 21.720 1.00 98.44 317 ILE A CA 1
ATOM 2469 C C . ILE A 1 317 ? -10.784 -2.315 22.370 1.00 98.44 317 ILE A C 1
ATOM 2471 O O . ILE A 1 317 ? -10.420 -2.132 23.529 1.00 98.44 317 ILE A O 1
ATOM 2475 N N . ILE A 1 318 ? -11.355 -1.367 21.635 1.00 98.44 318 ILE A N 1
ATOM 2476 C CA . ILE A 1 318 ? -11.457 0.037 22.057 1.00 98.44 318 ILE A CA 1
ATOM 2477 C C . ILE A 1 318 ? -12.841 0.403 22.591 1.00 98.44 318 ILE A C 1
ATOM 2479 O O . ILE A 1 318 ? -12.979 1.317 23.407 1.00 98.44 318 ILE A O 1
ATOM 2483 N N . ALA A 1 319 ? -13.878 -0.323 22.166 1.00 98.31 319 ALA A N 1
ATOM 2484 C CA . ALA A 1 319 ? -15.261 -0.030 22.515 1.00 98.31 319 ALA A CA 1
ATOM 2485 C C . ALA A 1 319 ? -16.186 -1.237 22.291 1.00 98.31 319 ALA A C 1
ATOM 2487 O O . ALA A 1 319 ? -15.768 -2.316 21.857 1.00 98.31 319 ALA A O 1
ATOM 2488 N N . LYS A 1 320 ? -17.470 -1.032 22.585 1.00 97.38 320 LYS A N 1
ATOM 2489 C CA . LYS A 1 320 ? -18.562 -1.968 22.312 1.00 97.38 320 LYS A CA 1
ATOM 2490 C C . LYS A 1 320 ? -19.600 -1.337 21.385 1.00 97.38 320 LYS A C 1
ATOM 2492 O O . LYS A 1 320 ? -19.996 -0.194 21.606 1.00 97.38 320 LYS A O 1
ATOM 2497 N N . SER A 1 321 ? -20.050 -2.077 20.370 1.00 94.88 321 SER A N 1
ATOM 2498 C CA . SER A 1 321 ? -21.084 -1.623 19.429 1.00 94.88 321 SER A CA 1
ATOM 2499 C C . SER A 1 321 ? -22.450 -1.487 20.101 1.00 94.88 321 SER A C 1
ATOM 2501 O O . SER A 1 321 ? -22.745 -2.146 21.103 1.00 94.88 321 SER A O 1
ATOM 2503 N N . GLY A 1 322 ? -23.325 -0.679 19.512 1.00 89.56 322 GLY A N 1
ATOM 2504 C CA . GLY A 1 322 ? -24.633 -0.390 20.076 1.00 89.56 322 GLY A CA 1
ATOM 2505 C C . GLY A 1 322 ? -25.661 0.066 19.057 1.00 89.56 322 GLY A C 1
ATOM 2506 O O . GLY A 1 322 ? -25.734 -0.446 17.945 1.00 89.56 322 GLY A O 1
ATOM 2507 N N . ALA A 1 323 ? -26.516 0.974 19.514 1.00 86.56 323 ALA A N 1
ATOM 2508 C CA . ALA A 1 323 ? -27.623 1.562 18.766 1.00 86.56 323 ALA A CA 1
ATOM 2509 C C . ALA A 1 323 ? -27.862 3.017 19.225 1.00 86.56 323 ALA A C 1
ATOM 2511 O O . ALA A 1 323 ? -28.996 3.489 19.279 1.00 86.56 323 ALA A O 1
ATOM 2512 N N . THR A 1 324 ? -26.807 3.712 19.667 1.00 82.88 324 THR A N 1
ATOM 2513 C CA . THR A 1 324 ? -26.951 5.023 20.313 1.00 82.88 324 THR A CA 1
ATOM 2514 C C . THR A 1 324 ? -27.033 6.150 19.289 1.00 82.88 324 THR A C 1
ATOM 2516 O O . THR A 1 324 ? -26.168 6.300 18.435 1.00 82.88 324 THR A O 1
ATOM 2519 N N . THR A 1 325 ? -28.094 6.952 19.374 1.00 77.62 325 THR A N 1
ATOM 2520 C CA . THR A 1 325 ? -28.334 8.163 18.570 1.00 77.62 325 THR A CA 1
ATOM 2521 C C . THR A 1 325 ? -29.141 9.165 19.405 1.00 77.62 325 THR A C 1
ATOM 2523 O O . THR A 1 325 ? -29.742 8.775 20.407 1.00 77.62 325 THR A O 1
ATOM 2526 N N . GLY A 1 326 ? -29.183 10.446 19.021 1.00 68.12 326 GLY A N 1
ATOM 2527 C CA . GLY A 1 326 ? -30.090 11.433 19.631 1.00 68.12 326 GLY A CA 1
ATOM 2528 C C . GLY A 1 326 ? -29.427 12.719 20.151 1.00 68.12 326 GLY A C 1
ATOM 2529 O O . GLY A 1 326 ? -28.244 12.944 19.906 1.00 68.12 326 GLY A O 1
ATOM 2530 N N . PRO A 1 327 ? -30.195 13.593 20.834 1.00 64.50 327 PRO A N 1
ATOM 2531 C CA . PRO A 1 327 ? -29.738 14.909 21.300 1.00 64.50 327 PRO A CA 1
ATOM 2532 C C . PRO A 1 327 ? -28.775 14.825 22.500 1.00 64.50 327 PRO A C 1
ATOM 2534 O O . PRO A 1 327 ? -28.601 13.761 23.084 1.00 64.50 327 PRO A O 1
ATOM 2537 N N . ASN A 1 328 ? -28.144 15.950 22.866 1.00 63.66 328 ASN A N 1
ATOM 2538 C CA . ASN A 1 328 ? -27.310 16.110 24.070 1.00 63.66 328 ASN A CA 1
ATOM 2539 C C . ASN A 1 328 ? -28.072 16.956 25.122 1.00 63.66 328 ASN A C 1
ATOM 2541 O O . ASN A 1 328 ? -28.554 18.027 24.739 1.00 63.66 328 ASN A O 1
ATOM 2545 N N . PRO A 1 329 ? -28.193 16.552 26.409 1.00 67.50 329 PRO A N 1
ATOM 2546 C CA . PRO A 1 329 ? -27.680 15.324 27.037 1.00 67.50 329 PRO A CA 1
ATOM 2547 C C . PRO A 1 329 ? -28.329 14.045 26.485 1.00 67.50 329 PRO A C 1
ATOM 2549 O O . PRO A 1 329 ? -29.463 14.117 26.004 1.00 67.50 329 PRO A O 1
ATOM 2552 N N . PRO A 1 330 ? -27.635 12.887 26.552 1.00 66.38 330 PRO A N 1
ATOM 2553 C CA . PRO A 1 330 ? -28.174 11.613 26.084 1.00 66.38 330 PRO A CA 1
ATOM 2554 C C . PRO A 1 330 ? -29.561 11.343 26.691 1.00 66.38 330 PRO A C 1
ATOM 2556 O O . PRO A 1 330 ? -29.756 11.596 27.886 1.00 66.38 330 PRO A O 1
ATOM 2559 N N . PRO A 1 331 ? -30.537 10.826 25.922 1.00 65.94 331 PRO A N 1
ATOM 2560 C CA . PRO A 1 331 ? -31.864 10.554 26.457 1.00 65.94 331 PRO A CA 1
ATOM 2561 C C . PRO A 1 331 ? -31.797 9.514 27.588 1.00 65.94 331 PRO A C 1
ATOM 2563 O O . PRO A 1 331 ? -31.143 8.481 27.471 1.00 65.94 331 PRO A O 1
ATOM 2566 N N . ALA A 1 332 ? -32.512 9.776 28.688 1.00 60.41 332 ALA A N 1
ATOM 2567 C CA . ALA A 1 332 ? -32.574 8.887 29.858 1.00 60.41 332 ALA A CA 1
ATOM 2568 C C . ALA A 1 332 ? -33.293 7.548 29.583 1.00 60.41 332 ALA A C 1
ATOM 2570 O O . ALA A 1 332 ? -33.261 6.635 30.404 1.00 60.41 332 ALA A O 1
ATOM 2571 N N . THR A 1 333 ? -33.961 7.439 28.433 1.00 57.62 333 THR A N 1
ATOM 2572 C CA . THR A 1 333 ? -34.595 6.221 27.915 1.00 57.62 333 THR A CA 1
ATOM 2573 C C . THR A 1 333 ? -33.908 5.838 26.607 1.00 57.62 333 THR A C 1
ATOM 2575 O O . THR A 1 333 ? -33.466 6.740 25.889 1.00 57.62 333 THR A O 1
ATOM 2578 N N . PRO A 1 334 ? -33.764 4.532 26.302 1.00 53.28 334 PRO A N 1
ATOM 2579 C CA . PRO A 1 334 ? -33.028 4.095 25.125 1.00 53.28 334 PRO A CA 1
ATOM 2580 C C . PRO A 1 334 ? -33.582 4.800 23.879 1.00 53.28 334 PRO A C 1
ATOM 2582 O O . PRO A 1 334 ? -34.805 4.848 23.710 1.00 53.28 334 PRO A O 1
ATOM 2585 N N . PRO A 1 335 ? -32.710 5.388 23.041 1.00 54.28 335 PRO A N 1
ATOM 2586 C CA . PRO A 1 335 ? -33.144 6.075 21.835 1.00 54.28 335 PRO A CA 1
ATOM 2587 C C . PRO A 1 335 ? -33.933 5.123 20.929 1.00 54.28 335 PRO A C 1
ATOM 2589 O O . PRO A 1 335 ? -33.807 3.902 21.042 1.00 54.28 335 PRO A O 1
ATOM 2592 N N . VAL A 1 336 ? -34.775 5.706 20.065 1.00 48.94 336 VAL A N 1
ATOM 2593 C CA . VAL A 1 336 ? -35.633 5.012 19.083 1.00 48.94 336 VAL A CA 1
ATOM 2594 C C . VAL A 1 336 ? -34.913 3.771 18.538 1.00 48.94 336 VAL A C 1
ATOM 2596 O O . VAL A 1 336 ? -33.763 3.912 18.119 1.00 48.94 336 VAL A O 1
ATOM 2599 N N . PRO A 1 337 ? -35.536 2.575 18.549 1.00 54.00 337 PRO A N 1
ATOM 2600 C CA . PRO A 1 337 ? -34.853 1.334 18.203 1.00 54.00 337 PRO A CA 1
ATOM 2601 C C . PRO A 1 337 ? -34.454 1.343 16.726 1.00 54.00 337 PRO A C 1
ATOM 2603 O O . PRO A 1 337 ? -35.212 0.935 15.850 1.00 54.00 337 PRO A O 1
ATOM 2606 N N . ILE A 1 338 ? -33.244 1.813 16.450 1.00 64.81 338 ILE A N 1
ATOM 2607 C CA . ILE A 1 338 ? -32.518 1.459 15.241 1.00 64.81 338 ILE A CA 1
ATOM 2608 C C . ILE A 1 338 ? -31.977 0.046 15.430 1.00 64.81 338 ILE A C 1
ATOM 2610 O O . ILE A 1 338 ? -31.625 -0.358 16.543 1.00 64.81 338 ILE A O 1
ATOM 2614 N N . ALA A 1 339 ? -31.920 -0.726 14.348 1.00 78.31 339 ALA A N 1
ATOM 2615 C CA . ALA A 1 339 ? -31.207 -1.992 14.390 1.00 78.31 339 ALA A CA 1
ATOM 2616 C C . ALA A 1 339 ? -29.753 -1.720 14.832 1.00 78.31 339 ALA A C 1
ATOM 2618 O O . ALA A 1 339 ? -29.136 -0.777 14.316 1.00 78.31 339 ALA A O 1
ATOM 2619 N N . PRO A 1 340 ? -29.214 -2.488 15.796 1.00 86.12 340 PRO A N 1
ATOM 2620 C CA . PRO A 1 340 ? -27.866 -2.258 16.281 1.00 86.12 340 PRO A CA 1
ATOM 2621 C C . PRO A 1 340 ? -26.868 -2.444 15.139 1.00 86.12 340 PRO A C 1
ATOM 2623 O O . PRO A 1 340 ? -26.965 -3.388 14.351 1.00 86.12 340 PRO A O 1
ATOM 2626 N N . HIS A 1 341 ? -25.939 -1.503 15.037 1.00 92.06 341 HIS A N 1
ATOM 2627 C CA . HIS A 1 341 ? -24.858 -1.523 14.067 1.00 92.06 341 HIS A CA 1
ATOM 2628 C C . HIS A 1 341 ? -23.696 -0.672 14.577 1.00 92.06 341 HIS A C 1
ATOM 2630 O O . HIS A 1 341 ? -23.863 0.199 15.432 1.00 92.06 341 HIS A O 1
ATOM 2636 N N . LEU A 1 342 ? -22.505 -0.938 14.052 1.00 95.94 342 LEU A N 1
ATOM 2637 C CA . LEU A 1 342 ? -21.365 -0.045 14.204 1.00 95.94 342 LEU A CA 1
ATOM 2638 C C . LEU A 1 342 ? -21.338 0.890 12.999 1.00 95.94 342 LEU A C 1
ATOM 2640 O O . LEU A 1 342 ? -21.194 0.412 11.876 1.00 95.94 342 LEU A O 1
ATOM 2644 N N . HIS A 1 343 ? -21.425 2.196 13.236 1.00 95.88 343 HIS A N 1
ATOM 2645 C CA . HIS A 1 343 ? -21.060 3.174 12.219 1.00 95.88 343 HIS A CA 1
ATOM 2646 C C . HIS A 1 343 ? -19.546 3.378 12.248 1.00 95.88 343 HIS A C 1
ATOM 2648 O O . HIS A 1 343 ? -18.978 3.674 13.305 1.00 95.88 343 HIS A O 1
ATOM 2654 N N . PHE A 1 344 ? -18.900 3.224 11.098 1.00 97.62 344 PHE A N 1
ATOM 2655 C CA . PHE A 1 344 ? -17.463 3.378 10.940 1.00 97.62 344 PHE A CA 1
ATOM 2656 C C . PHE A 1 344 ? -17.140 4.191 9.691 1.00 97.62 344 PHE A C 1
ATOM 2658 O O . PHE A 1 344 ? -17.630 3.884 8.609 1.00 97.62 344 PHE A O 1
ATOM 2665 N N . HIS A 1 345 ? -16.267 5.187 9.805 1.00 95.50 345 HIS A N 1
ATOM 2666 C CA . HIS A 1 345 ? -15.703 5.851 8.630 1.00 95.50 345 HIS A CA 1
ATOM 2667 C C . HIS A 1 345 ? -14.310 6.401 8.903 1.00 95.50 345 HIS A C 1
ATOM 2669 O O . HIS A 1 345 ? -13.869 6.490 10.050 1.00 95.50 345 HIS A O 1
ATOM 2675 N N . ILE A 1 346 ? -13.629 6.789 7.826 1.00 95.38 346 ILE A N 1
ATOM 2676 C CA . ILE A 1 346 ? -12.283 7.351 7.857 1.00 95.38 346 ILE A CA 1
ATOM 2677 C C . ILE A 1 346 ? -12.318 8.701 7.137 1.00 95.38 346 ILE A C 1
ATOM 2679 O O . ILE A 1 346 ? -12.943 8.830 6.086 1.00 95.38 346 ILE A O 1
ATOM 2683 N N . ASN A 1 347 ? -11.664 9.708 7.703 1.00 91.75 347 ASN A N 1
ATOM 2684 C CA . ASN A 1 347 ? -11.436 11.007 7.072 1.00 91.75 347 ASN A CA 1
ATOM 2685 C C . ASN A 1 347 ? -10.038 11.539 7.424 1.00 91.75 347 ASN A C 1
ATOM 2687 O O . ASN A 1 347 ? -9.330 10.959 8.252 1.00 91.75 347 ASN A O 1
ATOM 2691 N N . LEU A 1 348 ? -9.613 12.616 6.768 1.00 86.12 348 LEU A N 1
ATOM 2692 C CA . LEU A 1 348 ? -8.334 13.268 7.056 1.00 86.12 348 LEU A CA 1
ATOM 2693 C C . LEU A 1 348 ? -8.465 14.282 8.194 1.00 86.12 348 LEU A C 1
ATOM 2695 O O . LEU A 1 348 ? -9.399 15.077 8.232 1.00 86.12 348 LEU A O 1
ATOM 2699 N N . HIS A 1 349 ? -7.492 14.293 9.106 1.00 69.94 349 HIS A N 1
ATOM 2700 C CA . HIS A 1 349 ? -7.516 15.170 10.280 1.00 69.94 349 HIS A CA 1
ATOM 2701 C C . HIS A 1 349 ? -7.419 16.664 9.922 1.00 69.94 349 HIS A C 1
ATOM 2703 O O . HIS A 1 349 ? -8.124 17.481 10.511 1.00 69.94 349 HIS A O 1
ATOM 2709 N N . ASN A 1 350 ? -6.575 17.014 8.940 1.00 61.44 350 ASN A N 1
ATOM 2710 C CA . ASN A 1 350 ? -6.212 18.405 8.624 1.00 61.44 350 ASN A CA 1
ATOM 2711 C C . ASN A 1 350 ? -7.040 19.031 7.484 1.00 61.44 350 ASN A C 1
ATOM 2713 O O . ASN A 1 350 ? -6.896 20.220 7.211 1.00 61.44 350 ASN A O 1
ATOM 2717 N N . ALA A 1 351 ? -7.909 18.254 6.834 1.00 56.66 351 ALA A N 1
ATOM 2718 C CA . ALA A 1 351 ? -8.833 18.720 5.804 1.00 56.66 351 ALA A CA 1
ATOM 2719 C C . ALA A 1 351 ? -10.238 18.257 6.200 1.00 56.66 351 ALA A C 1
ATOM 2721 O O . ALA A 1 351 ? -10.608 17.101 6.013 1.00 56.66 351 ALA A O 1
ATOM 2722 N N . SER A 1 352 ? -11.005 19.152 6.822 1.00 50.19 352 SER A N 1
ATOM 2723 C CA . SER A 1 352 ? -12.239 18.837 7.555 1.00 50.19 352 SER A CA 1
ATOM 2724 C C . SER A 1 352 ? -13.438 18.397 6.695 1.00 50.19 352 SER A C 1
ATOM 2726 O O . SER A 1 352 ? -14.569 18.438 7.188 1.00 50.19 352 SER A O 1
ATOM 2728 N N . THR A 1 353 ? -13.230 17.972 5.442 1.00 57.12 353 THR A N 1
ATOM 2729 C CA . THR A 1 353 ? -14.301 17.565 4.510 1.00 57.12 353 THR A CA 1
ATOM 2730 C C . THR A 1 353 ? -14.036 16.282 3.707 1.00 57.12 353 THR A C 1
ATOM 2732 O O . THR A 1 353 ? -14.950 15.822 3.017 1.00 57.12 353 THR A O 1
ATOM 2735 N N . ASP A 1 354 ? -12.845 15.674 3.782 1.00 78.38 354 ASP A N 1
ATOM 2736 C CA . ASP A 1 354 ? -12.482 14.566 2.888 1.00 78.38 354 ASP A CA 1
ATOM 2737 C C . ASP A 1 354 ? -12.646 13.191 3.525 1.00 78.38 354 ASP A C 1
ATOM 2739 O O . ASP A 1 354 ? -11.796 12.713 4.281 1.00 78.38 354 ASP A O 1
ATOM 2743 N N . ALA A 1 355 ? -13.745 12.525 3.165 1.00 89.31 355 ALA A N 1
ATOM 2744 C CA . ALA A 1 355 ? -13.913 11.103 3.418 1.00 89.31 355 ALA A CA 1
ATOM 2745 C C . ALA A 1 355 ? -12.854 10.282 2.669 1.00 89.31 355 ALA A C 1
ATOM 2747 O O . ALA A 1 355 ? -12.527 10.549 1.509 1.00 89.31 355 ALA A O 1
ATOM 2748 N N . VAL A 1 356 ? -12.371 9.242 3.338 1.00 92.25 356 VAL A N 1
ATOM 2749 C CA . VAL A 1 356 ? -11.398 8.285 2.822 1.00 92.25 356 VAL A CA 1
ATOM 2750 C C . VAL A 1 356 ? -12.118 6.981 2.507 1.00 92.25 356 VAL A C 1
ATOM 2752 O O . VAL A 1 356 ? -12.884 6.462 3.318 1.00 92.25 356 VAL A O 1
ATOM 2755 N N . ASP A 1 357 ? -11.862 6.463 1.311 1.00 92.25 357 ASP A N 1
ATOM 2756 C CA . ASP A 1 357 ? -12.387 5.187 0.840 1.00 92.25 357 ASP A CA 1
ATOM 2757 C C . ASP A 1 357 ? -11.926 4.031 1.746 1.00 92.25 357 ASP A C 1
ATOM 2759 O O . ASP A 1 357 ? -10.730 3.815 1.948 1.00 92.25 357 ASP A O 1
ATOM 2763 N N . ALA A 1 358 ? -12.892 3.284 2.286 1.00 94.19 358 ALA A N 1
ATOM 2764 C CA . ALA A 1 358 ? -12.664 2.181 3.213 1.00 94.19 358 ALA A CA 1
ATOM 2765 C C . ALA A 1 358 ? -12.525 0.813 2.520 1.00 94.19 358 ALA A C 1
ATOM 2767 O O . ALA A 1 358 ? -12.309 -0.194 3.192 1.00 94.19 358 ALA A O 1
ATOM 2768 N N . SER A 1 359 ? -12.636 0.732 1.193 1.00 93.12 359 SER A N 1
ATOM 2769 C CA . SER A 1 359 ? -12.471 -0.530 0.462 1.00 93.12 359 SER A CA 1
ATOM 2770 C C . SER A 1 359 ? -11.116 -1.234 0.665 1.00 93.12 359 SER A C 1
ATOM 2772 O O . SER A 1 359 ? -11.111 -2.464 0.610 1.00 93.12 359 SER A O 1
ATOM 2774 N N . PRO A 1 360 ? -9.993 -0.550 0.982 1.00 94.56 360 PRO A N 1
ATOM 2775 C CA . PRO A 1 360 ? -8.737 -1.222 1.337 1.00 94.56 360 PRO A CA 1
ATOM 2776 C C . PRO A 1 360 ? -8.720 -1.911 2.708 1.00 94.56 360 PRO A C 1
ATOM 2778 O O . PRO A 1 360 ? -7.754 -2.613 3.014 1.00 94.56 360 PRO A O 1
ATOM 2781 N N . LEU A 1 361 ? -9.758 -1.746 3.541 1.00 95.62 361 LEU A N 1
ATOM 2782 C CA . LEU A 1 361 ? -9.840 -2.417 4.838 1.00 95.62 361 LEU A CA 1
ATOM 2783 C C . LEU A 1 361 ? -9.822 -3.935 4.679 1.00 95.62 361 LEU A C 1
ATOM 2785 O O . LEU A 1 361 ? -10.739 -4.547 4.127 1.00 95.62 361 LEU A O 1
ATOM 2789 N N . LEU A 1 362 ? -8.835 -4.571 5.297 1.00 95.81 362 LEU A N 1
ATOM 2790 C CA . LEU A 1 362 ? -8.806 -6.013 5.401 1.00 95.81 362 LEU A CA 1
ATOM 2791 C C . LEU A 1 362 ? -10.056 -6.526 6.126 1.00 95.81 362 LEU A C 1
ATOM 2793 O O . LEU A 1 362 ? -10.335 -6.149 7.260 1.00 95.81 362 LEU A O 1
ATOM 2797 N N . GLY A 1 363 ? -10.773 -7.441 5.482 1.00 95.44 363 GLY A N 1
ATOM 2798 C CA . GLY A 1 363 ? -11.990 -8.053 6.002 1.00 95.44 363 GLY A CA 1
ATOM 2799 C C . GLY A 1 363 ? -13.242 -7.433 5.406 1.00 95.44 363 GLY A C 1
ATOM 2800 O O . GLY A 1 363 ? -14.254 -8.116 5.352 1.00 95.44 363 GLY A O 1
ATOM 2801 N N . PHE A 1 364 ? -13.184 -6.205 4.889 1.00 96.31 364 PHE A N 1
ATOM 2802 C CA . PHE A 1 364 ? -14.284 -5.630 4.124 1.00 96.31 364 PHE A CA 1
ATOM 2803 C C . PHE A 1 364 ? -14.141 -5.978 2.644 1.00 96.31 364 PHE A C 1
ATOM 2805 O O . PHE A 1 364 ? -13.105 -5.757 2.024 1.00 96.31 364 PHE A O 1
ATOM 2812 N N . VAL A 1 365 ? -15.200 -6.538 2.072 1.00 95.38 365 VAL A N 1
ATOM 2813 C CA . VAL A 1 365 ? -15.323 -6.763 0.634 1.00 95.38 365 VAL A CA 1
ATOM 2814 C C . VAL A 1 365 ? -16.437 -5.852 0.128 1.00 95.38 365 VAL A C 1
ATOM 2816 O O . VAL A 1 365 ? -17.605 -6.117 0.439 1.00 95.38 365 VAL A O 1
ATOM 2819 N N . PRO A 1 366 ? -16.108 -4.772 -0.604 1.00 93.31 366 PRO A N 1
ATOM 2820 C CA . PRO A 1 366 ? -17.118 -3.888 -1.164 1.00 93.31 366 PRO A CA 1
ATOM 2821 C C . PRO A 1 366 ? -17.873 -4.589 -2.296 1.00 93.31 366 PRO A C 1
ATOM 2823 O O . PRO A 1 366 ? -17.349 -5.485 -2.960 1.00 93.31 366 PRO A O 1
ATOM 2826 N N . MET A 1 367 ? -19.103 -4.147 -2.519 1.00 91.00 367 MET A N 1
ATOM 2827 C CA . MET A 1 367 ? -19.890 -4.434 -3.713 1.00 91.00 367 MET A CA 1
ATOM 2828 C C . MET A 1 367 ? -19.777 -3.272 -4.709 1.00 91.00 367 MET A C 1
ATOM 2830 O O . MET A 1 367 ? -19.385 -2.160 -4.352 1.00 91.00 367 MET A O 1
ATOM 2834 N N . THR A 1 368 ? -20.212 -3.474 -5.954 1.00 88.25 368 THR A N 1
ATOM 2835 C CA . THR A 1 368 ? -20.308 -2.403 -6.967 1.00 88.25 368 THR A CA 1
ATOM 2836 C C . THR A 1 368 ? -21.276 -1.290 -6.571 1.00 88.25 368 THR A C 1
ATOM 2838 O O . THR A 1 368 ? -21.291 -0.235 -7.198 1.00 88.25 368 THR A O 1
ATOM 2841 N N . THR A 1 369 ? -22.074 -1.505 -5.531 1.00 87.69 369 THR A N 1
ATOM 2842 C CA . THR A 1 369 ? -23.003 -0.553 -4.929 1.00 87.69 369 THR A CA 1
ATOM 2843 C C . THR A 1 369 ? -22.338 0.410 -3.938 1.00 87.69 369 THR A C 1
ATOM 2845 O O . THR A 1 369 ? -22.901 1.471 -3.666 1.00 87.69 369 THR A O 1
ATOM 2848 N N . TYR A 1 370 ? -21.144 0.096 -3.429 1.00 91.00 370 TYR A N 1
ATOM 2849 C CA . TYR A 1 370 ? -20.363 0.985 -2.564 1.00 91.00 370 TYR A CA 1
ATOM 2850 C C . TYR A 1 370 ? -19.912 2.258 -3.320 1.00 91.00 370 TYR A C 1
ATOM 2852 O O . TYR A 1 370 ? -19.583 2.152 -4.504 1.00 91.00 370 TYR A O 1
ATOM 2860 N N . PRO A 1 371 ? -19.886 3.451 -2.687 1.00 87.19 371 PRO A N 1
ATOM 2861 C CA . PRO A 1 371 ? -20.343 3.717 -1.326 1.00 87.19 371 PRO A CA 1
ATOM 2862 C C . PRO A 1 371 ? -21.856 3.885 -1.185 1.00 87.19 371 PRO A C 1
ATOM 2864 O O . PRO A 1 371 ? -22.373 3.418 -0.199 1.00 87.19 371 PRO A O 1
ATOM 2867 N N . ASN A 1 372 ? -22.610 4.447 -2.137 1.00 75.69 372 ASN A N 1
ATOM 2868 C CA . ASN A 1 372 ? -23.945 4.998 -1.802 1.00 75.69 372 ASN A CA 1
ATOM 2869 C C . ASN A 1 372 ? -25.140 4.427 -2.590 1.00 75.69 372 ASN A C 1
ATOM 2871 O O . ASN A 1 372 ? -26.207 5.033 -2.626 1.00 75.69 372 ASN A O 1
ATOM 2875 N N . SER A 1 373 ? -24.996 3.288 -3.267 1.00 67.69 373 SER A N 1
ATOM 2876 C CA . SER A 1 373 ? -25.997 2.809 -4.237 1.00 67.69 373 SER A CA 1
ATOM 2877 C C . SER A 1 373 ? -26.545 1.412 -3.941 1.00 67.69 373 SER A C 1
ATOM 2879 O O . SER A 1 373 ? -26.308 0.493 -4.703 1.00 67.69 373 SER A O 1
ATOM 2881 N N . GLY A 1 374 ? -27.328 1.234 -2.875 1.00 67.00 374 GLY A N 1
ATOM 2882 C CA . GLY A 1 374 ? -28.082 -0.007 -2.613 1.00 67.00 374 GLY A CA 1
ATOM 2883 C C . GLY A 1 374 ? -28.015 -0.469 -1.158 1.00 67.00 374 GLY A C 1
ATOM 2884 O O . GLY A 1 374 ? -27.022 -0.229 -0.488 1.00 67.00 374 GLY A O 1
ATOM 2885 N N . ALA A 1 375 ? -29.062 -1.152 -0.672 1.00 77.00 375 ALA A N 1
ATOM 2886 C CA . ALA A 1 375 ? -29.260 -1.482 0.754 1.00 77.00 375 ALA A CA 1
ATOM 2887 C C . ALA A 1 375 ? -28.143 -2.332 1.402 1.00 77.00 375 ALA A C 1
ATOM 2889 O O . ALA A 1 375 ? -28.077 -2.467 2.621 1.00 77.00 375 ALA A O 1
ATOM 2890 N N . THR A 1 376 ? -27.273 -2.945 0.602 1.00 89.94 376 THR A N 1
ATOM 2891 C CA . THR A 1 376 ? -26.028 -3.568 1.056 1.00 89.94 376 THR A CA 1
ATOM 2892 C C . THR A 1 376 ? -24.925 -3.141 0.096 1.00 89.94 376 THR A C 1
ATOM 2894 O O . THR A 1 376 ? -25.039 -3.316 -1.119 1.00 89.94 376 THR A O 1
ATOM 2897 N N . CYS A 1 377 ? -23.878 -2.541 0.653 1.00 91.62 377 CYS A N 1
ATOM 2898 C CA . CYS A 1 377 ? -22.725 -2.007 -0.071 1.00 91.62 377 CYS A CA 1
ATOM 2899 C C . CYS A 1 377 ? -21.484 -2.894 0.080 1.00 91.62 377 CYS A C 1
ATOM 2901 O O . CYS A 1 377 ? -20.476 -2.661 -0.577 1.00 91.62 377 CYS A O 1
ATOM 2903 N N . GLY A 1 378 ? -21.533 -3.920 0.928 1.00 94.75 378 GLY A N 1
ATOM 2904 C CA . GLY A 1 378 ? -20.446 -4.876 1.066 1.00 94.75 378 GLY A CA 1
ATOM 2905 C C . GLY A 1 378 ? -20.653 -5.841 2.222 1.00 94.75 378 GLY A C 1
ATOM 2906 O O . GLY A 1 378 ? -21.737 -5.945 2.805 1.00 94.75 378 GLY A O 1
ATOM 2907 N N . THR A 1 379 ? -19.600 -6.579 2.545 1.00 96.12 379 THR A N 1
ATOM 2908 C CA . THR A 1 379 ? -19.643 -7.645 3.547 1.00 96.12 379 THR A CA 1
ATOM 2909 C C . THR A 1 379 ? -18.334 -7.701 4.326 1.00 96.12 379 THR A C 1
ATOM 2911 O O . THR A 1 379 ? -17.259 -7.616 3.734 1.00 96.12 379 THR A O 1
ATOM 2914 N N . ILE A 1 380 ? -18.420 -7.871 5.647 1.00 97.62 380 ILE A N 1
ATOM 2915 C CA . ILE A 1 380 ? -17.280 -8.209 6.499 1.00 97.62 380 ILE A CA 1
ATOM 2916 C C . ILE A 1 380 ? -17.104 -9.728 6.546 1.00 97.62 380 ILE A C 1
ATOM 2918 O O . ILE A 1 380 ? -18.038 -10.465 6.871 1.00 97.62 380 ILE A O 1
ATOM 2922 N N . TYR A 1 381 ? -15.886 -10.176 6.267 1.00 97.50 381 TYR A N 1
ATOM 2923 C CA . TYR A 1 381 ? -15.405 -11.548 6.386 1.00 97.50 381 TYR A CA 1
ATOM 2924 C C . TYR A 1 381 ? -14.331 -11.649 7.487 1.00 97.50 381 TYR A C 1
ATOM 2926 O O . TYR A 1 381 ? -13.676 -10.653 7.805 1.00 97.50 381 TYR A O 1
ATOM 2934 N N . PRO A 1 382 ? -14.085 -12.849 8.053 1.00 97.12 382 PRO A N 1
ATOM 2935 C CA . PRO A 1 382 ? -12.958 -13.080 8.955 1.00 97.12 382 PRO A CA 1
ATOM 2936 C C . PRO A 1 382 ? -11.640 -12.654 8.299 1.00 97.12 382 PRO A C 1
ATOM 2938 O O . PRO A 1 382 ? -11.398 -12.984 7.137 1.00 97.12 382 PRO A O 1
ATOM 2941 N N . LEU A 1 383 ? -10.754 -11.959 9.018 1.00 94.81 383 LEU A N 1
ATOM 2942 C CA . LEU A 1 383 ? -9.530 -11.374 8.433 1.00 94.81 383 LEU A CA 1
ATOM 2943 C C . LEU A 1 383 ? -8.602 -12.413 7.772 1.00 94.81 383 LEU A C 1
ATOM 2945 O O . LEU A 1 383 ? -7.866 -12.105 6.831 1.00 94.81 383 LEU A O 1
ATOM 2949 N N . ASN A 1 384 ? -8.639 -13.649 8.272 1.00 93.75 384 ASN A N 1
ATOM 2950 C CA . ASN A 1 384 ? -7.878 -14.788 7.769 1.00 93.75 384 ASN A CA 1
ATOM 2951 C C . ASN A 1 384 ? -8.619 -15.570 6.662 1.00 93.75 384 ASN A C 1
ATOM 2953 O O . ASN A 1 384 ? -8.038 -16.442 6.032 1.00 93.75 384 ASN A O 1
ATOM 2957 N N . SER A 1 385 ? -9.881 -15.263 6.378 1.00 94.38 385 SER A N 1
ATOM 2958 C CA . SER A 1 385 ? -10.670 -15.954 5.358 1.00 94.38 385 SER A CA 1
ATOM 2959 C C . SER A 1 385 ? -10.089 -15.791 3.947 1.00 94.38 385 SER A C 1
ATOM 2961 O O . SER A 1 385 ? -9.553 -14.738 3.605 1.00 94.38 385 SER A O 1
ATOM 2963 N N . ALA A 1 386 ? -10.255 -16.799 3.082 1.00 91.62 386 ALA A N 1
ATOM 2964 C CA . ALA A 1 386 ? -9.887 -16.689 1.665 1.00 91.62 386 ALA A CA 1
ATOM 2965 C C . ALA A 1 386 ? -10.746 -15.655 0.910 1.00 91.62 386 ALA A C 1
ATOM 2967 O O . ALA A 1 386 ? -10.313 -15.138 -0.116 1.00 91.62 386 ALA A O 1
ATOM 2968 N N . GLN A 1 387 ? -11.944 -15.361 1.423 1.00 92.44 387 GLN A N 1
ATOM 2969 C CA . GLN A 1 387 ? -12.852 -14.318 0.946 1.00 92.44 387 GLN A CA 1
ATOM 2970 C C . GLN A 1 387 ? -12.346 -12.908 1.279 1.00 92.44 387 GLN A C 1
ATOM 2972 O O . GLN A 1 387 ? -12.743 -11.961 0.610 1.00 92.44 387 GLN A O 1
ATOM 2977 N N . SER A 1 388 ? -11.489 -12.753 2.293 1.00 91.38 388 SER A N 1
ATOM 2978 C CA . SER A 1 388 ? -10.933 -11.451 2.659 1.00 91.38 388 SER A CA 1
ATOM 2979 C C . SER A 1 388 ? -9.874 -11.040 1.648 1.00 91.38 388 SER A C 1
ATOM 2981 O O . SER A 1 388 ? -8.806 -11.649 1.548 1.00 91.38 388 SER A O 1
ATOM 2983 N N . LEU A 1 389 ? -10.183 -9.991 0.896 1.00 94.25 389 LEU A N 1
ATOM 2984 C CA . LEU A 1 389 ? -9.354 -9.472 -0.184 1.00 94.25 389 LEU A CA 1
ATOM 2985 C C . LEU A 1 389 ? -8.273 -8.536 0.368 1.00 94.25 389 LEU A C 1
ATOM 2987 O O . LEU A 1 389 ? -8.412 -7.995 1.465 1.00 94.25 389 LEU A O 1
ATOM 2991 N N . ARG A 1 390 ? -7.180 -8.357 -0.377 1.00 95.81 390 ARG A N 1
ATOM 2992 C CA . ARG A 1 390 ? -6.248 -7.238 -0.166 1.00 95.81 390 ARG A CA 1
ATOM 2993 C C . ARG A 1 390 ? -6.397 -6.287 -1.330 1.00 95.81 390 ARG A C 1
ATOM 2995 O O . ARG A 1 390 ? -6.061 -6.674 -2.444 1.00 95.81 390 ARG A O 1
ATOM 3002 N N . ILE A 1 391 ? -6.916 -5.093 -1.078 1.00 95.69 391 ILE A N 1
ATOM 3003 C CA . ILE A 1 391 ? -6.996 -4.037 -2.083 1.00 95.69 391 ILE A CA 1
ATOM 3004 C C . ILE A 1 391 ? -5.875 -3.044 -1.785 1.00 95.69 391 ILE A C 1
ATOM 3006 O O . ILE A 1 391 ? -5.749 -2.571 -0.660 1.00 95.69 391 ILE A O 1
ATOM 3010 N N . ILE A 1 392 ? -5.039 -2.784 -2.782 1.00 96.06 392 ILE A N 1
ATOM 3011 C CA . ILE A 1 392 ? -3.950 -1.812 -2.739 1.00 96.06 392 ILE A CA 1
ATOM 3012 C C . ILE A 1 392 ? -4.327 -0.691 -3.702 1.00 96.06 392 ILE A C 1
ATOM 3014 O O . ILE A 1 392 ? -4.520 -0.931 -4.897 1.00 96.06 392 ILE A O 1
ATOM 3018 N N . GLU A 1 393 ? -4.422 0.524 -3.178 1.00 93.81 393 GLU A N 1
ATOM 3019 C CA . GLU A 1 393 ? -4.528 1.739 -3.982 1.00 93.81 393 GLU A CA 1
ATOM 3020 C C . GLU A 1 393 ? -3.113 2.134 -4.434 1.00 93.81 393 GLU A C 1
ATOM 3022 O O . GLU A 1 393 ? -2.253 2.356 -3.580 1.00 93.81 393 GLU A O 1
ATOM 3027 N N . PRO A 1 394 ? -2.814 2.242 -5.738 1.00 93.38 394 PRO A N 1
ATOM 3028 C CA . PRO A 1 394 ? -1.464 2.514 -6.190 1.00 93.38 394 PRO A CA 1
ATOM 3029 C C . PRO A 1 394 ? -0.906 3.857 -5.706 1.00 93.38 394 PRO A C 1
ATOM 3031 O O . PRO A 1 394 ? 0.290 3.963 -5.441 1.00 93.38 394 PRO A O 1
ATOM 3034 N N . ALA A 1 395 ? -1.777 4.849 -5.499 1.00 91.12 395 ALA A N 1
ATOM 3035 C CA . ALA A 1 395 ? -1.437 6.141 -4.901 1.00 91.12 395 ALA A CA 1
ATOM 3036 C C . ALA A 1 395 ? -0.964 6.041 -3.436 1.00 91.12 395 ALA A C 1
ATOM 3038 O O . ALA A 1 395 ? -0.350 6.969 -2.920 1.00 91.12 395 ALA A O 1
ATOM 3039 N N . ALA A 1 396 ? -1.219 4.914 -2.763 1.00 92.00 396 ALA A N 1
ATOM 3040 C CA . ALA A 1 396 ? -0.869 4.675 -1.368 1.00 92.00 396 ALA A CA 1
ATOM 3041 C C . ALA A 1 396 ? 0.531 4.046 -1.176 1.00 92.00 396 ALA A C 1
ATOM 3043 O O . ALA A 1 396 ? 0.733 3.267 -0.242 1.00 92.00 396 ALA A O 1
ATOM 3044 N N . PHE A 1 397 ? 1.488 4.333 -2.066 1.00 90.31 397 PHE A N 1
ATOM 3045 C CA . PHE A 1 397 ? 2.849 3.788 -1.987 1.00 90.31 397 PHE A CA 1
ATOM 3046 C C . PHE A 1 397 ? 3.597 4.306 -0.749 1.00 90.31 397 PHE A C 1
ATOM 3048 O O . PHE A 1 397 ? 3.415 5.450 -0.332 1.00 90.31 397 PHE A O 1
ATOM 3055 N N . THR A 1 398 ? 4.446 3.473 -0.149 1.00 87.75 398 THR A N 1
ATOM 3056 C CA . THR A 1 398 ? 5.318 3.880 0.966 1.00 87.75 398 THR A CA 1
ATOM 3057 C C . THR A 1 398 ? 6.610 4.493 0.450 1.00 87.75 398 THR A C 1
ATOM 3059 O O . THR A 1 398 ? 7.089 5.474 1.006 1.00 87.75 398 THR A O 1
ATOM 3062 N N . GLU A 1 399 ? 7.139 3.939 -0.638 1.00 83.25 399 GLU A N 1
ATOM 3063 C CA . GLU A 1 399 ? 8.368 4.378 -1.291 1.00 83.25 399 GLU A CA 1
ATOM 3064 C C . GLU A 1 399 ? 8.172 4.349 -2.809 1.00 83.25 399 GLU A C 1
ATOM 3066 O O . GLU A 1 399 ? 7.339 3.604 -3.337 1.00 83.25 399 GLU A O 1
ATOM 3071 N N . ARG A 1 400 ? 8.925 5.187 -3.519 1.00 81.00 400 ARG A N 1
ATOM 3072 C CA . ARG A 1 400 ? 8.883 5.268 -4.977 1.00 81.00 400 ARG A CA 1
ATOM 3073 C C . ARG A 1 400 ? 10.277 5.533 -5.511 1.00 81.00 400 ARG A C 1
ATOM 3075 O O . ARG A 1 400 ? 10.894 6.524 -5.126 1.00 81.00 400 ARG A O 1
ATOM 3082 N N . TYR A 1 401 ? 10.735 4.683 -6.421 1.00 79.31 401 TYR A N 1
ATOM 3083 C CA . TYR A 1 401 ? 12.037 4.834 -7.066 1.00 79.31 401 TYR A CA 1
ATOM 3084 C C . TYR A 1 401 ? 11.836 5.351 -8.482 1.00 79.31 401 TYR A C 1
ATOM 3086 O O . TYR A 1 401 ? 11.379 4.623 -9.364 1.00 79.31 401 TYR A O 1
ATOM 3094 N N . GLN A 1 402 ? 12.131 6.633 -8.669 1.00 71.81 402 GLN A N 1
ATOM 3095 C CA . GLN A 1 402 ? 12.076 7.327 -9.950 1.00 71.81 402 GLN A CA 1
ATOM 3096 C C . GLN A 1 402 ? 12.893 8.639 -9.879 1.00 71.81 402 GLN A C 1
ATOM 3098 O O . GLN A 1 402 ? 13.027 9.181 -8.780 1.00 71.81 402 GLN A O 1
ATOM 3103 N N . PRO A 1 403 ? 13.366 9.193 -11.011 1.00 58.94 403 PRO A N 1
ATOM 3104 C CA . PRO A 1 403 ? 13.278 8.601 -12.342 1.00 58.94 403 PRO A CA 1
ATOM 3105 C C . PRO A 1 403 ? 14.106 7.325 -12.460 1.00 58.94 403 PRO A C 1
ATOM 3107 O O . PRO A 1 403 ? 15.113 7.152 -11.778 1.00 58.94 403 PRO A O 1
ATOM 3110 N N . ARG A 1 404 ? 13.666 6.431 -13.339 1.00 73.31 404 ARG A N 1
ATOM 3111 C CA . ARG A 1 404 ? 14.492 5.352 -13.885 1.00 73.31 404 ARG A CA 1
ATOM 3112 C C . ARG A 1 404 ? 14.248 5.341 -15.391 1.00 73.31 404 ARG A C 1
ATOM 3114 O O . ARG A 1 404 ? 13.098 5.457 -15.813 1.00 73.31 404 ARG A O 1
ATOM 3121 N N . SER A 1 405 ? 15.330 5.354 -16.172 1.00 71.19 405 SER A N 1
ATOM 3122 C CA . SER A 1 405 ? 15.291 5.582 -17.626 1.00 71.19 405 SER A CA 1
ATOM 3123 C C . SER A 1 405 ? 14.460 6.808 -18.041 1.00 71.19 405 SER A C 1
ATOM 3125 O O . SER A 1 405 ? 13.741 6.741 -19.028 1.00 71.19 405 SER A O 1
ATOM 3127 N N . ASP A 1 406 ? 14.511 7.902 -17.274 1.00 68.75 406 ASP A N 1
ATOM 3128 C CA . ASP A 1 406 ? 13.721 9.130 -17.491 1.00 68.75 406 ASP A CA 1
ATOM 3129 C C . ASP A 1 406 ? 12.191 8.947 -17.487 1.00 68.75 406 ASP A C 1
ATOM 3131 O O . ASP A 1 406 ? 11.454 9.776 -18.021 1.00 68.75 406 ASP A O 1
ATOM 3135 N N . HIS A 1 407 ? 11.698 7.885 -16.841 1.00 75.00 407 HIS A N 1
ATOM 3136 C CA . HIS A 1 407 ? 10.269 7.649 -16.647 1.00 75.00 407 HIS A CA 1
ATOM 3137 C C . HIS A 1 407 ? 9.841 7.786 -15.182 1.00 75.00 407 HIS A C 1
ATOM 3139 O O . HIS A 1 407 ? 10.649 7.757 -14.249 1.00 75.00 407 HIS A O 1
ATOM 3145 N N . TYR A 1 408 ? 8.534 7.938 -14.976 1.00 83.00 408 TYR A N 1
ATOM 3146 C CA . TYR A 1 408 ? 7.905 8.293 -13.712 1.00 83.00 408 TYR A CA 1
ATOM 3147 C C . TYR A 1 408 ? 6.529 7.648 -13.581 1.00 83.00 408 TYR A C 1
ATOM 3149 O O . TYR A 1 408 ? 5.769 7.564 -14.540 1.00 83.00 408 TYR A O 1
ATOM 3157 N N . TRP A 1 409 ? 6.155 7.309 -12.354 1.00 83.62 409 TRP A N 1
ATOM 3158 C CA . TRP A 1 409 ? 4.763 7.168 -11.956 1.00 83.62 409 TRP A CA 1
ATOM 3159 C C . TRP A 1 409 ? 4.250 8.504 -11.417 1.00 83.62 409 TRP A C 1
ATOM 3161 O O . TRP A 1 409 ? 4.704 8.974 -10.366 1.00 83.62 409 TRP A O 1
ATOM 3171 N N . PHE A 1 410 ? 3.266 9.094 -12.093 1.00 82.38 410 PHE A N 1
ATOM 3172 C CA . PHE A 1 410 ? 2.555 10.282 -11.614 1.00 82.38 410 PHE A CA 1
ATOM 3173 C C . PHE A 1 410 ? 1.105 9.973 -11.251 1.00 82.38 410 PHE A C 1
ATOM 3175 O O . PHE A 1 410 ? 0.486 9.060 -11.791 1.00 82.38 410 PHE A O 1
ATOM 3182 N N . CYS A 1 411 ? 0.599 10.743 -10.295 1.00 84.75 411 CYS A N 1
ATOM 3183 C CA . CYS A 1 411 ? -0.732 10.638 -9.715 1.00 84.75 411 CYS A CA 1
ATOM 3184 C C . CYS A 1 411 ? -1.671 11.598 -10.455 1.00 84.75 411 CYS A C 1
ATOM 3186 O O . CYS A 1 411 ? -1.451 12.808 -10.425 1.00 84.75 411 CYS A O 1
ATOM 3188 N N . TYR A 1 412 ? -2.701 11.059 -11.112 1.00 80.25 412 TYR A N 1
ATOM 3189 C CA . TYR A 1 412 ? -3.667 11.820 -11.907 1.00 80.25 412 TYR A CA 1
ATOM 3190 C C . TYR A 1 412 ? -5.109 11.570 -11.479 1.00 80.25 412 TYR A C 1
ATOM 3192 O O . TYR A 1 412 ? -5.523 10.451 -11.167 1.00 80.25 412 TYR A O 1
ATOM 3200 N N . GLN A 1 413 ? -5.902 12.634 -11.507 1.00 79.94 413 GLN A N 1
ATOM 3201 C CA . GLN A 1 413 ? -7.334 12.562 -11.223 1.00 79.94 413 GLN A CA 1
ATOM 3202 C C . GLN A 1 413 ? -8.187 12.442 -12.478 1.00 79.94 413 GLN A C 1
ATOM 3204 O O . GLN A 1 413 ? -9.317 11.975 -12.414 1.00 79.94 413 GLN A O 1
ATOM 3209 N N . SER A 1 414 ? -7.659 12.886 -13.603 1.00 81.75 414 SER A N 1
ATOM 3210 C CA . SER A 1 414 ? -8.221 12.742 -14.934 1.00 81.75 414 SER A CA 1
ATOM 3211 C C . SER A 1 414 ? -7.088 12.919 -15.931 1.00 81.75 414 SER A C 1
ATOM 3213 O O . SER A 1 414 ? -6.019 13.429 -15.595 1.00 81.75 414 SER A O 1
ATOM 3215 N N . ASP A 1 415 ? -7.322 12.475 -17.154 1.00 81.19 415 ASP A N 1
ATOM 3216 C CA . ASP A 1 415 ? -6.471 12.749 -18.298 1.00 81.19 415 ASP A CA 1
ATOM 3217 C C . ASP A 1 415 ? -7.283 12.587 -19.589 1.00 81.19 415 ASP A C 1
ATOM 3219 O O . ASP A 1 415 ? -8.507 12.466 -19.562 1.00 81.19 415 ASP A O 1
ATOM 3223 N N . SER A 1 416 ? -6.614 12.560 -20.740 1.00 80.81 416 SER A N 1
ATOM 3224 C CA . SER A 1 416 ? -7.275 12.441 -22.043 1.00 80.81 416 SER A CA 1
ATOM 3225 C C . SER A 1 416 ? -8.139 11.183 -22.228 1.00 80.81 416 SER A C 1
ATOM 3227 O O . SER A 1 416 ? -8.995 11.180 -23.112 1.00 80.81 416 SER A O 1
ATOM 3229 N N . LEU A 1 417 ? -7.950 10.129 -21.423 1.00 81.50 417 LEU A N 1
ATOM 3230 C CA . LEU A 1 417 ? -8.704 8.871 -21.510 1.00 81.50 417 LEU A CA 1
ATOM 3231 C C . LEU A 1 417 ? -9.639 8.638 -20.317 1.00 81.50 417 LEU A C 1
ATOM 3233 O O . LEU A 1 417 ? -10.363 7.640 -20.296 1.00 81.50 417 LEU A O 1
ATOM 3237 N N . THR A 1 418 ? -9.626 9.514 -19.312 1.00 82.81 418 THR A N 1
ATOM 3238 C CA . THR A 1 418 ? -10.297 9.266 -18.033 1.00 82.81 418 THR A CA 1
ATOM 3239 C C . THR A 1 418 ? -11.079 10.480 -17.547 1.00 82.81 418 THR A C 1
ATOM 3241 O O . THR A 1 418 ? -10.650 11.624 -17.653 1.00 82.81 418 THR A O 1
ATOM 3244 N N . SER A 1 419 ? -12.257 10.229 -16.977 1.00 81.00 419 SER A N 1
ATOM 3245 C CA . SER A 1 419 ? -13.020 11.253 -16.263 1.00 81.00 419 SER A CA 1
ATOM 3246 C C . SER A 1 419 ? -12.412 11.550 -14.890 1.00 81.00 419 SER A C 1
ATOM 3248 O O . SER A 1 419 ? -11.690 10.722 -14.336 1.00 81.00 419 SER A O 1
ATOM 3250 N N . GLN A 1 420 ? -12.793 12.690 -14.306 1.00 78.94 420 GLN A N 1
ATOM 3251 C CA . GLN A 1 420 ? -12.404 13.076 -12.949 1.00 78.94 420 GLN A CA 1
ATOM 3252 C C . GLN A 1 420 ? -12.741 11.984 -11.924 1.00 78.94 420 GLN A C 1
ATOM 3254 O O . GLN A 1 420 ? -13.874 11.499 -11.856 1.00 78.94 420 GLN A O 1
ATOM 3259 N N . ARG A 1 421 ? -11.752 11.624 -11.109 1.00 75.38 421 ARG A N 1
ATOM 3260 C CA . ARG A 1 421 ? -11.886 10.672 -10.010 1.00 75.38 421 ARG A CA 1
ATOM 3261 C C . ARG A 1 421 ? -12.463 11.308 -8.749 1.00 75.38 421 ARG A C 1
ATOM 3263 O O . ARG A 1 421 ? -12.270 12.486 -8.464 1.00 75.38 421 ARG A O 1
ATOM 3270 N N . THR A 1 422 ? -13.101 10.461 -7.946 1.00 70.38 422 THR A N 1
ATOM 3271 C CA . THR A 1 422 ? -13.556 10.768 -6.584 1.00 70.38 422 THR A CA 1
ATOM 3272 C C . THR A 1 422 ? -12.643 10.183 -5.502 1.00 70.38 422 THR A C 1
ATOM 3274 O O . THR A 1 422 ? -12.772 10.555 -4.341 1.00 70.38 422 THR A O 1
ATOM 3277 N N . THR A 1 423 ? -11.733 9.266 -5.839 1.00 77.19 423 THR A N 1
ATOM 3278 C CA . THR A 1 423 ? -10.618 8.847 -4.968 1.00 77.19 423 THR A CA 1
ATOM 3279 C C . THR A 1 423 ? -9.392 9.727 -5.237 1.00 77.19 423 THR A C 1
ATOM 3281 O O . THR A 1 423 ? -9.449 10.560 -6.139 1.00 77.19 423 THR A O 1
ATOM 3284 N N . GLU A 1 424 ? -8.304 9.580 -4.465 1.00 84.62 424 GLU A N 1
ATOM 3285 C CA . GLU A 1 424 ? -7.106 10.439 -4.583 1.00 84.62 424 GLU A CA 1
ATOM 3286 C C . GLU A 1 424 ? -6.634 10.578 -6.041 1.00 84.62 424 GLU A C 1
ATOM 3288 O O . GLU A 1 424 ? -6.717 11.664 -6.614 1.00 84.62 424 GLU A O 1
ATOM 3293 N N . CYS A 1 425 ? -6.205 9.479 -6.664 1.00 85.44 425 CYS A N 1
ATOM 3294 C CA . CYS A 1 425 ? -5.785 9.446 -8.063 1.00 85.44 425 CYS A CA 1
ATOM 3295 C C . CYS A 1 425 ? -5.565 8.011 -8.556 1.00 85.44 425 CYS A C 1
ATOM 3297 O O . CYS A 1 425 ? -5.496 7.078 -7.756 1.00 85.44 425 CYS A O 1
ATOM 3299 N N . PHE A 1 426 ? -5.416 7.856 -9.872 1.00 89.44 426 PHE A N 1
ATOM 3300 C CA . PHE A 1 426 ? -4.758 6.699 -10.478 1.00 89.44 426 PHE A CA 1
ATOM 3301 C C . PHE A 1 426 ? -3.282 7.028 -10.749 1.00 89.44 426 PHE A C 1
ATOM 3303 O O . PHE A 1 426 ? -2.924 8.199 -10.888 1.00 89.44 426 PHE A O 1
ATOM 3310 N N . MET A 1 427 ? -2.426 6.011 -10.855 1.00 90.94 427 MET A N 1
ATOM 3311 C CA . MET A 1 427 ? -1.019 6.198 -11.229 1.00 90.94 427 MET A CA 1
ATOM 3312 C C . MET A 1 427 ? -0.839 5.936 -12.725 1.00 90.94 427 MET A C 1
ATOM 3314 O O . MET A 1 427 ? -1.390 4.964 -13.237 1.00 90.94 427 MET A O 1
ATOM 3318 N N . LYS A 1 428 ? -0.075 6.779 -13.424 1.00 89.00 428 LYS A N 1
ATOM 3319 C CA . LYS A 1 428 ? 0.239 6.651 -14.859 1.00 89.00 428 LYS A CA 1
ATOM 3320 C C . LYS A 1 428 ? 1.747 6.680 -15.090 1.00 89.00 428 LYS A C 1
ATOM 3322 O O . LYS A 1 428 ? 2.427 7.518 -14.491 1.00 89.00 428 LYS A O 1
ATOM 3327 N N . GLY A 1 429 ? 2.237 5.797 -15.959 1.00 87.06 429 GLY A N 1
ATOM 3328 C CA . GLY A 1 429 ? 3.613 5.814 -16.451 1.00 87.06 429 GLY A CA 1
ATOM 3329 C C . GLY A 1 429 ? 3.840 6.961 -17.435 1.00 87.06 429 GLY A C 1
ATOM 3330 O O . GLY A 1 429 ? 3.072 7.123 -18.380 1.00 87.06 429 GLY A O 1
ATOM 3331 N N . MET A 1 430 ? 4.859 7.779 -17.192 1.00 79.75 430 MET A N 1
ATOM 3332 C CA . MET A 1 430 ? 5.161 8.995 -17.954 1.00 79.75 430 MET A CA 1
ATOM 3333 C C . MET A 1 430 ? 6.667 9.138 -18.204 1.00 79.75 430 MET A C 1
ATOM 3335 O O . MET A 1 430 ? 7.426 8.699 -17.348 1.00 79.75 430 MET A O 1
ATOM 3339 N N . PRO A 1 431 ? 7.103 9.827 -19.275 1.00 79.00 431 PRO A N 1
ATOM 3340 C CA . PRO A 1 431 ? 6.283 10.230 -20.422 1.00 79.00 431 PRO A CA 1
ATOM 3341 C C . PRO A 1 431 ? 5.731 8.994 -21.149 1.00 79.00 431 PRO A C 1
ATOM 3343 O O . PRO A 1 431 ? 6.240 7.906 -20.949 1.00 79.00 431 PRO A O 1
ATOM 3346 N N . ASN A 1 432 ? 4.670 9.145 -21.945 1.00 80.44 432 ASN A N 1
ATOM 3347 C CA . ASN A 1 432 ? 4.253 8.092 -22.875 1.00 80.44 432 ASN A CA 1
ATOM 3348 C C . ASN A 1 432 ? 4.917 8.373 -24.228 1.00 80.44 432 ASN A C 1
ATOM 3350 O O . ASN A 1 432 ? 4.413 9.177 -25.018 1.00 80.44 432 ASN A O 1
ATOM 3354 N N . ASN A 1 433 ? 6.088 7.786 -24.443 1.00 81.56 433 ASN A N 1
ATOM 3355 C CA . ASN A 1 433 ? 6.863 7.880 -25.675 1.00 81.56 433 ASN A CA 1
ATOM 3356 C C . ASN A 1 433 ? 7.108 6.499 -26.321 1.00 81.56 433 ASN A C 1
ATOM 3358 O O . ASN A 1 433 ? 7.893 6.403 -27.271 1.00 81.56 433 ASN A O 1
ATOM 3362 N N . GLY A 1 434 ? 6.382 5.466 -25.875 1.00 80.75 434 GLY A N 1
ATOM 3363 C CA . GLY A 1 434 ? 6.378 4.118 -26.436 1.00 80.75 434 GLY A CA 1
ATOM 3364 C C . GLY A 1 434 ? 7.509 3.233 -25.918 1.00 80.75 434 GLY A C 1
ATOM 3365 O O . GLY A 1 434 ? 7.923 2.310 -26.627 1.00 80.75 434 GLY A O 1
ATOM 3366 N N . GLN A 1 435 ? 8.051 3.531 -24.737 1.00 84.38 435 GLN A N 1
ATOM 3367 C CA . GLN A 1 435 ? 9.080 2.718 -24.096 1.00 84.38 435 GLN A CA 1
ATOM 3368 C C . GLN A 1 435 ? 8.479 1.576 -23.283 1.00 84.38 435 GLN A C 1
ATOM 3370 O O . GLN A 1 435 ? 7.414 1.679 -22.677 1.00 84.38 435 GLN A O 1
ATOM 3375 N N . GLY A 1 436 ? 9.222 0.473 -23.233 1.00 84.50 436 GLY A N 1
ATOM 3376 C CA . GLY A 1 436 ? 8.882 -0.635 -22.366 1.00 84.50 436 GLY A CA 1
ATOM 3377 C C . GLY A 1 436 ? 10.091 -1.449 -21.934 1.00 84.50 436 GLY A C 1
ATOM 3378 O O . GLY A 1 436 ? 11.056 -1.622 -22.677 1.00 84.50 436 GLY A O 1
ATOM 3379 N N . TRP A 1 437 ? 10.015 -1.973 -20.720 1.00 84.19 437 TRP A N 1
ATOM 3380 C CA . TRP A 1 437 ? 11.038 -2.772 -20.066 1.00 84.19 437 TRP A CA 1
ATOM 3381 C C . TRP A 1 437 ? 10.513 -4.188 -19.944 1.00 84.19 437 TRP A C 1
ATOM 3383 O O . TRP A 1 437 ? 9.511 -4.426 -19.283 1.00 84.19 437 TRP A O 1
ATOM 3393 N N . ASN A 1 438 ? 11.166 -5.153 -20.583 1.00 76.44 438 ASN A N 1
ATOM 3394 C CA . ASN A 1 438 ? 10.806 -6.546 -20.353 1.00 76.44 438 ASN A CA 1
ATOM 3395 C C . ASN A 1 438 ? 11.293 -6.972 -18.964 1.00 76.44 438 ASN A C 1
ATOM 3397 O O . ASN A 1 438 ? 12.264 -6.443 -18.447 1.00 76.44 438 ASN A O 1
ATOM 3401 N N . ALA A 1 439 ? 10.674 -7.983 -18.360 1.00 56.88 439 ALA A N 1
ATOM 3402 C CA . ALA A 1 439 ? 11.169 -8.520 -17.091 1.00 56.88 439 ALA A CA 1
ATOM 3403 C C . ALA A 1 439 ? 12.190 -9.637 -17.332 1.00 56.88 439 ALA A C 1
ATOM 3405 O O . ALA A 1 439 ? 12.020 -10.780 -16.902 1.00 56.88 439 ALA A O 1
ATOM 3406 N N . ASN A 1 440 ? 13.244 -9.308 -18.076 1.00 56.81 440 ASN A N 1
ATOM 3407 C CA . ASN A 1 440 ? 14.523 -9.990 -17.915 1.00 56.81 440 ASN A CA 1
ATOM 3408 C C . ASN A 1 440 ? 15.081 -9.561 -16.538 1.00 56.81 440 ASN A C 1
ATOM 3410 O O . ASN A 1 440 ? 14.831 -8.414 -16.151 1.00 56.81 440 ASN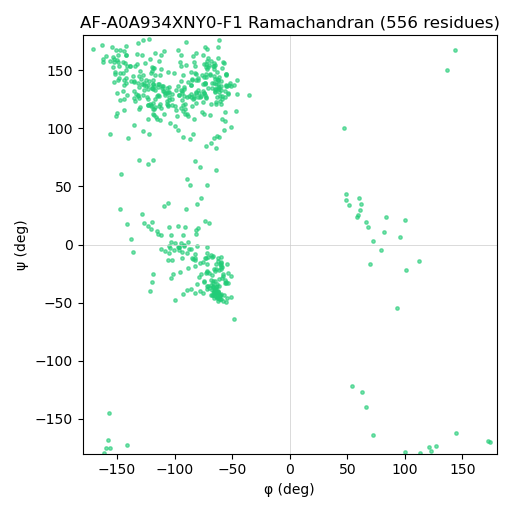 A O 1
ATOM 3414 N N . PRO A 1 441 ? 15.807 -10.404 -15.774 1.00 48.06 441 PRO A N 1
ATOM 3415 C CA . PRO A 1 441 ? 16.307 -10.035 -14.442 1.00 48.06 441 PRO A CA 1
ATOM 3416 C C . PRO A 1 441 ? 17.138 -8.739 -14.415 1.00 48.06 441 PRO A C 1
ATOM 3418 O O . PRO A 1 441 ? 17.311 -8.138 -13.365 1.00 48.06 441 PRO A O 1
ATOM 3421 N N . TRP A 1 442 ? 17.597 -8.290 -15.583 1.00 47.91 442 TRP A N 1
ATOM 3422 C CA . TRP A 1 442 ? 18.466 -7.138 -15.784 1.00 47.91 442 TRP A CA 1
ATOM 3423 C C . TRP A 1 442 ? 17.764 -5.876 -16.303 1.00 47.91 442 TRP A C 1
ATOM 3425 O O . TRP A 1 442 ? 18.449 -4.888 -16.517 1.00 47.91 442 TRP A O 1
ATOM 3435 N N . ASP A 1 443 ? 16.442 -5.871 -16.505 1.00 57.19 443 ASP A N 1
ATOM 3436 C CA . ASP A 1 443 ? 15.760 -4.755 -17.193 1.00 57.19 443 ASP A CA 1
ATOM 3437 C C . ASP A 1 443 ? 14.715 -4.042 -16.311 1.00 57.19 443 ASP A C 1
ATOM 3439 O O . ASP A 1 443 ? 14.437 -2.862 -16.502 1.00 57.19 443 ASP A O 1
ATOM 3443 N N . TYR A 1 444 ? 14.138 -4.704 -15.301 1.00 59.91 444 TYR A N 1
ATOM 3444 C CA . TYR A 1 444 ? 13.056 -4.111 -14.496 1.00 59.91 444 TYR A CA 1
ATOM 3445 C C . TYR A 1 444 ? 13.525 -3.007 -13.531 1.00 59.91 444 TYR A C 1
ATOM 3447 O O . TYR A 1 444 ? 12.733 -2.143 -13.158 1.00 59.91 444 TYR A O 1
ATOM 3455 N N . TRP A 1 445 ? 14.800 -3.002 -13.125 1.00 68.62 445 TRP A N 1
ATOM 3456 C CA . TRP A 1 445 ? 15.373 -1.946 -12.275 1.00 68.62 445 TRP A CA 1
ATOM 3457 C C . TRP A 1 445 ? 15.587 -0.631 -13.043 1.00 68.62 445 TRP A C 1
ATOM 3459 O O . TRP A 1 445 ? 15.805 0.404 -12.418 1.00 68.62 445 TRP A O 1
ATOM 3469 N N . LEU A 1 446 ? 15.474 -0.656 -14.377 1.00 74.12 446 LEU A N 1
ATOM 3470 C CA . LEU A 1 446 ? 15.398 0.525 -15.241 1.00 74.12 446 LEU A CA 1
ATOM 3471 C C . LEU A 1 446 ? 13.978 1.107 -15.317 1.00 74.12 446 LEU A C 1
ATOM 3473 O O . LEU A 1 446 ? 13.807 2.241 -15.755 1.00 74.12 446 LEU A O 1
ATOM 3477 N N . SER A 1 447 ? 12.960 0.369 -14.859 1.00 79.00 447 SER A N 1
ATOM 3478 C CA . SER A 1 447 ? 11.589 0.867 -14.772 1.00 79.00 447 SER A CA 1
ATOM 3479 C C . SER A 1 447 ? 11.342 1.567 -13.428 1.00 79.00 447 SER A C 1
ATOM 3481 O O . SER A 1 447 ? 11.713 1.038 -12.370 1.00 79.00 447 SER A O 1
ATOM 3483 N N . PRO A 1 448 ? 10.603 2.690 -13.419 1.00 81.81 448 PRO A N 1
ATOM 3484 C CA . PRO A 1 448 ? 10.091 3.299 -12.198 1.00 81.81 448 PRO A CA 1
ATOM 3485 C C . PRO A 1 448 ? 9.255 2.320 -11.375 1.00 81.81 448 PRO A C 1
ATOM 3487 O O . PRO A 1 448 ? 8.532 1.475 -11.916 1.00 81.81 448 PRO A O 1
ATOM 3490 N N . GLU A 1 449 ? 9.331 2.471 -10.059 1.00 86.50 449 GLU A N 1
ATOM 3491 C CA . GLU A 1 449 ? 8.793 1.510 -9.101 1.00 86.50 449 GLU A CA 1
ATOM 3492 C C . GLU A 1 449 ? 7.934 2.182 -8.036 1.00 86.50 449 GLU A C 1
ATOM 3494 O O . GLU A 1 449 ? 8.337 3.186 -7.445 1.00 86.50 449 GLU A O 1
ATOM 3499 N N . LEU A 1 450 ? 6.784 1.574 -7.746 1.00 92.12 450 LEU A N 1
ATOM 3500 C CA . LEU A 1 450 ? 5.980 1.841 -6.558 1.00 92.12 450 LEU A CA 1
ATOM 3501 C C . LEU A 1 450 ? 6.150 0.688 -5.570 1.00 92.12 450 LEU A C 1
ATOM 3503 O O . LEU A 1 450 ? 5.878 -0.467 -5.912 1.00 92.12 450 LEU A O 1
ATOM 3507 N N . ARG A 1 451 ? 6.558 1.006 -4.342 1.00 91.50 451 ARG A N 1
ATOM 3508 C CA . ARG A 1 451 ? 6.782 0.039 -3.264 1.00 91.50 451 ARG A CA 1
ATOM 3509 C C . ARG A 1 451 ? 5.784 0.265 -2.130 1.00 91.50 451 ARG A C 1
ATOM 3511 O O . ARG A 1 451 ? 5.541 1.398 -1.713 1.00 91.50 451 ARG A O 1
ATOM 3518 N N . TYR A 1 452 ? 5.218 -0.828 -1.622 1.00 95.19 452 TYR A N 1
ATOM 3519 C CA . TYR A 1 452 ? 4.265 -0.862 -0.509 1.00 95.19 452 TYR A CA 1
ATOM 3520 C C . TYR A 1 452 ? 4.837 -1.756 0.589 1.00 95.19 452 TYR A C 1
ATOM 3522 O O . TYR A 1 452 ? 4.677 -2.974 0.543 1.00 95.19 452 TYR A O 1
ATOM 3530 N N . ALA A 1 453 ? 5.519 -1.168 1.570 1.00 87.69 453 ALA A N 1
ATOM 3531 C CA . ALA A 1 453 ? 6.317 -1.910 2.546 1.00 87.69 453 ALA A CA 1
ATOM 3532 C C . ALA A 1 453 ? 5.495 -2.707 3.577 1.00 87.69 453 ALA A C 1
ATOM 3534 O O . ALA A 1 453 ? 6.033 -3.573 4.262 1.00 87.69 453 ALA A O 1
ATOM 3535 N N . ASN A 1 454 ? 4.200 -2.409 3.721 1.00 89.69 454 ASN A N 1
ATOM 3536 C CA . ASN A 1 454 ? 3.398 -2.863 4.856 1.00 89.69 454 ASN A CA 1
ATOM 3537 C C . ASN A 1 454 ? 2.083 -3.564 4.477 1.00 89.69 454 ASN A C 1
ATOM 3539 O O . ASN A 1 454 ? 1.146 -3.576 5.274 1.00 89.69 454 ASN A O 1
ATOM 3543 N N . VAL A 1 455 ? 1.981 -4.189 3.299 1.00 95.06 455 VAL A N 1
ATOM 3544 C CA . VAL A 1 455 ? 0.754 -4.910 2.911 1.00 95.06 455 VAL A CA 1
ATOM 3545 C C . VAL A 1 455 ? 0.531 -6.093 3.857 1.00 95.06 455 VAL A C 1
ATOM 3547 O O . VAL A 1 455 ? 1.380 -6.972 3.980 1.00 95.06 455 VAL A O 1
ATOM 3550 N N . SER A 1 456 ? -0.607 -6.120 4.556 1.00 92.50 456 SER A N 1
ATOM 3551 C CA . SER A 1 456 ? -0.833 -7.059 5.664 1.00 92.50 456 SER A CA 1
ATOM 3552 C C . SER A 1 456 ? -1.476 -8.365 5.200 1.00 92.50 456 SER A C 1
ATOM 3554 O O . SER A 1 456 ? -2.608 -8.359 4.728 1.00 92.50 456 SER A O 1
ATOM 3556 N N . PHE A 1 457 ? -0.830 -9.510 5.415 1.00 94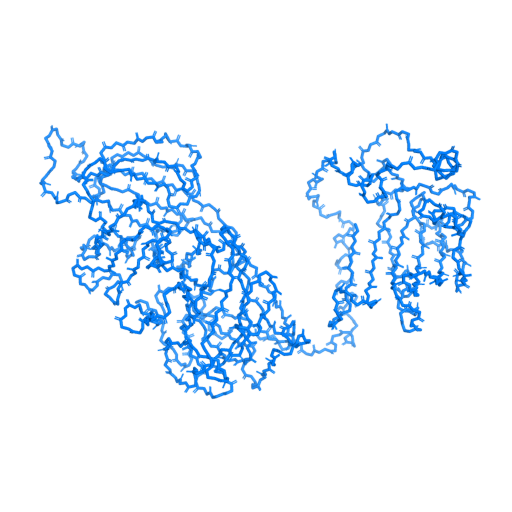.56 457 PHE A N 1
ATOM 3557 C CA . PHE A 1 457 ? -1.354 -10.848 5.116 1.00 94.56 457 PHE A CA 1
ATOM 3558 C C . PHE A 1 457 ? -1.638 -11.627 6.405 1.00 94.56 457 PHE A C 1
ATOM 3560 O O . PHE A 1 457 ? -0.818 -11.640 7.313 1.00 94.56 457 PHE A O 1
ATOM 3567 N N . LYS A 1 458 ? -2.798 -12.295 6.487 1.00 93.69 458 LYS A N 1
ATOM 3568 C CA . LYS A 1 458 ? -3.222 -13.093 7.665 1.00 93.69 458 LYS A CA 1
ATOM 3569 C C . LYS A 1 458 ? -3.104 -14.602 7.457 1.00 93.69 458 LYS A C 1
ATOM 3571 O O . LYS A 1 458 ? -3.485 -15.375 8.324 1.00 93.69 458 LYS A O 1
ATOM 3576 N N . GLN A 1 459 ? -2.678 -15.017 6.265 1.00 94.38 459 GLN A N 1
ATOM 3577 C CA . GLN A 1 459 ? -2.415 -16.411 5.930 1.00 94.38 459 GLN A CA 1
ATOM 3578 C C . GLN A 1 459 ? -1.309 -16.477 4.884 1.00 94.38 459 GLN A C 1
ATOM 3580 O O . GLN A 1 459 ? -1.405 -15.816 3.845 1.00 94.38 459 GLN A O 1
ATOM 3585 N N . THR A 1 460 ? -0.313 -17.321 5.143 1.00 95.19 460 THR A N 1
ATOM 3586 C CA . THR A 1 460 ? 0.691 -17.722 4.155 1.00 95.19 460 THR A CA 1
ATOM 3587 C C . THR A 1 460 ? 0.030 -18.459 2.989 1.00 95.19 460 THR A C 1
ATOM 3589 O O . THR A 1 460 ? -0.895 -19.259 3.173 1.00 95.19 460 THR A O 1
ATOM 3592 N N . GLY A 1 461 ? 0.516 -18.214 1.777 1.00 94.69 461 GLY A N 1
ATOM 3593 C CA . GLY A 1 461 ? 0.172 -18.988 0.593 1.00 94.69 461 GLY A CA 1
ATOM 3594 C C . GLY A 1 461 ? 0.097 -18.145 -0.671 1.00 94.69 461 GLY A C 1
ATOM 3595 O O . GLY A 1 461 ? 0.599 -17.026 -0.734 1.00 94.69 461 GLY A O 1
ATOM 3596 N N . ARG A 1 462 ? -0.560 -18.712 -1.682 1.00 96.81 462 ARG A N 1
ATOM 3597 C CA . ARG A 1 462 ? -0.720 -18.098 -2.997 1.00 96.81 462 ARG A CA 1
ATOM 3598 C C . ARG A 1 462 ? -1.845 -17.075 -3.028 1.00 96.81 462 ARG A C 1
ATOM 3600 O O . ARG A 1 462 ? -2.979 -17.402 -2.678 1.00 96.81 462 ARG A O 1
ATOM 3607 N N . TYR A 1 463 ? -1.546 -15.891 -3.544 1.00 98.12 463 TYR A N 1
ATOM 3608 C CA . TYR A 1 463 ? -2.512 -14.842 -3.837 1.00 98.12 463 TYR A CA 1
ATOM 3609 C C . TYR A 1 463 ? -2.462 -14.510 -5.328 1.00 98.12 463 TYR A C 1
ATOM 3611 O O . TYR A 1 463 ? -1.432 -14.104 -5.861 1.00 98.12 463 TYR A O 1
ATOM 3619 N N . TYR A 1 464 ? -3.590 -14.694 -6.003 1.00 98.19 464 TYR A N 1
ATOM 3620 C CA . TYR A 1 464 ? -3.789 -14.312 -7.393 1.00 98.19 464 TYR A CA 1
ATOM 3621 C C . TYR A 1 464 ? -3.936 -12.801 -7.505 1.00 98.19 464 TYR A C 1
ATOM 3623 O O . TYR A 1 464 ? -4.620 -12.180 -6.686 1.00 98.19 464 TYR A O 1
ATOM 3631 N N . ILE A 1 465 ? -3.315 -12.246 -8.539 1.00 98.25 465 ILE A N 1
ATOM 3632 C CA . ILE A 1 465 ? -3.254 -10.808 -8.782 1.00 98.25 465 ILE A CA 1
ATOM 3633 C C . ILE A 1 465 ? -4.355 -10.418 -9.760 1.00 98.25 465 ILE A C 1
ATOM 3635 O O . ILE A 1 465 ? -4.458 -10.988 -10.847 1.00 98.25 465 ILE A O 1
ATOM 3639 N N . TRP A 1 466 ? -5.140 -9.418 -9.394 1.00 98.12 466 TRP A N 1
ATOM 3640 C CA . TRP A 1 466 ? -5.997 -8.662 -10.295 1.00 98.12 466 TRP A CA 1
ATOM 3641 C C . TRP A 1 466 ? -5.533 -7.212 -10.295 1.00 98.12 466 TRP A C 1
ATOM 3643 O O . TRP A 1 466 ? -5.350 -6.644 -9.220 1.00 98.12 466 TRP A O 1
ATOM 3653 N N . VAL A 1 467 ? -5.379 -6.600 -11.465 1.00 97.81 467 VAL A N 1
ATOM 3654 C CA . VAL A 1 467 ? -5.127 -5.156 -11.558 1.00 97.81 467 VAL A CA 1
ATOM 3655 C C . VAL A 1 467 ? -6.265 -4.504 -12.326 1.00 97.81 467 VAL A C 1
ATOM 3657 O O . VAL A 1 467 ? -6.744 -5.025 -13.334 1.00 97.81 467 VAL A O 1
ATOM 3660 N N . CYS A 1 468 ? -6.747 -3.395 -11.785 1.00 96.31 468 CYS A N 1
ATOM 3661 C CA . CYS A 1 468 ? -7.641 -2.473 -12.448 1.00 96.31 468 CYS A CA 1
ATOM 3662 C C . CYS A 1 468 ? -6.774 -1.466 -13.199 1.00 96.31 468 CYS A C 1
ATOM 3664 O O . CYS A 1 468 ? -6.075 -0.664 -12.573 1.00 96.31 468 CYS A O 1
ATOM 3666 N N . GLY A 1 469 ? -6.792 -1.542 -14.526 1.00 95.69 469 GLY A N 1
ATOM 3667 C CA . GLY A 1 469 ? -5.893 -0.767 -15.371 1.00 95.69 469 GLY A CA 1
ATOM 3668 C C . GLY A 1 469 ? -6.524 -0.284 -16.671 1.00 95.69 469 GLY A C 1
ATOM 3669 O O . GLY A 1 469 ? -7.613 -0.727 -17.054 1.00 95.69 469 GLY A O 1
ATOM 3670 N N . LEU A 1 470 ? -5.826 0.645 -17.325 1.00 94.62 470 LEU A N 1
ATOM 3671 C CA . LEU A 1 470 ? -6.197 1.269 -18.596 1.00 94.62 470 LEU A CA 1
ATOM 3672 C C . LEU A 1 470 ? -4.922 1.675 -19.351 1.00 94.62 470 LEU A C 1
ATOM 3674 O O . LEU A 1 470 ? -4.235 2.614 -18.951 1.00 94.62 470 LEU A O 1
ATOM 3678 N N . GLY A 1 471 ? -4.633 0.994 -20.459 1.00 92.19 471 GLY A N 1
ATOM 3679 C CA . GLY A 1 471 ? -3.512 1.334 -21.338 1.00 92.19 471 GLY A CA 1
ATOM 3680 C C . GLY A 1 471 ? -3.899 2.261 -22.486 1.00 92.19 471 GLY A C 1
ATOM 3681 O O . GLY A 1 471 ? -3.241 3.257 -22.748 1.00 92.19 471 GLY A O 1
ATOM 3682 N N . GLY A 1 472 ? -5.040 2.012 -23.130 1.00 89.69 472 GLY A N 1
ATOM 3683 C CA . GLY A 1 472 ? -5.452 2.738 -24.336 1.00 89.69 472 GLY A CA 1
ATOM 3684 C C . GLY A 1 472 ? -5.003 2.017 -25.604 1.00 89.69 472 GLY A C 1
ATOM 3685 O O . GLY A 1 472 ? -5.858 1.660 -26.416 1.00 89.69 472 GLY A O 1
ATOM 3686 N N . THR A 1 473 ? -3.706 1.723 -25.729 1.00 88.62 473 THR A N 1
ATOM 3687 C CA . THR A 1 473 ? -3.128 0.946 -26.839 1.00 88.62 473 THR A CA 1
ATOM 3688 C C . THR A 1 473 ? -2.385 -0.298 -26.343 1.00 88.62 473 THR A C 1
ATOM 3690 O O . THR A 1 473 ? -2.306 -0.532 -25.143 1.00 88.62 473 THR A O 1
ATOM 3693 N N . VAL A 1 474 ? -1.879 -1.122 -27.267 1.00 88.75 474 VAL A N 1
ATOM 3694 C CA . VAL A 1 474 ? -1.053 -2.305 -26.953 1.00 88.75 474 VAL A CA 1
ATOM 3695 C C . VAL A 1 474 ? 0.365 -1.961 -26.497 1.00 88.75 474 VAL A C 1
ATOM 3697 O O . VAL A 1 474 ? 1.051 -2.852 -26.029 1.00 88.75 474 VAL A O 1
ATOM 3700 N N . ASN A 1 475 ? 0.794 -0.706 -26.653 1.00 87.50 475 ASN A N 1
ATOM 3701 C CA . ASN A 1 475 ? 2.109 -0.243 -26.212 1.00 87.50 475 ASN A CA 1
ATOM 3702 C C . ASN A 1 475 ? 2.063 0.391 -24.817 1.00 87.50 475 ASN A C 1
ATOM 3704 O O . ASN A 1 475 ? 3.090 0.857 -24.361 1.00 87.50 475 ASN A O 1
ATOM 3708 N N . ASP A 1 476 ? 0.888 0.431 -24.181 1.00 90.44 476 ASP A N 1
ATOM 3709 C CA . ASP A 1 476 ? 0.648 1.092 -22.892 1.00 90.44 476 ASP A CA 1
ATOM 3710 C C . ASP A 1 476 ? -0.001 0.127 -21.886 1.00 90.44 476 ASP A C 1
ATOM 3712 O O . ASP A 1 476 ? -0.725 0.522 -20.974 1.00 90.44 476 ASP A O 1
ATOM 3716 N N . ASP A 1 477 ? 0.087 -1.172 -22.141 1.00 94.75 477 ASP A N 1
ATOM 3717 C CA . ASP A 1 477 ? -0.955 -2.135 -21.797 1.00 94.75 477 ASP A CA 1
ATOM 3718 C C . ASP A 1 477 ? -0.499 -3.146 -20.749 1.00 94.75 477 ASP A C 1
ATOM 3720 O O . ASP A 1 477 ? -1.212 -4.111 -20.458 1.00 94.75 477 ASP A O 1
ATOM 3724 N N . SER A 1 478 ? 0.674 -2.925 -20.156 1.00 95.81 478 SER A N 1
ATOM 3725 C CA . SER A 1 478 ? 1.298 -3.924 -19.309 1.00 95.81 478 SER A CA 1
ATOM 3726 C C . SER A 1 478 ? 2.163 -3.377 -18.173 1.00 95.81 478 SER A C 1
ATOM 3728 O O . SER A 1 478 ? 2.671 -2.256 -18.179 1.00 95.81 478 SER A O 1
ATOM 3730 N N . LEU A 1 479 ? 2.321 -4.215 -17.148 1.00 96.94 479 LEU A N 1
ATOM 3731 C CA . LEU A 1 479 ? 3.068 -3.923 -15.926 1.00 96.94 479 LEU A CA 1
ATOM 3732 C C . LEU A 1 479 ? 3.745 -5.174 -15.354 1.00 96.94 479 LEU A C 1
ATOM 3734 O O . LEU A 1 479 ? 3.414 -6.313 -15.710 1.00 96.94 479 LEU A O 1
ATOM 3738 N N . HIS A 1 480 ? 4.654 -4.964 -14.407 1.00 94.94 480 HIS A N 1
ATOM 3739 C CA . HIS A 1 480 ? 5.212 -6.015 -13.563 1.00 94.94 480 HIS A CA 1
ATOM 3740 C C . HIS A 1 480 ? 4.773 -5.831 -12.117 1.00 94.94 480 HIS A C 1
ATOM 3742 O O . HIS A 1 480 ? 4.649 -4.714 -11.619 1.00 94.94 480 HIS A O 1
ATOM 3748 N N . MET A 1 481 ? 4.581 -6.948 -11.424 1.00 95.25 481 MET A N 1
ATOM 3749 C CA . MET A 1 481 ? 4.416 -6.970 -9.980 1.00 95.25 481 MET A CA 1
ATOM 3750 C C . MET A 1 481 ? 5.415 -7.920 -9.339 1.00 95.25 481 MET A C 1
ATOM 3752 O O . MET A 1 481 ? 5.880 -8.881 -9.957 1.00 95.25 481 MET A O 1
ATOM 3756 N N . GLY A 1 482 ? 5.701 -7.675 -8.069 1.00 91.69 482 GLY A N 1
ATOM 3757 C CA . GLY A 1 482 ? 6.627 -8.480 -7.290 1.00 91.69 482 GLY A CA 1
ATOM 3758 C C . GLY A 1 482 ? 6.367 -8.389 -5.799 1.00 91.69 482 GLY A C 1
ATOM 3759 O O . GLY A 1 482 ? 5.388 -7.789 -5.346 1.00 91.69 482 GLY A O 1
ATOM 3760 N N . ARG A 1 483 ? 7.258 -9.030 -5.053 1.00 88.19 483 ARG A N 1
ATOM 3761 C CA . ARG A 1 483 ? 7.325 -8.961 -3.594 1.00 88.19 483 ARG A CA 1
ATOM 3762 C C . ARG A 1 483 ? 8.784 -8.921 -3.176 1.00 88.19 483 ARG A C 1
ATOM 3764 O O . ARG A 1 483 ? 9.615 -9.474 -3.898 1.00 88.19 483 ARG A O 1
ATOM 3771 N N . ASP A 1 484 ? 9.048 -8.342 -2.012 1.00 82.69 484 ASP A N 1
ATOM 3772 C CA . ASP A 1 484 ? 10.391 -8.282 -1.422 1.00 82.69 484 ASP A CA 1
ATOM 3773 C C . ASP A 1 484 ? 11.437 -7.788 -2.444 1.00 82.69 484 ASP A C 1
ATOM 3775 O O . ASP A 1 484 ? 12.504 -8.372 -2.603 1.00 82.69 484 ASP A O 1
ATOM 3779 N N . ASP A 1 485 ? 11.059 -6.742 -3.191 1.00 80.94 485 ASP A N 1
ATOM 3780 C CA . ASP A 1 485 ? 11.886 -6.029 -4.175 1.00 80.94 485 ASP A CA 1
ATOM 3781 C C . ASP A 1 485 ? 12.291 -6.852 -5.413 1.00 80.94 485 ASP A C 1
ATOM 3783 O O . ASP A 1 485 ? 13.196 -6.477 -6.159 1.00 80.94 485 ASP A O 1
ATOM 3787 N N . TYR A 1 486 ? 11.566 -7.946 -5.689 1.00 80.19 486 TYR A N 1
ATOM 3788 C CA . TYR A 1 486 ? 11.834 -8.824 -6.830 1.00 80.19 486 TYR A CA 1
ATOM 3789 C C . TYR A 1 486 ? 10.579 -9.148 -7.678 1.00 80.19 486 TYR A C 1
ATOM 3791 O O . TYR A 1 486 ? 9.576 -9.653 -7.147 1.00 80.19 486 TYR A O 1
ATOM 3799 N N . PRO A 1 487 ? 10.600 -8.919 -9.011 1.00 80.50 487 PRO A N 1
ATOM 3800 C CA . PRO A 1 487 ? 9.535 -9.322 -9.927 1.00 80.50 487 PRO A CA 1
ATOM 3801 C C . PRO A 1 487 ? 9.708 -10.778 -10.368 1.00 80.50 487 PRO A C 1
ATOM 3803 O O . PRO A 1 487 ? 10.391 -11.100 -11.337 1.00 80.50 487 PRO A O 1
ATOM 3806 N N . TYR A 1 488 ? 9.031 -11.684 -9.671 1.00 85.12 488 TYR A N 1
ATOM 3807 C CA . TYR A 1 488 ? 9.060 -13.106 -10.003 1.00 85.12 488 TYR A CA 1
ATOM 3808 C C . TYR A 1 488 ? 8.403 -13.404 -11.362 1.00 85.12 488 TYR A C 1
ATOM 3810 O O . TYR A 1 488 ? 7.433 -12.760 -11.773 1.00 85.12 488 TYR A O 1
ATOM 3818 N N . ASP A 1 489 ? 8.837 -14.496 -12.002 1.00 87.94 489 ASP A N 1
ATOM 3819 C CA . ASP A 1 489 ? 8.213 -15.049 -13.215 1.00 87.94 489 ASP A CA 1
ATOM 3820 C C . ASP A 1 489 ? 6.697 -15.251 -13.085 1.00 87.94 489 ASP A C 1
ATOM 3822 O O . ASP A 1 489 ? 5.962 -15.219 -14.073 1.00 87.94 489 ASP A O 1
ATOM 3826 N N . THR A 1 490 ? 6.201 -15.453 -11.868 1.00 92.19 490 THR A N 1
ATOM 3827 C CA . THR A 1 490 ? 4.783 -15.670 -11.571 1.00 92.19 490 THR A CA 1
ATOM 3828 C C . THR A 1 490 ? 3.945 -14.391 -11.641 1.00 92.19 490 THR A C 1
ATOM 3830 O O . THR A 1 490 ? 2.721 -14.485 -11.715 1.00 92.19 490 THR A O 1
ATOM 3833 N N . SER A 1 491 ? 4.570 -13.210 -11.641 1.00 92.38 491 SER A N 1
ATOM 3834 C CA . SER A 1 491 ? 3.904 -11.906 -11.501 1.00 92.38 491 SER A CA 1
ATOM 3835 C C . SER A 1 491 ? 4.432 -10.803 -12.431 1.00 92.38 491 SER A C 1
ATOM 3837 O O . SER A 1 491 ? 3.961 -9.669 -12.359 1.00 92.38 491 SER A O 1
ATOM 3839 N N . ARG A 1 492 ? 5.359 -11.116 -13.341 1.00 90.88 492 ARG A N 1
ATOM 3840 C CA . ARG A 1 492 ? 5.784 -10.216 -14.426 1.00 90.88 492 ARG A CA 1
ATOM 3841 C C . ARG A 1 492 ? 4.864 -10.269 -15.654 1.00 90.88 492 ARG A C 1
ATOM 3843 O O . ARG A 1 492 ? 4.158 -11.256 -15.836 1.00 90.88 492 ARG A O 1
ATOM 3850 N N . GLU A 1 493 ? 4.930 -9.256 -16.525 1.00 93.25 493 GLU A N 1
ATOM 3851 C CA . GLU A 1 493 ? 4.277 -9.241 -17.851 1.00 93.25 493 GLU A CA 1
ATOM 3852 C C . GLU A 1 493 ? 2.754 -9.391 -17.761 1.00 93.25 493 GLU A C 1
ATOM 3854 O O . GLU A 1 493 ? 2.127 -10.113 -18.540 1.00 93.25 493 GLU A O 1
ATOM 3859 N N . ILE A 1 494 ? 2.160 -8.732 -16.767 1.00 96.81 494 ILE A N 1
ATOM 3860 C CA . ILE A 1 494 ? 0.710 -8.644 -16.610 1.00 96.81 494 ILE A CA 1
ATOM 3861 C C . ILE A 1 494 ? 0.202 -7.676 -17.679 1.00 96.81 494 ILE A C 1
ATOM 3863 O O . ILE A 1 494 ? 0.725 -6.573 -17.785 1.00 96.81 494 ILE A O 1
ATOM 3867 N N . THR A 1 495 ? -0.793 -8.083 -18.464 1.00 97.00 495 THR A N 1
ATOM 3868 C CA . THR A 1 495 ? -1.225 -7.387 -19.694 1.00 97.00 495 THR A CA 1
ATOM 3869 C C . THR A 1 495 ? -2.754 -7.423 -19.845 1.00 97.00 495 THR A C 1
ATOM 3871 O O . THR A 1 495 ? -3.474 -7.894 -18.956 1.00 97.00 495 THR A O 1
ATOM 3874 N N . GLY A 1 496 ? -3.263 -6.961 -20.989 1.00 95.62 496 GLY A N 1
ATOM 3875 C CA . GLY A 1 496 ? -4.666 -7.031 -21.381 1.00 95.62 496 GLY A CA 1
ATOM 3876 C C . GLY A 1 496 ? -5.414 -5.723 -21.156 1.00 95.62 496 GLY A C 1
ATOM 3877 O O . GLY A 1 496 ? -6.650 -5.746 -21.059 1.00 95.62 496 GLY A O 1
ATOM 3878 N N . TYR A 1 497 ? -4.690 -4.605 -21.060 1.00 96.44 497 TYR A N 1
ATOM 3879 C CA . TYR A 1 497 ? -5.237 -3.278 -20.773 1.00 96.44 497 TYR A CA 1
ATOM 3880 C C . TYR A 1 497 ? -5.333 -2.373 -22.010 1.00 96.44 497 TYR A C 1
ATOM 3882 O O . TYR A 1 497 ? -5.725 -1.217 -21.856 1.00 96.44 497 TYR A O 1
ATOM 3890 N N . ALA A 1 498 ? -5.087 -2.883 -23.226 1.00 92.12 498 ALA A N 1
ATOM 3891 C CA . ALA A 1 498 ? -5.243 -2.169 -24.504 1.00 92.12 498 ALA A CA 1
ATOM 3892 C C . ALA A 1 498 ? -6.708 -1.757 -24.824 1.00 92.12 498 ALA A C 1
ATOM 3894 O O . ALA A 1 498 ? -7.357 -2.288 -25.725 1.00 92.12 498 ALA A O 1
ATOM 3895 N N . SER A 1 499 ? -7.297 -0.877 -24.008 1.00 88.19 499 SER A N 1
ATOM 3896 C CA . SER A 1 499 ? -8.563 -0.155 -24.222 1.00 88.19 499 SER A CA 1
ATOM 3897 C C . SER A 1 499 ? -8.505 1.206 -23.563 1.00 88.19 499 SER A C 1
ATOM 3899 O O . SER A 1 499 ? -7.929 1.346 -22.487 1.00 88.19 499 SER A O 1
ATOM 3901 N N . ALA A 1 500 ? -9.286 2.139 -24.096 1.00 87.94 500 ALA A N 1
ATOM 3902 C CA . ALA A 1 500 ? -9.635 3.400 -23.448 1.00 87.94 500 ALA A CA 1
ATOM 3903 C C . ALA A 1 500 ? -10.719 3.246 -22.352 1.00 87.94 500 ALA A C 1
ATOM 3905 O O . ALA A 1 500 ? -11.646 4.043 -22.269 1.00 87.94 500 ALA A O 1
ATOM 3906 N N . ALA A 1 501 ? -10.657 2.182 -21.548 1.00 90.25 501 ALA A N 1
ATOM 3907 C CA . ALA A 1 501 ? -11.609 1.922 -20.469 1.00 90.25 501 ALA A CA 1
ATOM 3908 C C . ALA A 1 501 ? -10.940 1.177 -19.311 1.00 90.25 501 ALA A C 1
ATOM 3910 O O . ALA A 1 501 ? -10.129 0.275 -19.537 1.00 90.25 501 ALA A O 1
ATOM 3911 N N . TRP A 1 502 ? -11.325 1.537 -18.084 1.00 93.50 502 TRP A N 1
ATOM 3912 C CA . TRP A 1 502 ? -10.923 0.838 -16.868 1.00 93.50 502 TRP A CA 1
ATOM 3913 C C . TRP A 1 502 ? -11.447 -0.592 -16.881 1.00 93.50 502 TRP A C 1
ATOM 3915 O O . TRP A 1 502 ? -12.647 -0.826 -17.045 1.00 93.50 502 TRP A O 1
ATOM 3925 N N . ARG A 1 503 ? -10.552 -1.557 -16.681 1.00 94.12 503 ARG A N 1
ATOM 3926 C CA . ARG A 1 503 ? -10.935 -2.962 -16.567 1.00 94.12 503 ARG A CA 1
ATOM 3927 C C . ARG A 1 503 ? -10.069 -3.719 -15.577 1.00 94.12 503 ARG A C 1
ATOM 3929 O O . ARG A 1 503 ? -8.875 -3.466 -15.442 1.00 94.12 503 ARG A O 1
ATOM 3936 N N . TRP A 1 504 ? -10.687 -4.699 -14.934 1.00 96.62 504 TRP A N 1
ATOM 3937 C CA . TRP A 1 504 ? -9.973 -5.714 -14.178 1.00 96.62 504 TRP A CA 1
ATOM 3938 C C . TRP A 1 504 ? -9.388 -6.762 -15.124 1.00 96.62 504 TRP A C 1
ATOM 3940 O O . TRP A 1 504 ? -10.120 -7.326 -15.938 1.00 96.62 504 TRP A O 1
ATOM 3950 N N . GLN A 1 505 ? -8.101 -7.072 -14.978 1.00 96.88 505 GLN A N 1
ATOM 3951 C CA . GLN A 1 505 ? -7.467 -8.219 -15.631 1.00 96.88 505 GLN A CA 1
ATOM 3952 C C . GLN A 1 505 ? -6.613 -9.021 -14.649 1.00 96.88 505 GLN A C 1
ATOM 3954 O O . GLN A 1 505 ? -6.141 -8.523 -13.627 1.00 96.88 505 GLN A O 1
ATOM 3959 N N . SER A 1 506 ? -6.434 -10.297 -14.981 1.00 97.50 506 SER A N 1
ATOM 3960 C CA . SER A 1 506 ? -5.600 -11.259 -14.255 1.00 97.50 506 SER A CA 1
ATOM 3961 C C . SER A 1 506 ? -4.988 -12.222 -15.267 1.00 97.50 506 SER A C 1
ATOM 3963 O O . SER A 1 506 ? -5.258 -13.423 -15.264 1.00 97.50 506 SER A O 1
ATOM 3965 N N . ILE A 1 507 ? -4.205 -11.672 -16.193 1.00 97.06 507 ILE A N 1
ATOM 3966 C CA . ILE A 1 507 ? -3.580 -12.432 -17.272 1.00 97.06 507 ILE A CA 1
ATOM 3967 C C . ILE A 1 507 ? -2.170 -11.910 -17.546 1.00 97.06 507 ILE A C 1
ATOM 3969 O O . ILE A 1 507 ? -1.916 -10.707 -17.512 1.00 97.06 507 ILE A O 1
ATOM 3973 N N . LYS A 1 508 ? -1.249 -12.841 -17.776 1.00 96.12 508 LYS A N 1
ATOM 3974 C CA . LYS A 1 508 ? 0.101 -12.584 -18.271 1.00 96.12 508 LYS A CA 1
ATOM 3975 C C . LYS A 1 508 ? 0.143 -12.723 -19.791 1.00 96.12 508 LYS A C 1
ATOM 3977 O O . LYS A 1 508 ? -0.708 -13.396 -20.369 1.00 96.12 508 LYS A O 1
ATOM 3982 N N . MET A 1 509 ? 1.181 -12.196 -20.433 1.00 94.44 509 MET A N 1
ATOM 3983 C CA . MET A 1 509 ? 1.374 -12.299 -21.891 1.00 94.44 509 MET A CA 1
ATOM 3984 C C . MET A 1 509 ? 1.364 -13.733 -22.429 1.00 94.44 509 MET A C 1
ATOM 3986 O O . MET A 1 509 ? 0.851 -13.994 -23.512 1.00 94.44 509 MET A O 1
ATOM 3990 N N . ASN A 1 510 ? 1.858 -14.689 -21.644 1.00 94.50 510 ASN A N 1
ATOM 3991 C CA . ASN A 1 510 ? 1.831 -16.109 -21.996 1.00 94.50 510 ASN A CA 1
ATOM 3992 C C . ASN A 1 510 ? 0.479 -16.805 -21.711 1.00 94.50 510 ASN A C 1
ATOM 3994 O O . ASN A 1 510 ? 0.402 -18.032 -21.749 1.00 94.50 510 ASN A O 1
ATOM 3998 N N . GLY A 1 511 ? -0.568 -16.052 -21.363 1.00 96.06 511 GLY A N 1
ATOM 3999 C CA . GLY A 1 511 ? -1.903 -16.553 -21.032 1.00 96.06 511 GLY A CA 1
ATOM 4000 C C . GLY A 1 511 ? -2.052 -17.115 -19.614 1.00 96.06 511 GLY A C 1
ATOM 4001 O O . GLY A 1 511 ? -3.163 -17.462 -19.212 1.00 96.06 511 GLY A O 1
ATOM 4002 N N . ALA A 1 512 ? -0.971 -17.206 -18.832 1.00 96.19 512 ALA A N 1
ATOM 4003 C CA . ALA A 1 512 ? -1.042 -17.684 -17.456 1.00 96.19 512 ALA A CA 1
ATOM 4004 C C . ALA A 1 512 ? -1.662 -16.634 -16.525 1.00 96.19 512 ALA A C 1
ATOM 4006 O O . ALA A 1 512 ? -1.584 -15.429 -16.760 1.00 96.19 512 ALA A O 1
ATOM 4007 N N . ARG A 1 513 ? -2.242 -17.093 -15.415 1.00 96.88 513 ARG A N 1
ATOM 4008 C CA . ARG A 1 513 ? -2.771 -16.203 -14.381 1.00 96.88 513 ARG A CA 1
ATOM 4009 C C . ARG A 1 513 ? -1.656 -15.747 -13.430 1.00 96.88 513 ARG A C 1
ATOM 4011 O O . ARG A 1 513 ? -0.982 -16.618 -12.875 1.00 96.88 513 ARG A O 1
ATOM 4018 N N . PRO A 1 514 ? -1.477 -14.436 -13.188 1.00 97.81 514 PRO A N 1
ATOM 4019 C CA . PRO A 1 514 ? -0.425 -13.944 -12.313 1.00 97.81 514 PRO A CA 1
ATOM 4020 C C . PRO A 1 514 ? -0.734 -14.192 -10.830 1.00 97.81 514 PRO A C 1
ATOM 4022 O O . PRO A 1 514 ? -1.887 -14.100 -10.388 1.00 97.81 514 PRO A O 1
ATOM 4025 N N . TYR A 1 515 ? 0.304 -14.495 -10.049 1.00 97.88 515 TYR A N 1
ATOM 4026 C CA . TYR A 1 515 ? 0.204 -14.719 -8.607 1.00 97.88 515 TYR A CA 1
ATOM 4027 C C . TYR A 1 515 ? 1.502 -14.394 -7.852 1.00 97.88 515 TYR A C 1
ATOM 4029 O O . TYR A 1 515 ? 2.597 -14.409 -8.418 1.00 97.88 515 TYR A O 1
ATOM 4037 N N . LEU A 1 516 ? 1.362 -14.170 -6.544 1.00 96.88 516 LEU A N 1
ATOM 4038 C CA . LEU A 1 516 ? 2.447 -14.072 -5.568 1.00 96.88 516 LEU A CA 1
ATOM 4039 C C . LEU A 1 516 ? 2.286 -15.172 -4.516 1.00 96.88 516 LEU A C 1
ATOM 4041 O O . LEU A 1 516 ? 1.177 -15.415 -4.041 1.00 96.88 516 LEU A O 1
ATOM 4045 N N . ASP A 1 517 ? 3.386 -15.805 -4.122 1.00 95.69 517 ASP A N 1
ATOM 4046 C CA . ASP A 1 517 ? 3.420 -16.674 -2.947 1.00 95.69 517 ASP A CA 1
ATOM 4047 C C . ASP A 1 517 ? 3.975 -15.850 -1.778 1.00 95.69 517 ASP A C 1
ATOM 4049 O O . ASP A 1 517 ? 5.138 -15.462 -1.788 1.00 95.69 517 ASP A O 1
ATOM 4053 N N . VAL A 1 518 ? 3.136 -15.522 -0.796 1.00 93.81 518 VAL A N 1
ATOM 4054 C CA . VAL A 1 518 ? 3.475 -14.601 0.304 1.00 93.81 518 VAL A CA 1
ATOM 4055 C C . VAL A 1 518 ? 3.353 -15.303 1.649 1.00 93.81 518 VAL A C 1
ATOM 4057 O O . VAL A 1 518 ? 2.504 -16.177 1.838 1.00 93.81 518 VAL A O 1
ATOM 4060 N N . SER A 1 519 ? 4.198 -14.918 2.600 1.00 92.69 519 SER A N 1
ATOM 4061 C CA . SER A 1 519 ? 4.090 -15.361 3.989 1.00 92.69 519 SER A CA 1
ATOM 4062 C C . SER A 1 519 ? 3.215 -14.416 4.815 1.00 92.69 519 SER A C 1
ATOM 4064 O O . SER A 1 519 ? 3.047 -13.246 4.478 1.00 92.69 519 SER A O 1
ATOM 4066 N N . GLU A 1 520 ? 2.623 -14.941 5.887 1.00 92.81 520 GLU A N 1
ATOM 4067 C CA . GLU A 1 520 ? 1.823 -14.168 6.839 1.00 92.81 520 GLU A CA 1
ATOM 4068 C C . GLU A 1 520 ? 2.636 -13.040 7.495 1.00 92.81 520 GLU A C 1
ATOM 4070 O O . GLU A 1 520 ? 3.797 -13.226 7.862 1.00 92.81 520 GLU A O 1
ATOM 4075 N N . GLY A 1 521 ? 2.005 -11.881 7.683 1.00 91.75 521 GLY A N 1
ATOM 4076 C CA . GLY A 1 521 ? 2.607 -10.670 8.231 1.00 91.75 521 GLY A CA 1
ATOM 4077 C C . GLY A 1 521 ? 2.516 -9.493 7.263 1.00 91.75 521 GLY A C 1
ATOM 4078 O O . GLY A 1 521 ? 1.873 -9.573 6.218 1.00 91.75 521 GLY A O 1
ATOM 4079 N N . GLU A 1 522 ? 3.136 -8.377 7.630 1.00 90.81 522 GLU A N 1
ATOM 4080 C CA . GLU A 1 522 ? 3.333 -7.256 6.709 1.00 90.81 522 GLU A CA 1
ATOM 4081 C C . GLU A 1 522 ? 4.452 -7.598 5.719 1.00 90.81 522 GLU A C 1
ATOM 4083 O O . GLU A 1 522 ? 5.494 -8.126 6.117 1.00 90.81 522 GLU A O 1
ATOM 4088 N N . ARG A 1 523 ? 4.210 -7.374 4.426 1.00 92.62 523 ARG A N 1
ATOM 4089 C CA . ARG A 1 523 ? 5.144 -7.699 3.345 1.00 92.62 523 ARG A CA 1
ATOM 4090 C C . ARG A 1 523 ? 5.268 -6.558 2.356 1.00 92.62 523 ARG A C 1
ATOM 4092 O O . ARG A 1 523 ? 4.322 -5.792 2.158 1.00 92.62 523 ARG A O 1
ATOM 4099 N N . VAL A 1 524 ? 6.428 -6.525 1.711 1.00 92.38 524 VAL A N 1
ATOM 4100 C CA . VAL A 1 524 ? 6.716 -5.609 0.620 1.00 92.38 524 VAL A CA 1
ATOM 4101 C C . VAL A 1 524 ? 6.058 -6.135 -0.649 1.00 92.38 524 VAL A C 1
ATOM 4103 O O . VAL A 1 524 ? 6.263 -7.286 -1.035 1.00 92.38 524 VAL A O 1
ATOM 4106 N N . ILE A 1 525 ? 5.266 -5.286 -1.295 1.00 97.12 525 ILE A N 1
ATOM 4107 C CA . ILE A 1 525 ? 4.728 -5.514 -2.637 1.00 97.12 525 ILE A CA 1
ATOM 4108 C C . ILE A 1 525 ? 5.253 -4.404 -3.538 1.00 97.12 525 ILE A C 1
ATOM 4110 O O . ILE A 1 525 ? 5.331 -3.250 -3.117 1.00 97.12 525 ILE A O 1
ATOM 4114 N N . ASN A 1 526 ? 5.590 -4.750 -4.774 1.00 93.88 526 ASN A N 1
ATOM 4115 C CA . ASN A 1 526 ? 6.205 -3.833 -5.726 1.00 93.88 526 ASN A CA 1
ATOM 4116 C C . ASN A 1 526 ? 5.407 -3.831 -7.034 1.00 93.88 526 ASN A C 1
ATOM 4118 O O . ASN A 1 526 ? 4.855 -4.863 -7.440 1.00 93.88 526 ASN A O 1
ATOM 4122 N N . ILE A 1 527 ? 5.354 -2.674 -7.689 1.00 96.62 527 ILE A N 1
ATOM 4123 C CA . ILE A 1 527 ? 4.763 -2.492 -9.016 1.00 96.62 527 ILE A CA 1
ATOM 4124 C C . ILE A 1 527 ? 5.748 -1.701 -9.876 1.00 96.62 527 ILE A C 1
ATOM 4126 O O . ILE A 1 527 ? 6.163 -0.608 -9.495 1.00 96.62 527 ILE A O 1
ATOM 4130 N N . TRP A 1 528 ? 6.061 -2.228 -11.055 1.00 94.12 528 TRP A N 1
ATOM 4131 C CA . TRP A 1 528 ? 6.844 -1.550 -12.088 1.00 94.12 528 TRP A CA 1
ATOM 4132 C C . TRP A 1 528 ? 6.007 -1.422 -13.356 1.00 94.12 528 TRP A C 1
ATOM 4134 O O . TRP A 1 528 ? 5.129 -2.252 -13.612 1.00 94.12 528 TRP A O 1
ATOM 4144 N N . MET A 1 529 ? 6.278 -0.408 -14.171 1.00 87.69 529 MET A N 1
ATOM 4145 C CA . MET A 1 529 ? 5.729 -0.379 -15.524 1.00 87.69 529 MET A CA 1
ATOM 4146 C C . MET A 1 529 ? 6.474 -1.403 -16.382 1.00 87.69 529 MET A C 1
ATOM 4148 O O . MET A 1 529 ? 7.683 -1.571 -16.264 1.00 87.69 529 MET A O 1
ATOM 4152 N N . ARG A 1 530 ? 5.738 -2.136 -17.217 1.00 92.56 530 ARG A N 1
ATOM 4153 C CA . ARG A 1 530 ? 6.345 -2.847 -18.344 1.00 92.56 530 ARG A CA 1
ATOM 4154 C C . ARG A 1 530 ? 6.358 -1.906 -19.530 1.00 92.56 530 ARG A C 1
ATOM 4156 O O . ARG A 1 530 ? 7.328 -1.883 -20.260 1.00 92.56 530 ARG A O 1
ATOM 4163 N N . GLU A 1 531 ? 5.296 -1.136 -19.693 1.00 91.56 531 GLU A N 1
ATOM 4164 C CA . GLU A 1 531 ? 5.125 -0.151 -20.747 1.00 91.56 531 GLU A CA 1
ATOM 4165 C C . GLU A 1 531 ? 4.771 1.195 -20.124 1.00 91.56 531 GLU A C 1
ATOM 4167 O O . GLU A 1 531 ? 4.004 1.261 -19.153 1.00 91.56 531 GLU A O 1
ATOM 4172 N N . ASP A 1 532 ? 5.357 2.258 -20.664 1.00 86.81 532 ASP A N 1
ATOM 4173 C CA . ASP A 1 532 ? 4.963 3.620 -20.341 1.00 86.81 532 ASP A CA 1
ATOM 4174 C C . ASP A 1 532 ? 3.504 3.894 -20.759 1.00 86.81 532 ASP A C 1
ATOM 4176 O O . ASP A 1 532 ? 2.812 3.043 -21.307 1.00 86.81 532 ASP A O 1
ATOM 4180 N N . GLY A 1 533 ? 2.931 5.025 -20.347 1.00 85.81 533 GLY A N 1
ATOM 4181 C CA . GLY A 1 533 ? 1.519 5.324 -20.612 1.00 85.81 533 GLY A CA 1
ATOM 4182 C C . GLY A 1 533 ? 0.495 4.477 -19.843 1.00 85.81 533 GLY A C 1
ATOM 4183 O O . GLY A 1 533 ? -0.657 4.909 -19.720 1.00 85.81 533 GLY A O 1
ATOM 4184 N N . MET A 1 534 ? 0.887 3.333 -19.271 1.00 93.62 534 MET A N 1
ATOM 4185 C CA . MET A 1 534 ? 0.015 2.447 -18.501 1.00 93.62 534 MET A CA 1
ATOM 4186 C C . MET A 1 534 ? -0.575 3.162 -17.288 1.00 93.62 534 MET A C 1
ATOM 4188 O O . MET A 1 534 ? 0.144 3.795 -16.512 1.00 93.62 534 MET A O 1
ATOM 4192 N N . ARG A 1 535 ? -1.893 3.025 -17.088 1.00 93.38 535 ARG A N 1
ATOM 4193 C CA . ARG A 1 535 ? -2.596 3.536 -15.904 1.00 93.38 535 ARG A CA 1
ATOM 4194 C C . ARG A 1 535 ? -3.039 2.398 -15.012 1.00 93.38 535 ARG A C 1
ATOM 4196 O O . ARG A 1 535 ? -3.691 1.459 -15.469 1.00 93.38 535 ARG A O 1
ATOM 4203 N N . ILE A 1 536 ? -2.760 2.533 -13.726 1.00 95.56 536 ILE A N 1
ATOM 4204 C CA . ILE A 1 536 ? -3.173 1.597 -12.686 1.00 95.56 536 ILE A CA 1
ATOM 4205 C C . ILE A 1 536 ? -3.975 2.329 -11.627 1.00 95.56 536 ILE A C 1
ATOM 4207 O O . ILE A 1 536 ? -3.628 3.426 -11.190 1.00 95.56 536 ILE A O 1
ATOM 4211 N N . ASP A 1 537 ? -5.052 1.691 -11.205 1.00 92.44 537 ASP A N 1
ATOM 4212 C CA . ASP A 1 537 ? -5.973 2.288 -10.254 1.00 92.44 537 ASP A CA 1
ATOM 4213 C C . ASP A 1 537 ? -6.140 1.482 -8.977 1.00 92.44 537 ASP A C 1
ATOM 4215 O O . ASP A 1 537 ? -6.230 2.036 -7.892 1.00 92.44 537 ASP A O 1
ATOM 4219 N N . ARG A 1 538 ? -6.204 0.160 -9.094 1.00 94.12 538 ARG A N 1
ATOM 4220 C CA . ARG A 1 538 ? -6.340 -0.731 -7.944 1.00 94.12 538 ARG A CA 1
ATOM 4221 C C . ARG A 1 538 ? -5.637 -2.028 -8.231 1.00 94.12 538 ARG A C 1
ATOM 4223 O O . ARG A 1 538 ? -5.724 -2.552 -9.339 1.00 94.12 538 ARG A O 1
ATOM 4230 N N . VAL A 1 539 ? -5.026 -2.591 -7.208 1.00 97.12 539 VAL A N 1
ATOM 4231 C CA . VAL A 1 539 ? -4.581 -3.978 -7.220 1.00 97.12 539 VAL A CA 1
ATOM 4232 C C . VAL A 1 539 ? -5.392 -4.744 -6.195 1.00 97.12 539 VAL A C 1
ATOM 4234 O O . VAL A 1 539 ? -5.631 -4.267 -5.092 1.00 97.12 539 VAL A O 1
ATOM 4237 N N . LEU A 1 540 ? -5.812 -5.948 -6.557 1.00 97.38 540 LEU A N 1
ATOM 4238 C CA . LEU A 1 540 ? -6.500 -6.869 -5.678 1.00 97.38 540 LEU A CA 1
ATOM 4239 C C . LEU A 1 540 ? -5.729 -8.184 -5.616 1.00 97.38 540 LEU A C 1
ATOM 4241 O O . LEU A 1 540 ? -5.488 -8.828 -6.636 1.00 97.38 540 LEU A O 1
ATOM 4245 N N . LEU A 1 541 ? -5.389 -8.608 -4.400 1.00 98.00 541 LEU A N 1
ATOM 4246 C CA . LEU A 1 541 ? -4.784 -9.906 -4.120 1.00 98.00 541 LEU A CA 1
ATOM 4247 C C . LEU A 1 541 ? -5.806 -10.806 -3.420 1.00 98.00 541 LEU A C 1
ATOM 4249 O O . LEU A 1 541 ? -6.423 -10.419 -2.423 1.00 98.00 541 LEU A O 1
ATOM 4253 N N . THR A 1 542 ? -5.989 -12.022 -3.934 1.00 96.94 542 THR A N 1
ATOM 4254 C CA . THR A 1 542 ? -6.975 -12.983 -3.412 1.00 96.94 542 THR A CA 1
ATOM 4255 C C . THR A 1 542 ? -6.460 -14.412 -3.439 1.00 96.94 542 THR A C 1
ATOM 4257 O O . THR A 1 542 ? -5.806 -14.833 -4.386 1.00 96.94 542 THR A O 1
ATOM 4260 N N . ARG A 1 543 ? -6.804 -15.207 -2.424 1.00 96.75 543 ARG A N 1
ATOM 4261 C CA . ARG A 1 543 ? -6.473 -16.644 -2.385 1.00 96.75 543 ARG A CA 1
ATOM 4262 C C . ARG A 1 543 ? -7.458 -17.499 -3.185 1.00 96.75 543 ARG A C 1
ATOM 4264 O O . ARG A 1 543 ? -7.244 -18.694 -3.376 1.00 96.75 543 ARG A O 1
ATOM 4271 N N . GLN A 1 544 ? -8.551 -16.904 -3.652 1.00 95.25 544 GLN A N 1
ATOM 4272 C CA . GLN A 1 544 ? -9.587 -17.605 -4.396 1.00 95.25 544 GLN A CA 1
ATOM 4273 C C . GLN A 1 544 ? -9.216 -17.726 -5.872 1.00 95.25 544 GLN A C 1
ATOM 4275 O O . GLN A 1 544 ? -9.328 -16.775 -6.645 1.00 95.25 544 GLN A O 1
ATOM 4280 N N . VAL A 1 545 ? -8.865 -18.944 -6.286 1.00 92.88 545 VAL A N 1
ATOM 4281 C CA . VAL A 1 545 ? -8.533 -19.258 -7.684 1.00 92.88 545 VAL A CA 1
ATOM 4282 C C . VAL A 1 545 ? -9.662 -18.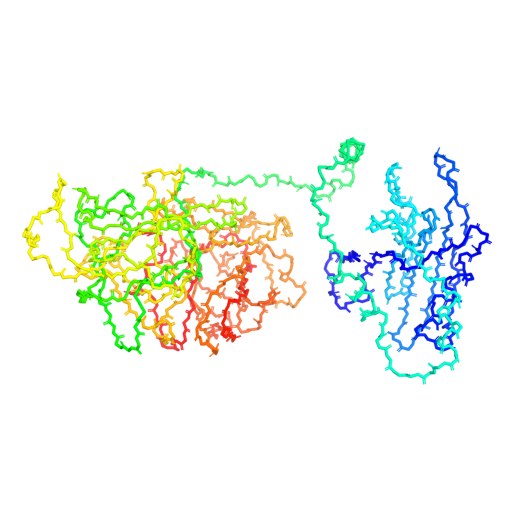935 -8.664 1.00 92.88 545 VAL A C 1
ATOM 4284 O O . VAL A 1 545 ? -9.394 -18.677 -9.823 1.00 92.88 545 VAL A O 1
ATOM 4287 N N . GLY A 1 546 ? -10.927 -18.917 -8.242 1.00 89.81 546 GLY A N 1
ATOM 4288 C CA . GLY A 1 546 ? -12.066 -18.603 -9.115 1.00 89.81 546 GLY A CA 1
ATOM 4289 C C . GLY A 1 546 ? -12.539 -17.149 -9.062 1.00 89.81 546 GLY A 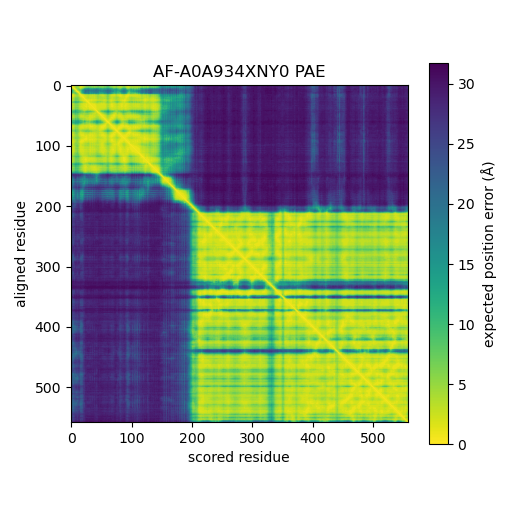C 1
ATOM 4290 O O . GLY A 1 546 ? -13.494 -16.808 -9.752 1.00 89.81 546 GLY A O 1
ATOM 4291 N N . TYR A 1 547 ? -11.933 -16.297 -8.230 1.00 93.75 547 TYR A N 1
ATOM 4292 C CA . TYR A 1 547 ? -12.480 -14.964 -7.983 1.00 93.75 547 TYR A CA 1
ATOM 4293 C C . TYR A 1 547 ? -12.331 -14.053 -9.196 1.00 93.75 547 TYR A C 1
ATOM 4295 O O . TYR A 1 547 ? -11.240 -13.992 -9.769 1.00 93.75 547 TYR A O 1
ATOM 4303 N N . ASN A 1 548 ? -13.407 -13.330 -9.521 1.00 93.56 548 ASN A N 1
ATOM 4304 C CA . ASN A 1 548 ? -13.482 -12.310 -10.562 1.00 93.56 548 ASN A CA 1
ATOM 4305 C C . ASN A 1 548 ? -14.128 -11.028 -9.984 1.00 93.56 548 ASN A C 1
ATOM 4307 O O . ASN A 1 548 ? -15.293 -11.069 -9.570 1.00 93.56 548 ASN A O 1
ATOM 4311 N N . PRO A 1 549 ? -13.402 -9.896 -9.938 1.00 94.06 549 PRO A N 1
ATOM 4312 C CA . PRO A 1 549 ? -13.908 -8.641 -9.389 1.00 94.06 549 PRO A CA 1
ATOM 4313 C C . PRO A 1 549 ? -14.849 -7.853 -10.314 1.00 94.06 549 PRO A C 1
ATOM 4315 O O . PRO A 1 549 ? -15.554 -6.993 -9.802 1.00 94.06 549 PRO A O 1
ATOM 4318 N N . THR A 1 550 ? -14.928 -8.125 -11.622 1.00 89.94 550 THR A N 1
ATOM 4319 C CA . THR A 1 550 ? -15.608 -7.252 -12.612 1.00 89.94 550 THR A CA 1
ATOM 4320 C C . THR A 1 550 ? -17.079 -6.941 -12.305 1.00 89.94 550 THR A C 1
ATOM 4322 O O . THR A 1 550 ? -17.552 -5.860 -12.639 1.00 89.94 550 THR A O 1
ATOM 4325 N N . GLY A 1 551 ? -17.805 -7.847 -11.643 1.00 83.62 551 GLY A N 1
ATOM 4326 C CA . GLY A 1 551 ? -19.195 -7.621 -11.214 1.00 83.62 551 GLY A CA 1
ATOM 4327 C C . GLY A 1 551 ? -19.366 -7.255 -9.737 1.00 83.62 551 GLY A C 1
ATOM 4328 O O . GLY A 1 551 ? -20.484 -6.986 -9.306 1.00 83.62 551 GLY A O 1
ATOM 4329 N N . ASN A 1 552 ? -18.280 -7.264 -8.962 1.00 84.62 552 ASN A N 1
ATOM 4330 C CA . ASN A 1 552 ? -18.319 -7.202 -7.501 1.00 84.62 552 ASN A CA 1
ATOM 4331 C C . ASN A 1 552 ? -17.593 -5.978 -6.944 1.00 84.62 552 ASN A C 1
ATOM 4333 O O . ASN A 1 552 ? -18.023 -5.439 -5.940 1.00 84.62 552 ASN A O 1
ATOM 4337 N N . ILE A 1 553 ? -16.530 -5.506 -7.592 1.00 89.44 553 ILE A N 1
ATOM 4338 C CA . ILE A 1 553 ? -15.714 -4.385 -7.122 1.00 89.44 553 ILE A CA 1
ATOM 4339 C C . ILE A 1 553 ? -15.514 -3.430 -8.287 1.00 89.44 553 ILE A C 1
ATOM 4341 O O . ILE A 1 553 ? -15.092 -3.849 -9.369 1.00 89.44 553 ILE A O 1
ATOM 4345 N N . ARG A 1 554 ? -15.805 -2.143 -8.074 1.00 88.25 554 ARG A N 1
ATOM 4346 C CA . ARG A 1 554 ? -15.597 -1.126 -9.110 1.00 88.25 554 ARG A CA 1
ATOM 4347 C C . ARG A 1 554 ? -14.122 -1.077 -9.517 1.00 88.25 554 ARG A C 1
ATOM 4349 O O . ARG A 1 554 ? -13.231 -1.155 -8.675 1.00 88.25 554 ARG A O 1
ATOM 4356 N N . CYS A 1 555 ? -13.893 -0.985 -10.822 1.00 89.06 555 CYS A N 1
ATOM 4357 C CA . CYS A 1 555 ? -12.601 -0.647 -11.402 1.00 89.06 555 CYS A CA 1
ATOM 4358 C C . CYS A 1 555 ? -12.701 0.785 -11.925 1.00 89.06 555 CYS A C 1
ATOM 4360 O O . CYS A 1 555 ? -13.579 1.055 -12.745 1.00 89.06 555 CYS A O 1
ATOM 4362 N N . GLY A 1 556 ? -11.856 1.692 -11.439 1.00 77.44 556 GLY A N 1
ATOM 4363 C CA . GLY A 1 556 ? -12.037 3.128 -11.617 1.00 77.44 556 GLY A CA 1
ATOM 4364 C C . GLY A 1 556 ? -12.646 3.798 -10.381 1.00 77.44 556 GLY A C 1
ATOM 4365 O O . GLY A 1 556 ? -12.852 3.167 -9.342 1.00 77.44 556 GLY A O 1
ATOM 4366 N N . GLY A 1 557 ? -12.875 5.112 -10.487 1.00 67.75 557 GLY A N 1
ATOM 4367 C CA . GLY A 1 557 ? -13.332 5.945 -9.368 1.00 67.75 557 GLY A CA 1
ATOM 4368 C C . GLY A 1 557 ? -14.741 5.580 -8.915 1.00 67.75 557 GLY A C 1
ATOM 4369 O O . GLY A 1 557 ? -15.529 5.058 -9.704 1.00 67.75 557 GLY A O 1
ATOM 4370 N N . TYR A 1 558 ? -15.049 5.855 -7.645 1.00 62.88 558 TYR A N 1
ATOM 4371 C CA . TYR A 1 558 ? -16.380 5.645 -7.072 1.00 62.88 558 TYR A CA 1
ATOM 4372 C C . TYR A 1 558 ? -17.389 6.709 -7.482 1.00 62.88 558 TYR A C 1
ATOM 4374 O O . TYR A 1 558 ? -17.021 7.904 -7.505 1.00 62.88 558 TYR A O 1
#